Protein 9EYD (pdb70)

Radius of gyration: 28.33 Å; Cα contacts (8 Å, |Δi|>4): 830; chains: 2; bounding box: 76×60×83 Å

B-factor: mean 102.67, std 20.22, range [0.92, 180.35]

Solvent-accessible surface area: 29193 Å² total

Organism: Pseudomonas aeruginosa (strain ATCC 15692 / DSM 22644 / CIP 104116 / JCM 14847 / LMG 12228 / 1C / PRS 101 / PAO1) (NCBI:txid208964)

InterPro domains:
  IPR004840 Amino acid permease, conserved site [PS00218] (45-76)
  IPR004841 Amino acid permease/SLC12A domain [PF00324] (20-477)
  IPR050524 Amino-acid permease-like [PTHR43341] (8-483)

Sequence (595 aa):
RRVLKPRHLNMIAIGGSIGTGLFVASGATVATAGPGGALLSYALIGLMVYFLMTSLGEMAAYMPVSGSFCTYGSRFVEDGFGFALGWNYWYNWAVTIAAELVAAQLVMSFWFPEVPGIYWSAIFLGIMFGLNVISARGFGESEFWFALIKVVTVVIFIGVGLATIFGIMHGVESPGFSNFTMGDAPFVGGFQAMVGVAMIAGFSFQGTELIGIAAGESENPRKNIPIAIRQVFWRILMFYILAIFVIGMLIPYTDPNLLKNDASDISVSPFTLLFERAGFAAAAGVMNAVILSAILSAGNSGMYASTRMLYNLALEGKAPRLFSRVSRSGVPRNALYATTLVGALCFLTSAFGDSTVYTWLLNTSGMCGFIAWLGIAISHYRFRKGYLAQGGRLEDLPYRAKLFPFGPLFAFALCMVITLGQNYQALVGERIDWIGLLATYISLPLFLAIWLGYRWKKRARFVRYHEMDVSPTNTQLQESGGGLVQGGSLRLSCAASGRTFSIYGMAWVRQASGKEREFVAAMPRGGGTTNYADSVKGRFSISRDNAKNTVDLQMNSLKPEDTAVYYCVADRGFTLRLGIQHDYWGQGTQVTVSS

Secondary structure (DSSP, 8-state):
---S-HHHHHHHHHHHH--SIIIIIHHHHHHHHHHHHHHHHHHHHHHHHHHHHHHHHHHHHHS--SSHHHHHHHHHT-HHHHHHHHHHHHHHHHHHHHHHHHHHHHHTTTS-TTS-THHHHHHHHHHHHHHHHH--SSHHHHHHHHHHHHHHHHHHHHHHHHHHHH--STT-----TTSSSBSB-SS-S-HHHHHHHHHHHHHHHTT-TTHHHHHTT-S-HHHHHHHHHHHHHHHHHHHHHHHHHHHHHHS-SS-TTS--SS-SS----HHHHHHHTTT-TTSHHHHHHHHHHHHHHHHHHHHHHHHHHHHHHHHSSSS-STT--B-TT--BSHHHHHHHHHHGGGGGHHHH-SHHHHHHHHHHHHHHHHHHHHHHHHHHHHHHHHHHHHT--GGGSS---SSTTHHHHHHHHHHHHHHHTTSTHHHHSS---SHHHHHH--HHHHHHHHHHHHHHHHT--PPPTTSS--S----/-EEEE---EESSS-EEEEEEE-S---S--EEEEEEE-TT---EEEEEEESS-S--EE-GGGTTTEEEEEETTTTEEEEEE-S--GGG-EEEEEEEE-SSS---SS--SB----EEEEE--

Structure (mmCIF, N/CA/C/O backbone):
data_9EYD
#
_entry.id   9EYD
#
_cell.length_a   1.00
_cell.length_b   1.00
_cell.length_c   1.00
_cell.angle_alpha   90.00
_cell.angle_beta   90.00
_cell.angle_gamma   90.00
#
_symmetry.space_group_name_H-M   'P 1'
#
loop_
_entity.id
_entity.type
_entity.pdbx_description
1 polymer 'Lysine-specific permease'
2 polymer 'Nanobody CA5755'
3 non-polymer LYSINE
#
loop_
_atom_site.group_PDB
_atom_site.id
_atom_site.type_symbol
_atom_site.label_atom_id
_atom_site.label_alt_id
_atom_site.label_comp_id
_atom_site.label_asym_id
_atom_site.label_entity_id
_atom_site.label_seq_id
_atom_site.pdbx_PDB_ins_code
_atom_site.Cartn_x
_atom_site.Cartn_y
_atom_site.Cartn_z
_atom_site.occupancy
_atom_site.B_iso_or_equiv
_atom_site.auth_seq_id
_atom_site.auth_comp_id
_atom_site.auth_asym_id
_atom_site.auth_atom_id
_atom_site.pdbx_PDB_model_num
ATOM 1 N N . ARG A 1 1 ? 68.236 96.898 108.279 1.00 173.53 13 ARG A N 1
ATOM 2 C CA . ARG A 1 1 ? 67.575 96.884 106.979 1.00 173.53 13 ARG A CA 1
ATOM 3 C C . ARG A 1 1 ? 68.500 96.353 105.890 1.00 173.53 13 ARG A C 1
ATOM 4 O O . ARG A 1 1 ? 69.475 97.007 105.519 1.00 173.53 13 ARG A O 1
ATOM 12 N N . ARG A 1 2 ? 68.190 95.165 105.379 1.00 165.96 14 ARG A N 1
ATOM 13 C CA . ARG A 1 2 ? 68.946 94.581 104.271 1.00 165.96 14 ARG A CA 1
ATOM 14 C C . ARG A 1 2 ? 68.333 94.955 102.924 1.00 165.96 14 ARG A C 1
ATOM 15 O O . ARG A 1 2 ? 68.036 94.102 102.089 1.00 165.96 14 ARG A O 1
ATOM 23 N N . VAL A 1 3 ? 68.141 96.257 102.711 1.00 169.54 15 VAL A N 1
ATOM 24 C CA . VAL A 1 3 ? 67.578 96.727 101.451 1.00 169.54 15 VAL A CA 1
ATOM 25 C C . VAL A 1 3 ? 68.649 96.789 100.368 1.00 169.54 15 VAL A C 1
ATOM 26 O O . VAL A 1 3 ? 68.332 96.750 99.173 1.00 169.54 15 VAL A O 1
ATOM 30 N N . LEU A 1 4 ? 69.919 96.878 100.757 1.00 161.98 16 LEU A N 1
ATOM 31 C CA . LEU A 1 4 ? 70.999 96.958 99.782 1.00 161.98 16 LEU A CA 1
ATOM 32 C C . LEU A 1 4 ? 71.091 95.670 98.973 1.00 161.98 16 LEU A C 1
ATOM 33 O O . LEU A 1 4 ? 70.984 94.565 99.512 1.00 161.98 16 LEU A O 1
ATOM 38 N N . LYS A 1 5 ? 71.289 95.822 97.666 1.00 161.25 17 LYS A N 1
ATOM 39 C CA . LYS A 1 5 ? 71.413 94.680 96.781 1.00 161.25 17 LYS A CA 1
ATOM 40 C C . LYS A 1 5 ? 72.737 93.960 97.026 1.00 161.25 17 LYS A C 1
ATOM 41 O O . LYS A 1 5 ? 73.685 94.548 97.553 1.00 161.25 17 LYS A O 1
ATOM 47 N N . PRO A 1 6 ? 72.819 92.673 96.670 1.00 159.27 18 PRO A N 1
ATOM 48 C CA . PRO A 1 6 ? 74.110 91.972 96.792 1.00 159.27 18 PRO A CA 1
ATOM 49 C C . PRO A 1 6 ? 75.225 92.634 96.002 1.00 159.27 18 PRO A C 1
ATOM 50 O O . PRO A 1 6 ? 76.380 92.635 96.447 1.00 159.27 18 PRO A O 1
ATOM 54 N N . ARG A 1 7 ? 74.908 93.202 94.835 1.00 155.21 19 ARG A N 1
ATOM 55 C CA . ARG A 1 7 ? 75.909 93.947 94.080 1.00 155.21 19 ARG A CA 1
ATOM 56 C C . ARG A 1 7 ? 76.378 95.175 94.852 1.00 155.21 19 ARG A C 1
ATOM 57 O O . ARG A 1 7 ? 77.564 95.524 94.817 1.00 155.21 19 ARG A O 1
ATOM 65 N N . HIS A 1 8 ? 75.458 95.847 95.551 1.00 155.95 20 HIS A N 1
ATOM 66 C CA . HIS A 1 8 ? 75.841 96.995 96.366 1.00 155.95 20 HIS A CA 1
ATOM 67 C C . HIS A 1 8 ? 76.789 96.585 97.486 1.00 155.95 20 HIS A C 1
ATOM 68 O O . HIS A 1 8 ? 77.788 97.265 97.745 1.00 155.95 20 HIS A O 1
ATOM 75 N N . LEU A 1 9 ? 76.497 95.469 98.158 1.00 151.42 21 LEU A N 1
ATOM 76 C CA . LEU A 1 9 ? 77.396 94.982 99.200 1.00 151.42 21 LEU A CA 1
ATOM 77 C C . LEU A 1 9 ? 78.754 94.606 98.621 1.00 151.42 21 LEU A C 1
ATOM 78 O O . LEU A 1 9 ? 79.797 94.890 99.224 1.00 151.42 21 LEU A O 1
ATOM 83 N N . ASN A 1 10 ? 78.760 93.968 97.448 1.00 145.02 22 ASN A N 1
ATOM 84 C CA . ASN A 1 10 ? 80.017 93.578 96.819 1.00 145.02 22 ASN A CA 1
ATOM 85 C C . ASN A 1 10 ? 80.862 94.799 96.474 1.00 145.02 22 ASN A C 1
ATOM 86 O O . ASN A 1 10 ? 82.073 94.820 96.723 1.00 145.02 22 ASN A O 1
ATOM 91 N N . MET A 1 11 ? 80.238 95.835 95.905 1.00 141.63 23 MET A N 1
ATOM 92 C CA . MET A 1 11 ? 81.003 97.026 95.545 1.00 141.63 23 MET A CA 1
ATOM 93 C C . MET A 1 11 ? 81.446 97.803 96.779 1.00 141.63 23 MET A C 1
ATOM 94 O O . MET A 1 11 ? 82.524 98.407 96.770 1.00 141.63 23 MET A O 1
ATOM 99 N N . ILE A 1 12 ? 80.648 97.791 97.851 1.00 142.16 24 ILE A N 1
ATOM 100 C CA . ILE A 1 12 ? 81.085 98.407 99.102 1.00 142.16 24 ILE A CA 1
ATOM 101 C C . ILE A 1 12 ? 82.310 97.684 99.649 1.00 142.16 24 ILE A C 1
ATOM 102 O O . ILE A 1 12 ? 83.274 98.316 100.100 1.00 142.16 24 ILE A O 1
ATOM 107 N N . ALA A 1 13 ? 82.293 96.349 99.613 1.00 136.09 25 ALA A N 1
ATOM 108 C CA . ALA A 1 13 ? 83.449 95.581 100.066 1.00 136.09 25 ALA A CA 1
ATOM 109 C C . ALA A 1 13 ? 84.672 95.862 99.200 1.00 136.09 25 ALA A C 1
ATOM 110 O O . ALA A 1 13 ? 85.791 95.982 99.713 1.00 136.09 25 ALA A O 1
ATOM 112 N N . ILE A 1 14 ? 84.477 95.965 97.883 1.00 125.51 26 ILE A N 1
ATOM 113 C CA . ILE A 1 14 ? 85.589 96.268 96.984 1.00 125.51 26 ILE A CA 1
ATOM 114 C C . ILE A 1 14 ? 86.175 97.638 97.300 1.00 125.51 26 ILE A C 1
ATOM 115 O O . ILE A 1 14 ? 87.398 97.805 97.375 1.00 125.51 26 ILE A O 1
ATOM 120 N N . GLY A 1 15 ? 85.313 98.639 97.495 1.00 119.14 27 GLY A N 1
ATOM 121 C CA . GLY A 1 15 ? 85.799 99.968 97.826 1.00 119.14 27 GLY A CA 1
ATOM 122 C C . GLY A 1 15 ? 86.530 100.011 99.154 1.00 119.14 27 GLY A C 1
ATOM 123 O O . GLY A 1 15 ? 87.552 100.687 99.290 1.00 119.14 27 GLY A O 1
ATOM 124 N N . GLY A 1 16 ? 86.013 99.293 100.153 1.00 115.24 28 GLY A N 1
ATOM 125 C CA . GLY A 1 16 ? 86.683 99.252 101.442 1.00 115.24 28 GLY A CA 1
ATOM 126 C C . GLY A 1 16 ? 88.024 98.546 101.386 1.00 115.24 28 GLY A C 1
ATOM 127 O O . GLY A 1 16 ? 88.975 98.947 102.063 1.00 115.24 28 GLY A O 1
ATOM 128 N N . SER A 1 17 ? 88.120 97.484 100.582 1.00 111.49 29 SER A N 1
ATOM 129 C CA . SER A 1 17 ? 89.367 96.729 100.498 1.00 111.49 29 SER A CA 1
ATOM 130 C C . SER A 1 17 ? 90.463 97.514 99.789 1.00 111.49 29 SER A C 1
ATOM 131 O O . SER A 1 17 ? 91.636 97.414 100.168 1.00 111.49 29 SER A O 1
ATOM 134 N N . ILE A 1 18 ? 90.111 98.291 98.764 1.00 107.59 30 ILE A N 1
ATOM 135 C CA . ILE A 1 18 ? 91.109 99.047 98.017 1.00 107.59 30 ILE A CA 1
ATOM 136 C C . ILE A 1 18 ? 91.680 100.145 98.902 1.00 107.59 30 ILE A C 1
ATOM 137 O O . ILE A 1 18 ? 90.937 100.918 99.521 1.00 107.59 30 ILE A O 1
ATOM 142 N N . GLY A 1 19 ? 93.008 100.218 98.968 1.00 97.90 31 GLY A N 1
ATOM 143 C CA . GLY A 1 19 ? 93.703 101.183 99.788 1.00 97.90 31 GLY A CA 1
ATOM 144 C C . GLY A 1 19 ? 94.746 101.941 98.988 1.00 97.90 31 GLY A C 1
ATOM 145 O O . GLY A 1 19 ? 94.620 102.136 97.777 1.00 97.90 31 GLY A O 1
ATOM 146 N N . THR A 1 20 ? 95.792 102.372 99.695 1.00 90.22 32 THR A N 1
ATOM 147 C CA . THR A 1 20 ? 96.855 103.164 99.092 1.00 90.22 32 THR A CA 1
ATOM 148 C C . THR A 1 20 ? 97.960 102.317 98.475 1.00 90.22 32 THR A C 1
ATOM 149 O O . THR A 1 20 ? 98.850 102.874 97.824 1.00 90.22 32 THR A O 1
ATOM 153 N N . GLY A 1 21 ? 97.931 100.997 98.667 1.00 81.50 33 GLY A N 1
ATOM 154 C CA . GLY A 1 21 ? 98.986 100.159 98.120 1.00 81.50 33 GLY A CA 1
ATOM 155 C C . GLY A 1 21 ? 99.007 100.152 96.604 1.00 81.50 33 GLY A C 1
ATOM 156 O O . GLY A 1 21 ? 100.074 100.204 95.988 1.00 81.50 33 GLY A O 1
ATOM 157 N N . LEU A 1 22 ? 97.829 100.087 95.981 1.00 81.82 34 LEU A N 1
ATOM 158 C CA . LEU A 1 22 ? 97.766 100.066 94.524 1.00 81.82 34 LEU A CA 1
ATOM 159 C C . LEU A 1 22 ? 98.033 101.441 93.925 1.00 81.82 34 LEU A C 1
ATOM 160 O O . LEU A 1 22 ? 98.537 101.539 92.800 1.00 81.82 34 LEU A O 1
ATOM 165 N N . PHE A 1 23 ? 97.707 102.510 94.654 1.00 78.67 35 PHE A N 1
ATOM 166 C CA . PHE A 1 23 ? 97.844 103.855 94.105 1.00 78.67 35 PHE A CA 1
ATOM 167 C C . PHE A 1 23 ? 99.300 104.301 94.031 1.00 78.67 35 PHE A C 1
ATOM 168 O O . PHE A 1 23 ? 99.714 104.906 93.036 1.00 78.67 35 PHE A O 1
ATOM 176 N N . VAL A 1 24 ? 100.093 104.014 95.065 1.00 75.33 36 VAL A N 1
ATOM 177 C CA . VAL A 1 24 ? 101.454 104.524 95.187 1.00 75.33 36 VAL A CA 1
ATOM 178 C C . VAL A 1 24 ? 102.471 103.393 95.290 1.00 75.33 36 VAL A C 1
ATOM 179 O O . VAL A 1 24 ? 103.461 103.364 94.553 1.00 75.33 36 VAL A O 1
ATOM 183 N N . ALA A 1 25 ? 102.246 102.450 96.209 1.00 78.73 37 ALA A N 1
ATOM 184 C CA . ALA A 1 25 ? 103.236 101.415 96.485 1.00 78.73 37 ALA A CA 1
ATOM 185 C C . ALA A 1 25 ? 103.444 100.464 95.312 1.00 78.73 37 ALA A C 1
ATOM 186 O O . ALA A 1 25 ? 104.470 99.774 95.267 1.00 78.73 37 ALA A O 1
ATOM 188 N N . SER A 1 26 ? 102.499 100.406 94.370 1.00 80.43 38 SER A N 1
ATOM 189 C CA . SER A 1 26 ? 102.645 99.506 93.230 1.00 80.43 38 SER A CA 1
ATOM 190 C C . SER A 1 26 ? 103.854 99.878 92.382 1.00 80.43 38 SER A C 1
ATOM 191 O O . SER A 1 26 ? 104.598 99.000 91.929 1.00 80.43 38 SER A O 1
ATOM 194 N N . GLY A 1 27 ? 104.066 101.176 92.155 1.00 79.93 39 GLY A N 1
ATOM 195 C CA . GLY A 1 27 ? 105.223 101.602 91.384 1.00 79.93 39 GLY A CA 1
ATOM 196 C C . GLY A 1 27 ? 106.534 101.241 92.054 1.00 79.93 39 GLY A C 1
ATOM 197 O O . GLY A 1 27 ? 107.472 100.782 91.397 1.00 79.93 39 GLY A O 1
ATOM 198 N N . ALA A 1 28 ? 106.617 101.440 93.372 1.00 80.26 40 ALA A N 1
ATOM 199 C CA . ALA A 1 28 ? 107.822 101.065 94.103 1.00 80.26 40 ALA A CA 1
ATOM 200 C C . ALA A 1 28 ? 108.058 99.561 94.045 1.00 80.26 40 ALA A C 1
ATOM 201 O O . ALA A 1 28 ? 109.195 99.110 93.862 1.00 80.26 40 ALA A O 1
ATOM 203 N N . THR A 1 29 ? 106.994 98.768 94.198 1.00 77.89 41 THR A N 1
ATOM 204 C CA . THR A 1 29 ? 107.138 97.317 94.126 1.00 77.89 41 THR A CA 1
ATOM 205 C C . THR A 1 29 ? 107.619 96.878 92.748 1.00 77.89 41 THR A C 1
ATOM 206 O O . THR A 1 29 ? 108.483 95.999 92.632 1.00 77.89 41 THR A O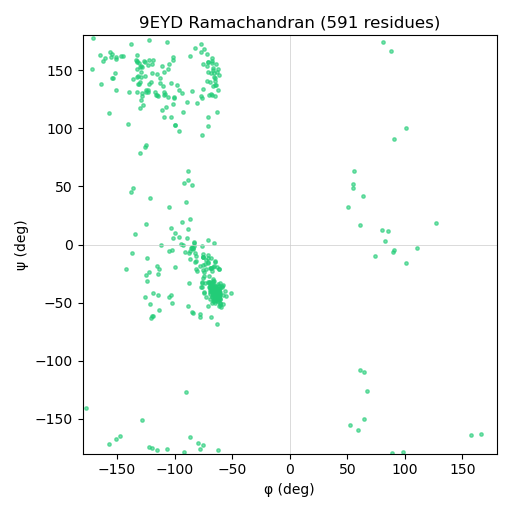 1
ATOM 210 N N . VAL A 1 30 ? 107.069 97.479 91.689 1.00 77.13 42 VAL A N 1
ATOM 211 C CA . VAL A 1 30 ? 107.502 97.148 90.334 1.00 77.13 42 VAL A CA 1
ATOM 212 C C . VAL A 1 30 ? 108.960 97.538 90.127 1.00 77.13 42 VAL A C 1
ATOM 213 O O . VAL A 1 30 ? 109.742 96.787 89.532 1.00 77.13 42 VAL A O 1
ATOM 217 N N . ALA A 1 31 ? 109.352 98.717 90.617 1.00 81.70 43 ALA A N 1
ATOM 218 C CA . ALA A 1 31 ? 110.734 99.158 90.460 1.00 81.70 43 ALA A CA 1
ATOM 219 C C . ALA A 1 31 ? 111.702 98.284 91.247 1.00 81.70 43 ALA A C 1
ATOM 220 O O . ALA A 1 31 ? 112.859 98.127 90.842 1.00 81.70 43 ALA A O 1
ATOM 222 N N . THR A 1 32 ? 111.255 97.711 92.365 1.00 83.17 44 THR A N 1
ATOM 223 C CA . THR A 1 32 ? 112.144 96.920 93.212 1.00 83.17 44 THR A CA 1
ATOM 224 C C . THR A 1 32 ? 112.253 95.470 92.741 1.00 83.17 44 THR A C 1
ATOM 225 O O . THR A 1 32 ? 113.353 94.990 92.450 1.00 83.17 44 THR A O 1
ATOM 229 N N . ALA A 1 33 ? 111.127 94.762 92.663 1.00 86.22 45 ALA A N 1
ATOM 230 C CA . ALA A 1 33 ? 111.138 93.331 92.385 1.00 86.22 45 ALA A CA 1
ATOM 231 C C . ALA A 1 33 ? 110.776 92.983 90.948 1.00 86.22 45 ALA A C 1
ATOM 232 O O . ALA A 1 33 ? 110.833 91.806 90.580 1.00 86.22 45 ALA A O 1
ATOM 234 N N . GLY A 1 34 ? 110.408 93.963 90.129 1.00 88.44 46 GLY A N 1
ATOM 235 C CA . GLY A 1 34 ? 110.021 93.697 88.765 1.00 88.44 46 GLY A CA 1
ATOM 236 C C . GLY A 1 34 ? 108.586 93.223 88.665 1.00 88.44 46 GLY A C 1
ATOM 237 O O . GLY A 1 34 ? 107.906 93.006 89.673 1.00 88.44 46 GLY A O 1
ATOM 238 N N . PRO A 1 35 ? 108.094 93.055 87.435 1.00 89.35 47 PRO A N 1
ATOM 239 C CA . PRO A 1 35 ? 106.694 92.645 87.248 1.00 89.35 47 PRO A CA 1
ATOM 240 C C . PRO A 1 35 ? 106.404 91.226 87.718 1.00 89.35 47 PRO A C 1
ATOM 241 O O . PRO A 1 35 ? 105.449 91.006 88.468 1.00 89.35 47 PRO A O 1
ATOM 245 N N . GLY A 1 36 ? 107.216 90.258 87.286 1.00 94.13 48 GLY A N 1
ATOM 246 C CA . GLY A 1 36 ? 106.937 88.868 87.616 1.00 94.13 48 GLY A CA 1
ATOM 247 C C . GLY A 1 36 ? 107.034 88.578 89.102 1.00 94.13 48 GLY A C 1
ATOM 248 O O . GLY A 1 36 ? 106.190 87.874 89.665 1.00 94.13 48 GLY A O 1
ATOM 249 N N . GLY A 1 37 ? 108.070 89.108 89.755 1.00 94.52 49 GLY A N 1
ATOM 250 C CA . GLY A 1 37 ? 108.201 88.913 91.189 1.00 94.52 49 GLY A CA 1
ATOM 251 C C . GLY A 1 37 ? 107.053 89.530 91.963 1.00 94.52 49 GLY A C 1
ATOM 252 O O . GLY A 1 37 ? 106.539 88.932 92.912 1.00 94.52 49 GLY A O 1
ATOM 253 N N . ALA A 1 38 ? 106.633 90.733 91.563 1.00 86.57 50 ALA A N 1
ATOM 254 C CA . ALA A 1 38 ? 105.488 91.368 92.206 1.00 86.57 50 ALA A CA 1
ATOM 255 C C . ALA A 1 38 ? 104.219 90.551 91.999 1.00 86.57 50 ALA A C 1
ATOM 256 O O . ALA A 1 38 ? 103.419 90.391 92.928 1.00 86.57 50 ALA A O 1
ATOM 258 N N . LEU A 1 39 ? 104.019 90.024 90.788 1.00 83.58 51 LEU A N 1
ATOM 259 C CA . LEU A 1 39 ? 102.843 89.201 90.520 1.00 83.58 51 LEU A CA 1
ATOM 260 C C . LEU A 1 39 ? 102.832 87.957 91.400 1.00 83.58 51 LEU A C 1
ATOM 261 O O . LEU A 1 39 ? 101.804 87.611 91.994 1.00 83.58 51 LEU A O 1
ATOM 266 N N . LEU A 1 40 ? 103.975 87.274 91.500 1.00 85.82 52 LEU A N 1
ATOM 267 C CA . LEU A 1 40 ? 104.044 86.064 92.316 1.00 85.82 52 LEU A CA 1
ATOM 268 C C . LEU A 1 40 ? 103.821 86.379 93.791 1.00 85.82 52 LEU A C 1
ATOM 269 O O . LEU A 1 40 ? 103.090 85.663 94.491 1.00 85.82 52 LEU A O 1
ATOM 274 N N . SER A 1 41 ? 104.443 87.455 94.283 1.00 87.21 53 SER A N 1
ATOM 275 C CA . SER A 1 41 ? 104.276 87.830 95.683 1.00 87.21 53 SER A CA 1
ATOM 276 C C . SER A 1 41 ? 102.829 88.187 95.988 1.00 87.21 53 SER A C 1
ATOM 277 O O . SER A 1 41 ? 102.288 87.784 97.024 1.00 87.21 53 SER A O 1
ATOM 280 N N . TYR A 1 42 ? 102.180 88.938 95.093 1.00 84.41 54 TYR A N 1
ATOM 281 C CA . TYR A 1 42 ? 100.784 89.296 95.309 1.00 84.41 54 TYR A CA 1
ATOM 282 C C . TYR A 1 42 ? 99.873 88.080 95.238 1.00 84.41 54 TYR A C 1
ATOM 283 O O . TYR A 1 42 ? 98.903 87.997 95.995 1.00 84.41 54 TYR A O 1
ATOM 292 N N . ALA A 1 43 ? 100.162 87.128 94.347 1.00 83.65 55 ALA A N 1
ATOM 293 C CA . ALA A 1 43 ? 99.362 85.907 94.293 1.00 83.65 55 ALA A CA 1
ATOM 294 C C . ALA A 1 43 ? 99.482 85.115 95.592 1.00 83.65 55 ALA A C 1
ATOM 295 O O . ALA A 1 43 ? 98.478 84.640 96.141 1.00 83.65 55 ALA A O 1
ATOM 297 N N . LEU A 1 44 ? 100.709 84.968 96.102 1.00 85.45 56 LEU A N 1
ATOM 298 C CA . LEU A 1 44 ? 100.897 84.260 97.366 1.00 85.45 56 LEU A CA 1
ATOM 299 C C . LEU A 1 44 ? 100.214 84.981 98.523 1.00 85.45 56 LEU A C 1
ATOM 300 O O . LEU A 1 44 ? 99.575 84.335 99.366 1.00 85.45 56 LEU A O 1
ATOM 305 N N . ILE A 1 45 ? 100.332 86.310 98.577 1.00 84.81 57 ILE A N 1
ATOM 306 C CA . ILE A 1 45 ? 99.682 87.077 99.636 1.00 84.81 57 ILE A CA 1
ATOM 307 C C . ILE A 1 45 ? 98.169 86.939 99.542 1.00 84.81 57 ILE A C 1
ATOM 308 O O . ILE A 1 45 ? 97.480 86.814 100.559 1.00 84.81 57 ILE A O 1
ATOM 313 N N . GLY A 1 46 ? 97.626 86.962 98.323 1.00 84.44 58 GLY A N 1
ATOM 314 C CA . GLY A 1 46 ? 96.194 86.786 98.156 1.00 84.44 58 GLY A CA 1
ATOM 315 C C . GLY A 1 46 ? 95.716 85.421 98.607 1.00 84.44 58 GLY A C 1
ATOM 316 O O . GLY A 1 46 ? 94.667 85.301 99.242 1.00 84.44 58 GLY A O 1
ATOM 317 N N . LEU A 1 47 ? 96.477 84.371 98.287 1.00 84.63 59 LEU A N 1
ATOM 318 C CA . LEU A 1 47 ? 96.111 83.031 98.742 1.00 84.63 59 LEU A CA 1
ATOM 319 C C . LEU A 1 47 ? 96.144 82.943 100.265 1.00 84.63 59 LEU A C 1
ATOM 320 O O . LEU A 1 47 ? 95.238 82.372 100.892 1.00 84.63 59 LEU A O 1
ATOM 325 N N . MET A 1 48 ? 97.185 83.513 100.881 1.00 90.15 60 MET A N 1
ATOM 326 C CA . MET A 1 48 ? 97.277 83.505 102.338 1.00 90.15 60 MET A CA 1
ATOM 327 C C . MET A 1 48 ? 96.125 84.277 102.972 1.00 90.15 60 MET A C 1
ATOM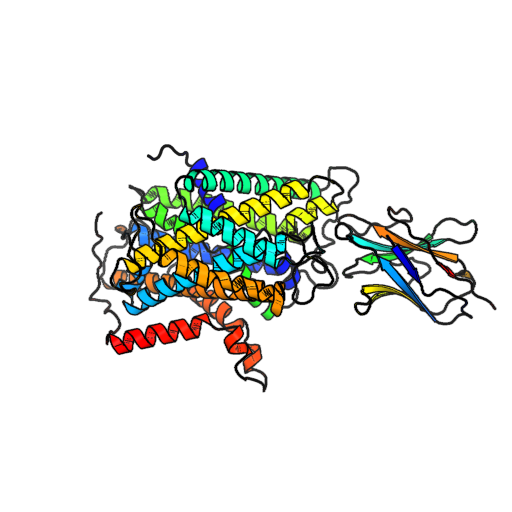 328 O O . MET A 1 48 ? 95.543 83.829 103.969 1.00 90.15 60 MET A O 1
ATOM 333 N N . VAL A 1 49 ? 95.784 85.437 102.407 1.00 87.09 61 VAL A N 1
ATOM 334 C CA . VAL A 1 49 ? 94.681 86.236 102.930 1.00 87.09 61 VAL A CA 1
ATOM 335 C C . VAL A 1 49 ? 93.364 85.490 102.770 1.00 87.09 61 VAL A C 1
ATOM 336 O O . VAL A 1 49 ? 92.500 85.537 103.651 1.00 87.09 61 VAL A O 1
ATOM 340 N N . TYR A 1 50 ? 93.189 84.790 101.647 1.00 88.31 62 TYR A N 1
ATOM 341 C CA . TYR A 1 50 ? 91.982 83.993 101.454 1.00 88.31 62 TYR A CA 1
ATOM 342 C C . TYR A 1 50 ? 91.862 82.909 102.516 1.00 88.31 62 TYR A C 1
ATOM 343 O O . TYR A 1 50 ? 90.788 82.720 103.100 1.00 88.31 62 TYR A O 1
ATOM 352 N N . PHE A 1 51 ? 92.957 82.195 102.790 1.00 89.46 63 PHE A N 1
ATOM 353 C CA . PHE A 1 51 ? 92.914 81.151 103.813 1.00 89.46 63 PHE A CA 1
ATOM 354 C C . PHE A 1 51 ? 92.612 81.736 105.191 1.00 89.46 63 PHE A C 1
ATOM 355 O O . PHE A 1 51 ? 91.773 81.209 105.936 1.00 89.46 63 PHE A O 1
ATOM 363 N N . LEU A 1 52 ? 93.285 82.836 105.543 1.00 92.20 64 LEU A N 1
ATOM 364 C CA . LEU A 1 52 ? 93.074 83.443 106.854 1.00 92.20 64 LEU A CA 1
ATOM 365 C C . LEU A 1 52 ? 91.652 83.971 107.000 1.00 92.20 64 LEU A C 1
ATOM 366 O O . LEU A 1 52 ? 91.031 83.826 108.059 1.00 92.20 64 LEU A O 1
ATOM 371 N N . MET A 1 53 ? 91.116 84.588 105.945 1.00 90.75 65 MET A N 1
ATOM 372 C CA . MET A 1 53 ? 89.760 85.114 106.003 1.00 90.75 65 MET A CA 1
ATOM 373 C C . MET A 1 53 ? 88.730 83.995 106.058 1.00 90.75 65 MET A C 1
ATOM 374 O O . MET A 1 53 ? 87.709 84.135 106.737 1.00 90.75 65 MET A O 1
ATOM 379 N N . THR A 1 54 ? 88.978 82.879 105.366 1.00 91.46 66 THR A N 1
ATOM 380 C CA . THR A 1 54 ? 88.083 81.732 105.481 1.00 91.46 66 THR A CA 1
ATOM 381 C C . THR A 1 54 ? 88.083 81.175 106.899 1.00 91.46 66 THR A C 1
ATOM 382 O O . THR A 1 54 ? 87.020 80.859 107.452 1.00 91.46 66 THR A O 1
ATOM 386 N N . SER A 1 55 ? 89.265 81.054 107.511 1.00 95.47 67 SER A N 1
ATOM 387 C CA . SER A 1 55 ? 89.325 80.559 108.884 1.00 95.47 67 SER A CA 1
ATOM 388 C C . SER A 1 55 ? 88.631 81.517 109.847 1.00 95.47 67 SER A C 1
ATOM 389 O O . SER A 1 55 ? 87.914 81.084 110.759 1.00 95.47 67 SER A O 1
ATOM 392 N N . LEU A 1 56 ? 88.822 82.826 109.656 1.00 96.20 68 LEU A N 1
ATOM 393 C CA . LEU A 1 56 ? 88.155 83.806 110.508 1.00 96.20 68 LEU A CA 1
ATOM 394 C C . LEU A 1 56 ? 86.642 83.760 110.328 1.00 96.20 68 LEU A C 1
ATOM 395 O O . LEU A 1 56 ? 85.890 83.889 111.300 1.00 96.20 68 LEU A O 1
ATOM 400 N N . GLY A 1 57 ? 86.177 83.585 109.090 1.00 101.79 69 GLY A N 1
ATOM 401 C CA . GLY A 1 57 ? 84.748 83.464 108.858 1.00 101.79 69 GLY A CA 1
ATOM 402 C C . GLY A 1 57 ? 84.160 82.227 109.507 1.00 101.79 69 GLY A C 1
ATOM 403 O O . GLY A 1 57 ? 83.063 82.271 110.067 1.00 101.79 69 GLY A O 1
ATOM 404 N N . GLU A 1 58 ? 84.883 81.106 109.441 1.00 104.42 70 GLU A N 1
ATOM 405 C CA . GLU A 1 58 ? 84.432 79.900 110.129 1.00 104.42 70 GLU A CA 1
ATOM 406 C C . GLU A 1 58 ? 84.373 80.120 111.637 1.00 104.42 70 GLU A C 1
ATOM 407 O O . GLU A 1 58 ? 83.414 79.699 112.298 1.00 104.42 70 GLU A O 1
ATOM 413 N N . MET A 1 59 ? 85.388 80.784 112.195 1.00 104.28 71 MET A N 1
ATOM 414 C CA . MET A 1 59 ? 85.396 81.075 113.626 1.00 104.28 71 MET A CA 1
ATOM 415 C C . MET A 1 59 ? 84.208 81.948 114.016 1.00 104.28 71 MET A C 1
ATOM 416 O O . MET A 1 59 ? 83.548 81.702 115.032 1.00 104.28 71 MET A O 1
ATOM 421 N N . ALA A 1 60 ? 83.926 82.979 113.217 1.00 106.60 72 ALA A N 1
ATOM 422 C CA . ALA A 1 60 ? 82.804 83.865 113.513 1.00 106.60 72 ALA A CA 1
ATOM 423 C C . ALA A 1 60 ? 81.473 83.134 113.392 1.00 106.60 72 ALA A C 1
ATOM 424 O O . ALA A 1 60 ? 80.567 83.340 114.209 1.00 106.60 72 ALA A O 1
ATOM 426 N N . ALA A 1 61 ? 81.333 82.281 112.374 1.00 111.07 73 ALA A N 1
ATOM 427 C CA . ALA A 1 61 ? 80.087 81.545 112.187 1.00 111.07 73 ALA A CA 1
ATOM 428 C C . ALA A 1 61 ? 79.846 80.562 113.325 1.00 111.07 73 ALA A C 1
ATOM 429 O O . ALA A 1 61 ? 78.708 80.404 113.783 1.00 111.07 73 ALA A O 1
ATOM 431 N N . TYR A 1 62 ? 80.899 79.885 113.790 1.00 119.34 74 TYR A N 1
ATOM 432 C CA . TYR A 1 62 ? 80.729 78.916 114.868 1.00 119.34 74 TYR A CA 1
ATOM 433 C C . TYR A 1 62 ? 80.309 79.597 116.166 1.00 119.34 74 TYR A C 1
ATOM 434 O O . TYR A 1 62 ? 79.367 79.155 116.835 1.00 119.34 74 TYR A O 1
ATOM 443 N N . MET A 1 63 ? 80.997 80.673 116.541 1.00 119.99 75 MET A N 1
ATOM 444 C CA . MET A 1 63 ? 80.712 81.363 117.792 1.00 119.99 75 MET A CA 1
ATOM 445 C C . MET A 1 63 ? 80.811 82.871 117.601 1.00 119.99 75 MET A C 1
ATOM 446 O O . MET A 1 63 ? 81.920 83.414 117.524 1.00 119.99 75 MET A O 1
ATOM 451 N N . PRO A 1 64 ? 79.685 83.581 117.518 1.00 119.29 76 PRO A N 1
ATOM 452 C CA . PRO A 1 64 ? 79.737 85.036 117.339 1.00 119.29 76 PRO A CA 1
ATOM 453 C C . PRO A 1 64 ? 79.878 85.788 118.654 1.00 119.29 76 PRO A C 1
ATOM 454 O O . PRO A 1 64 ? 79.169 85.537 119.631 1.00 119.29 76 PRO A O 1
ATOM 458 N N . VAL A 1 65 ? 80.825 86.728 118.672 1.00 122.28 77 VAL A N 1
ATOM 459 C CA . VAL A 1 65 ? 81.054 87.598 119.817 1.00 122.28 77 VAL A CA 1
ATOM 460 C C . VAL A 1 65 ? 81.164 89.033 119.319 1.00 122.28 77 VAL A C 1
ATOM 461 O O . VAL A 1 65 ? 81.367 89.292 118.131 1.00 122.28 77 VAL A O 1
ATOM 465 N N . SER A 1 66 ? 81.021 89.970 120.251 1.00 125.06 78 SER A N 1
ATOM 466 C CA . SER A 1 66 ? 81.135 91.390 119.948 1.00 125.06 78 SER A CA 1
ATOM 467 C C . SER A 1 66 ? 82.536 91.939 120.189 1.00 125.06 78 SER A C 1
ATOM 468 O O . SER A 1 66 ? 82.759 93.137 119.983 1.00 125.06 78 SER A O 1
ATOM 471 N N . GLY A 1 67 ? 83.478 91.102 120.615 1.00 121.93 79 GLY A N 1
ATOM 472 C CA . GLY A 1 67 ? 84.823 91.560 120.904 1.00 121.93 79 GLY A CA 1
ATOM 473 C C . GLY A 1 67 ? 85.840 91.221 119.833 1.00 121.93 79 GLY A C 1
ATOM 474 O O . GLY A 1 67 ? 87.048 91.311 120.074 1.00 121.93 79 GLY A O 1
ATOM 475 N N . SER A 1 68 ? 85.361 90.822 118.653 1.00 116.37 80 SER A N 1
ATOM 476 C CA . SER A 1 68 ? 86.214 90.507 117.510 1.00 116.37 80 SER A CA 1
ATOM 477 C C . SER A 1 68 ? 87.195 89.386 117.840 1.00 116.37 80 SER A C 1
ATOM 478 O O . SER A 1 68 ? 86.973 88.615 118.780 1.00 116.37 80 SER A O 1
ATOM 481 N N . PHE A 1 69 ? 88.279 89.283 117.066 1.00 114.94 81 PHE A N 1
ATOM 482 C CA . PHE A 1 69 ? 89.258 88.221 117.277 1.00 114.94 81 PHE A CA 1
ATOM 483 C C . PHE A 1 69 ? 90.078 88.422 118.545 1.00 114.94 81 PHE A C 1
ATOM 484 O O . PHE A 1 69 ? 90.743 87.480 118.992 1.00 114.94 81 PHE A O 1
ATOM 492 N N . CYS A 1 70 ? 90.054 89.623 119.129 1.00 108.30 82 CYS A N 1
ATOM 493 C CA . CYS A 1 70 ? 90.764 89.844 120.385 1.00 108.30 82 CYS A CA 1
ATOM 494 C C . CYS A 1 70 ? 90.189 88.978 121.499 1.00 108.30 82 CYS A C 1
ATOM 495 O O . CYS A 1 70 ? 90.937 88.413 122.306 1.00 108.30 82 CYS A O 1
ATOM 498 N N . THR A 1 71 ? 88.860 88.862 121.558 1.00 110.17 83 THR A N 1
ATOM 499 C CA . THR A 1 71 ? 88.233 88.002 122.557 1.00 110.17 83 THR A CA 1
ATOM 500 C C . THR A 1 71 ? 88.614 86.542 122.346 1.00 110.17 83 THR A C 1
ATOM 501 O O . THR A 1 71 ? 88.872 85.814 123.313 1.00 110.17 83 THR A O 1
ATOM 505 N N . TYR A 1 72 ? 88.648 86.092 121.088 1.00 109.52 84 TYR A N 1
ATOM 506 C CA . TYR A 1 72 ? 89.066 84.722 120.804 1.00 109.52 84 TYR A CA 1
ATOM 507 C C . TYR A 1 72 ? 90.501 84.483 121.253 1.00 109.52 84 TYR A C 1
ATOM 508 O O . TYR A 1 72 ? 90.804 83.459 121.876 1.00 109.52 84 TYR A O 1
ATOM 517 N N . GLY A 1 73 ? 91.398 85.422 120.949 1.00 108.84 85 GLY A N 1
ATOM 518 C CA . GLY A 1 73 ? 92.779 85.278 121.379 1.00 108.84 85 GLY A CA 1
ATOM 519 C C . GLY A 1 73 ? 92.922 85.270 122.888 1.00 108.84 85 GLY A C 1
ATOM 520 O O . GLY A 1 73 ? 93.740 84.531 123.442 1.00 108.84 85 GLY A O 1
ATOM 521 N N . SER A 1 74 ? 92.128 86.095 123.575 1.00 109.71 86 SER A N 1
ATOM 522 C CA . SER A 1 74 ? 92.202 86.154 125.031 1.00 109.71 86 SER A CA 1
ATOM 523 C C . SER A 1 74 ? 91.672 84.877 125.674 1.00 109.71 86 SER A C 1
ATOM 524 O O . SER A 1 74 ? 92.272 84.361 126.624 1.00 109.71 86 SER A O 1
ATOM 527 N N . ARG A 1 75 ? 90.555 84.352 125.173 1.00 115.68 87 ARG A N 1
ATOM 528 C CA . ARG A 1 75 ? 89.888 83.224 125.810 1.00 115.68 87 ARG A CA 1
ATOM 529 C C . ARG A 1 75 ? 90.342 81.866 125.289 1.00 115.68 87 ARG A C 1
ATOM 530 O O . ARG A 1 75 ? 89.933 80.843 125.848 1.00 115.68 87 ARG A O 1
ATOM 538 N N . PHE A 1 76 ? 91.171 81.821 124.244 1.00 109.72 88 PHE A N 1
ATOM 539 C CA . PHE A 1 76 ? 91.625 80.551 123.695 1.00 109.72 88 PHE A CA 1
ATOM 540 C C . PHE A 1 76 ? 93.121 80.312 123.838 1.00 109.72 88 PHE A C 1
ATOM 541 O O . PHE A 1 76 ? 93.554 79.161 123.729 1.00 109.72 88 PHE A O 1
ATOM 549 N N . VAL A 1 77 ? 93.916 81.354 124.076 1.00 110.18 89 VAL A N 1
ATOM 550 C CA . VAL A 1 77 ? 95.351 81.185 124.276 1.00 110.18 89 VAL A CA 1
ATOM 551 C C . VAL A 1 77 ? 95.731 81.718 125.651 1.00 110.18 89 VAL A C 1
ATOM 552 O O . VAL A 1 77 ? 96.180 80.961 126.519 1.00 110.18 89 VAL A O 1
ATOM 556 N N . GLU A 1 78 ? 95.538 83.019 125.859 1.00 109.56 90 GLU A N 1
ATOM 557 C CA . GLU A 1 78 ? 95.826 83.671 127.130 1.00 109.56 90 GLU A CA 1
ATOM 558 C C . GLU A 1 78 ? 95.304 85.098 127.066 1.00 109.56 90 GLU A C 1
ATOM 559 O O . GLU A 1 78 ? 95.249 85.700 125.990 1.00 109.56 90 GLU A O 1
ATOM 565 N N . ASP A 1 79 ? 94.924 85.630 128.231 1.00 110.37 91 ASP A N 1
ATOM 566 C CA . ASP A 1 79 ? 94.406 86.994 128.290 1.00 110.37 91 ASP A CA 1
ATOM 567 C C . ASP A 1 79 ? 95.459 88.005 127.855 1.00 110.37 91 ASP A C 1
ATOM 568 O O . ASP A 1 79 ? 95.150 88.971 127.146 1.00 110.37 91 ASP A O 1
ATOM 573 N N . GLY A 1 80 ? 96.710 87.801 128.275 1.00 103.95 92 GLY A N 1
ATOM 574 C CA . GLY A 1 80 ? 97.776 88.694 127.860 1.00 103.95 92 GLY A CA 1
ATOM 575 C C . GLY A 1 80 ? 98.007 88.686 126.364 1.00 103.95 92 GLY A C 1
ATOM 576 O O . GLY A 1 80 ? 98.359 89.714 125.781 1.00 103.95 92 GLY A O 1
ATOM 577 N N . PHE A 1 81 ? 97.815 87.532 125.721 1.00 101.94 93 PHE A N 1
ATOM 578 C CA . PHE A 1 81 ? 97.946 87.463 124.270 1.00 101.94 93 PHE A CA 1
ATOM 579 C C . PHE A 1 81 ? 96.921 88.363 123.589 1.00 101.94 93 PHE A C 1
ATOM 580 O O . PHE A 1 81 ? 97.255 89.116 122.667 1.00 101.94 93 PHE A O 1
ATOM 588 N N . GLY A 1 82 ? 95.669 88.315 124.048 1.00 103.85 94 GLY A N 1
ATOM 589 C CA . GLY A 1 82 ? 94.650 89.188 123.485 1.00 103.85 94 GLY A CA 1
ATOM 590 C C . GLY A 1 82 ? 94.896 90.654 123.792 1.00 103.85 94 GLY A C 1
ATOM 591 O O . GLY A 1 82 ? 94.644 91.524 122.955 1.00 103.85 94 GLY A O 1
ATOM 592 N N . PHE A 1 83 ? 95.383 90.947 125.000 1.00 99.50 95 PHE A N 1
ATOM 593 C CA . PHE A 1 83 ? 95.729 92.320 125.359 1.00 99.50 95 PHE A CA 1
ATOM 594 C C . PHE A 1 83 ? 96.807 92.870 124.430 1.00 99.50 95 PHE A C 1
ATOM 595 O O . PHE A 1 83 ? 96.692 93.989 123.905 1.00 99.50 95 PHE A O 1
ATOM 603 N N . ALA A 1 84 ? 97.859 92.081 124.204 1.00 94.39 96 ALA A N 1
ATOM 604 C CA . ALA A 1 84 ? 98.930 92.494 123.307 1.00 94.39 96 ALA A CA 1
ATOM 605 C C . ALA A 1 84 ? 98.433 92.621 121.873 1.00 94.39 96 ALA A C 1
ATOM 606 O O . ALA A 1 84 ? 98.850 93.529 121.149 1.00 94.39 96 ALA A O 1
ATOM 608 N N . LEU A 1 85 ? 97.543 91.721 121.444 1.00 92.54 97 LEU A N 1
ATOM 609 C CA . LEU A 1 85 ? 96.981 91.824 120.100 1.00 92.54 97 LEU A CA 1
ATOM 610 C C . LEU A 1 85 ? 96.181 93.108 119.932 1.00 92.54 97 LEU A C 1
ATOM 611 O O . LEU A 1 85 ? 96.282 93.779 118.899 1.00 92.54 97 LEU A O 1
ATOM 616 N N . GLY A 1 86 ? 95.378 93.467 120.935 1.00 92.16 98 GLY A N 1
ATOM 617 C CA . GLY A 1 86 ? 94.615 94.702 120.850 1.00 92.16 98 GLY A CA 1
ATOM 618 C C . GLY A 1 86 ? 95.499 95.935 120.817 1.00 92.16 98 GLY A C 1
ATOM 619 O O . GLY A 1 86 ? 95.269 96.859 120.028 1.00 92.16 98 GLY A O 1
ATOM 620 N N . TRP A 1 87 ? 96.527 95.967 121.671 1.00 90.07 99 TRP A N 1
ATOM 621 C CA . TRP A 1 87 ? 97.443 97.104 121.657 1.00 90.07 99 TRP A CA 1
ATOM 622 C C . TRP A 1 87 ? 98.208 97.184 120.340 1.00 90.07 99 TRP A C 1
ATOM 623 O O . TRP A 1 87 ? 98.432 98.278 119.807 1.00 90.07 99 TRP A O 1
ATOM 634 N N . ASN A 1 88 ? 98.609 96.033 119.794 1.00 93.39 100 ASN A N 1
ATOM 635 C CA . ASN A 1 88 ? 99.281 96.014 118.500 1.00 93.39 100 ASN A CA 1
ATOM 636 C C . ASN A 1 88 ? 98.357 96.499 117.392 1.00 93.39 100 ASN A C 1
ATOM 637 O O . ASN A 1 88 ? 98.798 97.196 116.476 1.00 93.39 100 ASN A O 1
ATOM 642 N N . TYR A 1 89 ? 97.075 96.134 117.453 1.00 93.81 101 TYR A N 1
ATOM 643 C CA . TYR A 1 89 ? 96.117 96.608 116.457 1.00 93.81 101 TYR A CA 1
ATOM 644 C C . TYR A 1 89 ? 95.942 98.120 116.538 1.00 93.81 101 TYR A C 1
ATOM 645 O O . TYR A 1 89 ? 95.885 98.806 115.508 1.00 93.81 101 TYR A O 1
ATOM 654 N N . TRP A 1 90 ? 95.856 98.660 117.757 1.00 85.78 102 TRP A N 1
ATOM 655 C CA . TRP A 1 90 ? 95.748 100.109 117.915 1.00 85.78 102 TRP A CA 1
ATOM 656 C C . TRP A 1 90 ? 96.992 100.817 117.387 1.00 85.78 102 TRP A C 1
ATOM 657 O O . TRP A 1 90 ? 96.892 101.839 116.692 1.00 85.78 102 TRP A O 1
ATOM 668 N N . TYR A 1 91 ? 98.176 100.282 117.698 1.00 90.11 103 TYR A N 1
ATOM 669 C CA . TYR A 1 91 ? 99.410 100.875 117.192 1.00 90.11 103 TYR A CA 1
ATOM 670 C C . TYR A 1 91 ? 99.484 100.770 115.674 1.00 90.11 103 TYR A C 1
ATOM 671 O O . TYR A 1 91 ? 99.991 101.677 115.004 1.00 90.11 103 TYR A O 1
ATOM 680 N N . ASN A 1 92 ? 98.985 99.666 115.114 1.00 86.01 104 ASN A N 1
ATOM 681 C CA . ASN A 1 92 ? 98.947 99.502 113.666 1.00 86.01 104 ASN A CA 1
ATOM 682 C C . ASN A 1 92 ? 98.055 100.554 113.025 1.00 86.01 104 ASN A C 1
ATOM 683 O O . ASN A 1 92 ? 98.399 101.125 111.987 1.00 86.01 104 ASN A O 1
ATOM 688 N N . TRP A 1 93 ? 96.895 100.819 113.629 1.00 86.59 105 TRP A N 1
ATOM 689 C CA . TRP A 1 93 ? 96.018 101.858 113.095 1.00 86.59 105 TRP A CA 1
ATOM 690 C C . TRP A 1 93 ? 96.668 103.235 113.192 1.00 86.59 105 TRP A C 1
ATOM 691 O O . TRP A 1 93 ? 96.533 104.057 112.277 1.00 86.59 105 TRP A O 1
ATOM 702 N N . ALA A 1 94 ? 97.376 103.505 114.291 1.00 86.96 106 ALA A N 1
ATOM 703 C CA . ALA A 1 94 ? 98.082 104.780 114.411 1.00 86.96 106 ALA A CA 1
ATOM 704 C C . ALA A 1 94 ? 99.160 104.923 113.338 1.00 86.96 106 ALA A C 1
ATOM 705 O O . ALA A 1 94 ? 99.295 105.985 112.712 1.00 86.96 106 ALA A O 1
ATOM 707 N N . VAL A 1 95 ? 99.934 103.860 113.108 1.00 83.47 107 VAL A N 1
ATOM 708 C CA . VAL A 1 95 ? 100.969 103.894 112.079 1.00 83.47 107 VAL A CA 1
ATOM 709 C C . VAL A 1 95 ? 100.341 104.035 110.697 1.00 83.47 107 VAL A C 1
ATOM 710 O O . VAL A 1 95 ? 100.891 104.705 109.817 1.00 83.47 107 VAL A O 1
ATOM 714 N N . THR A 1 96 ? 99.181 103.411 110.486 1.00 81.18 108 THR A N 1
ATOM 715 C CA . THR A 1 96 ? 98.466 103.572 109.225 1.00 81.18 108 THR A CA 1
ATOM 716 C C . THR A 1 96 ? 98.024 105.014 109.018 1.00 81.18 108 THR A C 1
ATOM 717 O O . THR A 1 96 ? 98.110 105.531 107.901 1.00 81.18 108 THR A O 1
ATOM 721 N N . ILE A 1 97 ? 97.550 105.675 110.075 1.00 84.40 109 ILE A N 1
ATOM 722 C CA . ILE A 1 97 ? 97.171 107.084 109.964 1.00 84.40 109 ILE A CA 1
ATOM 723 C C . ILE A 1 97 ? 98.387 107.936 109.618 1.00 84.40 109 ILE A C 1
ATOM 724 O O . ILE A 1 97 ? 98.322 108.836 108.767 1.00 84.40 109 ILE A O 1
ATOM 729 N N . ALA A 1 98 ? 99.517 107.665 110.276 1.00 84.00 110 ALA A N 1
ATOM 730 C CA . ALA A 1 98 ? 100.742 108.396 109.960 1.00 84.00 110 ALA A CA 1
ATOM 731 C C . ALA A 1 98 ? 101.159 108.173 108.509 1.00 84.00 110 ALA A C 1
ATOM 732 O O . ALA A 1 98 ? 101.570 109.115 107.820 1.00 84.00 110 ALA A O 1
ATOM 734 N N . ALA A 1 99 ? 101.053 106.932 108.030 1.00 83.98 111 ALA A N 1
ATOM 735 C CA . ALA A 1 99 ? 101.398 106.628 106.646 1.00 83.98 111 ALA A CA 1
ATOM 736 C C . ALA A 1 99 ? 100.449 107.318 105.675 1.00 83.98 111 ALA A C 1
ATOM 737 O O . ALA A 1 99 ? 100.865 107.759 104.601 1.00 83.98 111 ALA A O 1
ATOM 739 N N . GLU A 1 100 ? 99.164 107.404 106.028 1.00 84.79 112 GLU A N 1
ATOM 740 C CA . GLU A 1 100 ? 98.207 108.119 105.189 1.00 84.79 112 GLU A CA 1
ATOM 741 C C . GLU A 1 100 ? 98.568 109.595 105.093 1.00 84.79 112 GLU A C 1
ATOM 742 O O . GLU A 1 100 ? 98.506 110.194 104.014 1.00 84.79 112 GLU A O 1
ATOM 748 N N . LEU A 1 101 ? 98.947 110.201 106.222 1.00 84.02 113 LEU A N 1
ATOM 749 C CA . LEU A 1 101 ? 99.367 111.601 106.197 1.00 84.02 113 LEU A CA 1
ATOM 750 C C . LEU A 1 101 ? 100.617 111.788 105.344 1.00 84.02 113 LEU A C 1
ATOM 751 O O . LEU A 1 101 ? 100.708 112.739 104.555 1.00 84.02 113 LEU A O 1
ATOM 756 N N . VAL A 1 102 ? 101.589 110.882 105.482 1.00 82.38 114 VAL A N 1
ATOM 757 C CA . VAL A 1 102 ? 102.812 110.972 104.687 1.00 82.38 114 VAL A CA 1
ATOM 758 C C . VAL A 1 102 ? 102.502 110.819 103.202 1.00 82.38 114 VAL A C 1
ATOM 759 O O . VAL A 1 102 ? 103.055 111.537 102.361 1.00 82.38 114 VAL A O 1
ATOM 763 N N . ALA A 1 103 ? 101.621 109.878 102.854 1.00 84.30 115 ALA A N 1
ATOM 764 C CA . ALA A 1 103 ? 101.253 109.678 101.457 1.00 84.30 115 ALA A CA 1
ATOM 765 C C . ALA A 1 103 ? 100.521 110.891 100.898 1.00 84.30 115 ALA A C 1
ATOM 766 O O . ALA A 1 103 ? 100.730 111.270 99.741 1.00 84.30 115 ALA A O 1
ATOM 768 N N . ALA A 1 104 ? 99.644 111.503 101.698 1.00 84.50 116 ALA A N 1
ATOM 769 C CA . ALA A 1 104 ? 98.977 112.723 101.257 1.00 84.50 116 ALA A CA 1
ATOM 770 C C . ALA A 1 104 ? 99.988 113.832 101.000 1.00 84.50 116 ALA A C 1
ATOM 771 O O . ALA A 1 104 ? 99.904 114.539 99.988 1.00 84.50 116 ALA A O 1
ATOM 773 N N . GLN A 1 105 ? 100.966 113.982 101.898 1.00 86.52 117 GLN A N 1
ATOM 774 C CA . GLN A 1 105 ? 102.011 114.981 101.692 1.00 86.52 117 GLN A CA 1
ATOM 775 C C . GLN A 1 105 ? 102.809 114.694 100.425 1.00 86.52 117 GLN A C 1
ATOM 776 O O . GLN A 1 105 ? 103.144 115.616 99.671 1.00 86.52 117 GLN A O 1
ATOM 782 N N . LEU A 1 106 ? 103.122 113.422 100.175 1.00 82.75 118 LEU A N 1
ATOM 783 C CA . LEU A 1 106 ? 103.941 113.065 99.020 1.00 82.75 118 LEU A CA 1
ATOM 784 C C . LEU A 1 106 ? 103.193 113.296 97.712 1.00 82.75 118 LEU A C 1
ATOM 785 O O . LEU A 1 106 ? 103.736 113.886 96.771 1.00 82.75 118 LEU A O 1
ATOM 790 N N . VAL A 1 107 ? 101.942 112.835 97.632 1.00 86.73 119 VAL A N 1
ATOM 791 C CA . VAL A 1 107 ? 101.173 112.997 96.400 1.00 86.73 119 VAL A CA 1
ATOM 792 C C . VAL A 1 107 ? 100.736 114.448 96.226 1.00 86.73 119 VAL A C 1
ATOM 793 O O . VAL A 1 107 ? 100.372 114.867 95.120 1.00 86.73 119 VAL A O 1
ATOM 797 N N . MET A 1 108 ? 100.783 115.245 97.298 1.00 87.94 120 MET A N 1
ATOM 798 C CA . MET A 1 108 ? 100.522 116.674 97.170 1.00 87.94 120 MET A CA 1
ATOM 799 C C . MET A 1 108 ? 101.528 117.358 96.250 1.00 87.94 120 MET A C 1
ATOM 800 O O . MET A 1 108 ? 101.230 118.427 95.705 1.00 87.94 120 MET A O 1
ATOM 805 N N . SER A 1 109 ? 102.695 116.756 96.046 1.00 83.62 121 SER A N 1
ATOM 806 C CA . SER A 1 109 ? 103.722 117.328 95.186 1.00 83.62 121 SER A CA 1
ATOM 807 C C . SER A 1 109 ? 103.328 117.140 93.719 1.00 83.62 121 SER A C 1
ATOM 808 O O . SER A 1 109 ? 102.215 116.722 93.389 1.00 83.62 121 SER A O 1
ATOM 811 N N . PHE A 1 110 ? 104.256 117.475 92.821 1.00 81.51 122 PHE A N 1
ATOM 812 C CA . PHE A 1 110 ? 104.161 117.453 91.365 1.00 81.51 122 PHE A CA 1
ATOM 813 C C . PHE A 1 110 ? 103.302 118.611 90.847 1.00 81.51 122 PHE A C 1
ATOM 814 O O . PHE A 1 110 ? 103.333 118.895 89.648 1.00 81.51 122 PHE A O 1
ATOM 822 N N . TRP A 1 111 ? 102.610 119.345 91.718 1.00 81.15 123 TRP A N 1
ATOM 823 C CA . TRP A 1 111 ? 101.896 120.560 91.346 1.00 81.15 123 TRP A CA 1
ATOM 824 C C . TRP A 1 111 ? 102.641 121.816 91.781 1.00 81.15 123 TRP A C 1
ATOM 825 O O . TRP A 1 111 ? 102.737 122.779 91.015 1.00 81.15 123 TRP A O 1
ATOM 836 N N . PHE A 1 112 ? 103.173 121.821 93.002 1.00 89.12 124 PHE A N 1
ATOM 837 C CA . PHE A 1 112 ? 103.949 122.939 93.536 1.00 89.12 124 PHE A CA 1
ATOM 838 C C . PHE A 1 112 ? 105.250 122.384 94.098 1.00 89.12 124 PHE A C 1
ATOM 839 O O . PHE A 1 112 ? 105.392 122.210 95.316 1.00 89.12 124 PHE A O 1
ATOM 847 N N . PRO A 1 113 ? 106.226 122.088 93.236 1.00 88.18 125 PRO A N 1
ATOM 848 C CA . PRO A 1 113 ? 107.484 121.495 93.707 1.00 88.18 125 PRO A CA 1
ATOM 849 C C . PRO A 1 113 ? 108.433 122.478 94.374 1.00 88.18 125 PRO A C 1
ATOM 850 O O . PRO A 1 113 ? 109.506 122.060 94.825 1.00 88.18 125 PRO A O 1
ATOM 854 N N . GLU A 1 114 ? 108.081 123.762 94.453 1.00 93.61 126 GLU A N 1
ATOM 855 C CA . GLU A 1 114 ? 108.942 124.779 95.044 1.00 93.61 126 GLU A CA 1
ATOM 856 C C . GLU A 1 114 ? 108.467 125.213 96.428 1.00 93.61 126 GLU A C 1
ATOM 857 O O . GLU A 1 114 ? 108.657 126.372 96.813 1.00 93.61 126 GLU A O 1
ATOM 863 N N . VAL A 1 115 ? 107.858 124.306 97.184 1.00 89.31 127 VAL A N 1
ATOM 864 C CA . VAL A 1 115 ? 107.396 124.610 98.537 1.00 89.31 127 VAL A CA 1
ATOM 865 C C . VAL A 1 115 ? 107.436 123.334 99.371 1.00 89.31 127 VAL A C 1
ATOM 866 O O . VAL A 1 115 ? 106.993 122.274 98.905 1.00 89.31 127 VAL A O 1
ATOM 870 N N . PRO A 1 116 ? 107.981 123.379 100.587 1.00 90.99 128 PRO A N 1
ATOM 871 C CA . PRO A 1 116 ? 107.999 122.178 101.431 1.00 90.99 128 PRO A CA 1
ATOM 872 C C . PRO A 1 116 ? 106.592 121.696 101.751 1.00 90.99 128 PRO A C 1
ATOM 873 O O . PRO A 1 116 ? 105.662 122.489 101.908 1.00 90.99 128 PRO A O 1
ATOM 877 N N . GLY A 1 117 ? 106.444 120.376 101.845 1.00 90.81 129 GLY A N 1
ATOM 878 C CA . GLY A 1 117 ? 105.168 119.757 102.134 1.00 90.81 129 GLY A CA 1
ATOM 879 C C . GLY A 1 117 ? 104.787 119.687 103.593 1.00 90.81 129 GLY A C 1
ATOM 880 O O . GLY A 1 117 ? 103.723 119.152 103.918 1.00 90.81 129 GLY A O 1
ATOM 881 N N . ILE A 1 118 ? 105.629 120.210 104.488 1.00 87.68 130 ILE A N 1
ATOM 882 C CA . ILE A 1 118 ? 105.315 120.184 105.914 1.00 87.68 130 ILE A CA 1
ATOM 883 C C . ILE A 1 118 ? 104.081 121.028 106.204 1.00 87.68 130 ILE A C 1
ATOM 884 O O . ILE A 1 118 ? 103.211 120.636 106.993 1.00 87.68 130 ILE A O 1
ATOM 889 N N . TYR A 1 119 ? 103.985 122.202 105.573 1.00 89.39 131 TYR A N 1
ATOM 890 C CA . TYR A 1 119 ? 102.833 123.071 105.792 1.00 89.39 131 TYR A CA 1
ATOM 891 C C . TYR A 1 119 ? 101.542 122.407 105.329 1.00 89.39 131 TYR A C 1
ATOM 892 O O . TYR A 1 119 ? 100.510 122.502 106.004 1.00 89.39 131 TYR A O 1
ATOM 901 N N . TRP A 1 120 ? 101.579 121.734 104.176 1.00 91.02 132 TRP A N 1
ATOM 902 C CA . TRP A 1 120 ? 100.390 121.045 103.683 1.00 91.02 132 TRP A CA 1
ATOM 903 C C . TRP A 1 120 ? 99.966 119.931 104.632 1.00 91.02 132 TRP A C 1
ATOM 904 O O . TRP A 1 120 ? 98.772 119.757 104.904 1.00 91.02 132 TRP A O 1
ATOM 915 N N . SER A 1 121 ? 100.933 119.165 105.144 1.00 91.92 133 SER A N 1
ATOM 916 C CA . SER A 1 121 ? 100.613 118.106 106.096 1.00 91.92 133 SER A CA 1
ATOM 917 C C . SER A 1 121 ? 100.014 118.676 107.375 1.00 91.92 133 SER A C 1
ATOM 918 O O . SER A 1 121 ? 99.052 118.121 107.919 1.00 91.92 133 SER A O 1
ATOM 921 N N . ALA A 1 122 ? 100.572 119.783 107.872 1.00 89.75 134 ALA A N 1
ATOM 922 C CA . ALA A 1 122 ? 100.029 120.409 109.074 1.00 89.75 134 ALA A CA 1
ATOM 923 C C . ALA A 1 122 ? 98.607 120.908 108.845 1.00 89.75 134 ALA A C 1
ATOM 924 O O . ALA A 1 122 ? 97.736 120.741 109.708 1.00 89.75 134 ALA A O 1
ATOM 926 N N . ILE A 1 123 ? 98.354 121.524 107.688 1.00 87.74 135 ILE A N 1
ATOM 927 C CA . ILE A 1 123 ? 97.011 122.010 107.379 1.00 87.74 135 ILE A CA 1
ATOM 928 C C . ILE A 1 123 ? 96.029 120.849 107.288 1.00 87.74 135 ILE A C 1
ATOM 929 O O . ILE A 1 123 ? 94.906 120.924 107.803 1.00 87.74 135 ILE A O 1
ATOM 934 N N . PHE A 1 124 ? 96.433 119.759 106.631 1.00 92.17 136 PHE A N 1
ATOM 935 C CA . PHE A 1 124 ? 95.559 118.594 106.525 1.00 92.17 136 PHE A CA 1
ATOM 936 C C . PHE A 1 124 ? 95.270 117.994 107.895 1.00 92.17 136 PHE A C 1
ATOM 937 O O . PHE A 1 124 ? 94.131 117.609 108.184 1.00 92.17 136 PHE A O 1
ATOM 945 N N . LEU A 1 125 ? 96.290 117.907 108.753 1.00 87.85 137 LEU A N 1
ATOM 946 C CA . LEU A 1 125 ? 96.083 117.383 110.099 1.00 87.85 137 LEU A CA 1
ATOM 947 C C . LEU A 1 125 ? 95.134 118.269 110.895 1.00 87.85 137 LEU A C 1
ATOM 948 O O . LEU A 1 125 ? 94.260 117.768 111.612 1.00 87.85 137 LEU A O 1
ATOM 953 N N . GLY A 1 126 ? 95.291 119.590 110.782 1.00 88.37 138 GLY A N 1
ATOM 954 C CA . GLY A 1 126 ? 94.383 120.493 111.471 1.00 88.37 138 GLY A CA 1
ATOM 955 C C . GLY A 1 126 ? 92.952 120.371 110.981 1.00 88.37 138 GLY A C 1
ATOM 956 O O . GLY A 1 126 ? 92.010 120.381 111.778 1.00 88.37 138 GLY A O 1
ATOM 957 N N . ILE A 1 127 ? 92.770 120.255 109.664 1.00 93.16 139 ILE A N 1
ATOM 958 C CA . ILE A 1 127 ? 91.429 120.098 109.106 1.00 93.16 139 ILE A CA 1
ATOM 959 C C . ILE A 1 127 ? 90.804 118.790 109.579 1.00 93.16 139 ILE A C 1
ATOM 960 O O . ILE A 1 127 ? 89.619 118.743 109.935 1.00 93.16 139 ILE A O 1
ATOM 965 N N . MET A 1 128 ? 91.587 117.707 109.583 1.00 97.23 140 MET A N 1
ATOM 966 C CA . MET A 1 128 ? 91.076 116.426 110.061 1.00 97.23 140 MET A CA 1
ATOM 967 C C . MET A 1 128 ? 90.699 116.496 111.535 1.00 97.23 140 MET A C 1
ATOM 968 O O . MET A 1 128 ? 89.659 115.964 111.943 1.00 97.23 140 MET A O 1
ATOM 973 N N . PHE A 1 129 ? 91.532 117.147 112.351 1.00 92.51 141 PHE A N 1
ATOM 974 C CA . PHE A 1 129 ? 91.220 117.296 113.769 1.00 92.51 141 PHE A CA 1
ATOM 975 C C . PHE A 1 129 ? 89.944 118.102 113.970 1.00 92.51 141 PHE A C 1
ATOM 976 O O . PHE A 1 129 ? 89.100 117.747 114.802 1.00 92.51 141 PHE A O 1
ATOM 984 N N . GLY A 1 130 ? 89.783 119.190 113.213 1.00 94.35 142 GLY A N 1
ATOM 985 C CA . GLY A 1 130 ? 88.568 119.980 113.324 1.00 94.35 142 GLY A CA 1
ATOM 986 C C . GLY A 1 130 ? 87.329 119.206 112.917 1.00 94.35 142 GLY A C 1
ATOM 987 O O . GLY A 1 130 ? 86.298 119.267 113.591 1.00 94.35 142 GLY A O 1
ATOM 988 N N . LEU A 1 131 ? 87.415 118.460 111.813 1.00 100.20 143 LEU A N 1
ATOM 989 C CA . LEU A 1 131 ? 86.278 117.655 111.378 1.00 100.20 143 LEU A CA 1
ATOM 990 C C . LEU A 1 131 ? 85.940 116.580 112.403 1.00 100.20 143 LEU A C 1
ATOM 991 O O . LEU A 1 131 ? 84.762 116.309 112.663 1.00 100.20 143 LEU A O 1
ATOM 996 N N . ASN A 1 132 ? 86.960 115.955 112.996 1.00 99.86 144 ASN A N 1
ATOM 997 C CA . ASN A 1 132 ? 86.713 114.925 113.998 1.00 99.86 144 ASN A CA 1
ATOM 998 C C . ASN A 1 132 ? 86.088 115.515 115.258 1.00 99.86 144 ASN A C 1
ATOM 999 O O . ASN A 1 132 ? 85.216 114.892 115.874 1.00 99.86 144 ASN A O 1
ATOM 1004 N N . VAL A 1 133 ? 86.520 116.714 115.657 1.00 100.10 145 VAL A N 1
ATOM 1005 C CA . VAL A 1 133 ? 86.016 117.304 116.893 1.00 100.10 145 VAL A CA 1
ATOM 1006 C C . VAL A 1 133 ? 84.657 117.975 116.710 1.00 100.10 145 VAL A C 1
ATOM 1007 O O . VAL A 1 133 ? 83.930 118.153 117.696 1.00 100.10 145 VAL A O 1
ATOM 1011 N N . ILE A 1 134 ? 84.282 118.344 115.485 1.00 112.06 146 ILE A N 1
ATOM 1012 C CA . ILE A 1 134 ? 82.988 118.991 115.274 1.00 112.06 146 ILE A CA 1
ATOM 1013 C C . ILE A 1 134 ? 81.860 117.965 115.297 1.00 112.06 146 ILE A C 1
ATOM 1014 O O . ILE A 1 134 ? 80.971 118.016 116.156 1.00 112.06 146 ILE A O 1
ATOM 1019 N N . SER A 1 135 ? 81.882 117.016 114.364 1.00 124.71 147 SER A N 1
ATOM 1020 C CA . SER A 1 135 ? 80.836 116.003 114.272 1.00 124.71 147 SER A CA 1
ATOM 1021 C C . SER A 1 135 ? 81.333 114.878 113.375 1.00 124.71 147 SER A C 1
ATOM 1022 O O . SER A 1 135 ? 82.300 115.035 112.626 1.00 124.71 147 SER A O 1
ATOM 1025 N N . ALA A 1 136 ? 80.654 113.737 113.462 1.00 137.01 148 ALA A N 1
ATOM 1026 C CA . ALA A 1 136 ? 80.969 112.567 112.647 1.00 137.01 148 ALA A CA 1
ATOM 1027 C C . ALA A 1 136 ? 79.679 111.927 112.140 1.00 137.01 148 ALA A C 1
ATOM 1028 O O . ALA A 1 136 ? 79.502 110.709 112.176 1.00 137.01 148 ALA A O 1
ATOM 1030 N N . ARG A 1 137 ? 78.757 112.760 111.659 1.00 144.82 149 ARG A N 1
ATOM 1031 C CA . ARG A 1 137 ? 77.451 112.287 111.215 1.00 144.82 149 ARG A CA 1
ATOM 1032 C C . ARG A 1 137 ? 77.452 111.849 109.754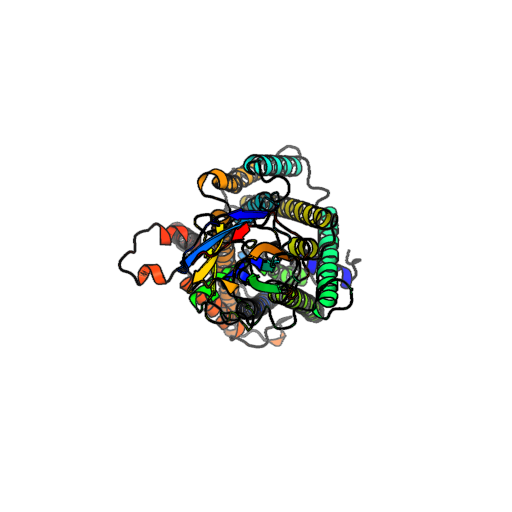 1.00 144.82 149 ARG A C 1
ATOM 1033 O O . ARG A 1 137 ? 76.726 110.919 109.387 1.00 144.82 149 ARG A O 1
ATOM 1041 N N . GLY A 1 138 ? 78.257 112.496 108.915 1.00 134.54 150 GLY A N 1
ATOM 1042 C CA . GLY A 1 138 ? 78.275 112.198 107.496 1.00 134.54 150 GLY A CA 1
ATOM 1043 C C . GLY A 1 138 ? 79.323 111.181 107.093 1.00 134.54 150 GLY A C 1
ATOM 1044 O O . GLY A 1 138 ? 79.703 111.106 105.921 1.00 134.54 150 GLY A O 1
ATOM 1045 N N . PHE A 1 139 ? 79.804 110.398 108.061 1.00 125.74 151 PHE A N 1
ATOM 1046 C CA . PHE A 1 139 ? 80.865 109.434 107.784 1.00 125.74 151 PHE A CA 1
ATOM 1047 C C . PHE A 1 139 ? 80.406 108.360 106.803 1.00 125.74 151 PHE A C 1
ATOM 1048 O O . PHE A 1 139 ? 81.106 108.056 105.830 1.00 125.74 151 PHE A O 1
ATOM 1056 N N . GLY A 1 140 ? 79.234 107.768 107.046 1.00 121.70 152 GLY A N 1
ATOM 1057 C CA . GLY A 1 140 ? 78.802 106.643 106.229 1.00 121.70 152 GLY A CA 1
ATOM 1058 C C . GLY A 1 140 ? 78.552 107.017 104.780 1.00 121.70 152 GLY A C 1
ATOM 1059 O O . GLY A 1 140 ? 79.004 106.327 103.860 1.00 121.70 152 GLY A O 1
ATOM 1060 N N . GLU A 1 141 ? 77.827 108.116 104.555 1.00 119.34 153 GLU A N 1
ATOM 1061 C CA . GLU A 1 141 ? 77.519 108.531 103.189 1.00 119.34 153 GLU A CA 1
ATOM 1062 C C . GLU A 1 141 ? 78.782 108.924 102.434 1.00 119.34 153 GLU A C 1
ATOM 1063 O O . GLU A 1 141 ? 78.955 108.555 101.265 1.00 119.34 153 GLU A O 1
ATOM 1069 N N . SER A 1 142 ? 79.674 109.673 103.086 1.00 116.13 154 SER A N 1
ATOM 1070 C CA . SER A 1 142 ? 80.925 110.059 102.443 1.00 116.13 154 SER A CA 1
ATOM 1071 C C . SER A 1 142 ? 81.768 108.837 102.110 1.00 116.13 154 SER A C 1
ATOM 1072 O O . SER A 1 142 ? 82.352 108.756 101.024 1.00 116.13 154 SER A O 1
ATOM 1075 N N . GLU A 1 143 ? 81.839 107.872 103.031 1.00 115.18 155 GLU A N 1
ATOM 1076 C CA . GLU A 1 143 ? 82.602 106.657 102.771 1.00 115.18 155 GLU A CA 1
ATOM 1077 C C . GLU A 1 143 ? 82.017 105.876 101.601 1.00 115.18 155 GLU A C 1
ATOM 1078 O O . GLU A 1 143 ? 82.758 105.382 100.743 1.00 115.18 155 GLU A O 1
ATOM 1084 N N . PHE A 1 144 ? 80.687 105.759 101.545 1.00 114.40 156 PHE A N 1
ATOM 1085 C CA . PHE A 1 144 ? 80.052 105.033 100.448 1.00 114.40 156 PHE A CA 1
ATOM 1086 C C . PHE A 1 144 ? 80.314 105.715 99.110 1.00 114.40 156 PHE A C 1
ATOM 1087 O O . PHE A 1 144 ? 80.655 105.056 98.118 1.00 114.40 156 PHE A O 1
ATOM 1095 N N . TRP A 1 145 ? 80.163 107.042 99.063 1.00 106.60 157 TRP A N 1
ATOM 1096 C CA . TRP A 1 145 ? 80.404 107.761 97.816 1.00 106.60 157 TRP A CA 1
ATOM 1097 C C . TRP A 1 145 ? 81.865 107.679 97.391 1.00 106.60 157 TRP A C 1
ATOM 1098 O O . TRP A 1 145 ? 82.154 107.519 96.199 1.00 106.60 157 TRP A O 1
ATOM 1109 N N . PHE A 1 146 ? 82.797 107.777 98.342 1.00 104.82 158 PHE A N 1
ATOM 1110 C CA . PHE A 1 146 ? 84.210 107.659 98.000 1.00 104.82 158 PHE A CA 1
ATOM 1111 C C . PHE A 1 146 ? 84.547 106.257 97.510 1.00 104.82 158 PHE A C 1
ATOM 1112 O O . PHE A 1 146 ? 85.353 106.098 96.588 1.00 104.82 158 PHE A O 1
ATOM 1120 N N . ALA A 1 147 ? 83.945 105.228 98.111 1.00 108.04 159 ALA A N 1
ATOM 1121 C CA . ALA A 1 147 ? 84.156 103.868 97.626 1.00 108.04 159 ALA A CA 1
ATOM 1122 C C . ALA A 1 147 ? 83.624 103.702 96.208 1.00 108.04 159 ALA A C 1
ATOM 1123 O O . ALA A 1 147 ? 84.268 103.064 95.365 1.00 108.04 159 ALA A O 1
ATOM 1125 N N . LEU A 1 148 ? 82.448 104.270 95.927 1.00 108.15 160 LEU A N 1
ATOM 1126 C CA . LEU A 1 148 ? 81.908 104.212 94.571 1.00 108.15 160 LEU A CA 1
ATOM 1127 C C . LEU A 1 148 ? 82.829 104.915 93.580 1.00 108.15 160 LEU A C 1
ATOM 1128 O O . LEU A 1 148 ? 83.086 104.400 92.484 1.00 108.15 160 LEU A O 1
ATOM 1133 N N . ILE A 1 149 ? 83.343 106.090 93.952 1.00 102.47 161 ILE A N 1
ATOM 1134 C CA . ILE A 1 149 ? 84.243 106.827 93.068 1.00 102.47 161 ILE A CA 1
ATOM 1135 C C . ILE A 1 149 ? 85.528 106.041 92.837 1.00 102.47 161 ILE A C 1
ATOM 1136 O O . ILE A 1 149 ? 86.059 106.004 91.720 1.00 102.47 161 ILE A O 1
ATOM 1141 N N . LYS A 1 150 ? 86.054 105.409 93.890 1.00 98.18 162 LYS A N 1
ATOM 1142 C CA . LYS A 1 150 ? 87.263 104.605 93.748 1.00 98.18 162 LYS A CA 1
ATOM 1143 C C . LYS A 1 150 ? 87.034 103.418 92.821 1.00 98.18 162 LYS A C 1
ATOM 1144 O O . LYS A 1 150 ? 87.883 103.111 91.976 1.00 98.18 162 LYS A O 1
ATOM 1150 N N . VAL A 1 151 ? 85.891 102.743 92.954 1.00 100.65 163 VAL A N 1
ATOM 1151 C CA . VAL A 1 151 ? 85.586 101.629 92.058 1.00 100.65 163 VAL A CA 1
ATOM 1152 C C . VAL A 1 151 ? 85.475 102.120 90.619 1.00 100.65 163 VAL A C 1
ATOM 1153 O O . VAL A 1 151 ? 85.989 101.485 89.686 1.00 100.65 163 VAL A O 1
ATOM 1157 N N . VAL A 1 152 ? 84.811 103.262 90.417 1.00 94.87 164 VAL A N 1
ATOM 1158 C CA . VAL A 1 152 ? 84.637 103.797 89.068 1.00 94.87 164 VAL A CA 1
ATOM 1159 C C . VAL A 1 152 ? 85.987 104.139 88.449 1.00 94.87 164 VAL A C 1
ATOM 1160 O O . VAL A 1 152 ? 86.261 103.802 87.291 1.00 94.87 164 VAL A O 1
ATOM 1164 N N . THR A 1 153 ? 86.859 104.804 89.210 1.00 91.87 165 THR A N 1
ATOM 1165 C CA . THR A 1 153 ? 88.149 105.186 88.644 1.00 91.87 165 THR A CA 1
ATOM 1166 C C . THR A 1 153 ? 89.049 103.973 88.428 1.00 91.87 165 THR A C 1
ATOM 1167 O O . THR A 1 153 ? 89.821 103.947 87.464 1.00 91.87 165 THR A O 1
ATOM 1171 N N . VAL A 1 154 ? 88.945 102.949 89.281 1.00 88.08 166 VAL A N 1
ATOM 1172 C CA . VAL A 1 154 ? 89.722 101.733 89.067 1.00 88.08 166 VAL A CA 1
ATOM 1173 C C . VAL A 1 154 ? 89.279 101.028 87.790 1.00 88.08 166 VAL A C 1
ATOM 1174 O O . VAL A 1 154 ? 90.113 100.595 86.984 1.00 88.08 166 VAL A O 1
ATOM 1178 N N . VAL A 1 155 ? 87.965 100.904 87.578 1.00 90.06 167 VAL A N 1
ATOM 1179 C CA . VAL A 1 155 ? 87.505 100.230 86.366 1.00 90.06 167 VAL A CA 1
ATOM 1180 C C . VAL A 1 155 ? 87.819 101.068 85.129 1.00 90.06 167 VAL A C 1
ATOM 1181 O O . VAL A 1 155 ? 88.119 100.518 84.062 1.00 90.06 167 VAL A O 1
ATOM 1185 N N . ILE A 1 156 ? 87.786 102.399 85.247 1.00 85.75 168 ILE A N 1
ATOM 1186 C CA . ILE A 1 156 ? 88.175 103.252 84.126 1.00 85.75 168 ILE A CA 1
ATOM 1187 C C . ILE A 1 156 ? 89.651 103.063 83.795 1.00 85.75 168 ILE A C 1
ATOM 1188 O O . ILE A 1 156 ? 90.032 102.985 82.620 1.00 85.75 168 ILE A O 1
ATOM 1193 N N . PHE A 1 157 ? 90.505 102.996 84.821 1.00 83.94 169 PHE A N 1
ATOM 1194 C CA . PHE A 1 157 ? 91.924 102.747 84.590 1.00 83.94 169 PHE A CA 1
ATOM 1195 C C . PHE A 1 157 ? 92.144 101.394 83.927 1.00 83.94 169 PHE A C 1
ATOM 1196 O O . PHE A 1 157 ? 92.954 101.272 83.001 1.00 83.94 169 PHE A O 1
ATOM 1204 N N . ILE A 1 158 ? 91.431 100.364 84.389 1.00 88.45 170 ILE A N 1
ATOM 1205 C CA . ILE A 1 158 ? 91.566 99.040 83.785 1.00 88.45 170 ILE A CA 1
ATOM 1206 C C . ILE A 1 158 ? 91.153 99.079 82.319 1.00 88.45 170 ILE A C 1
ATOM 1207 O O . ILE A 1 158 ? 91.842 98.530 81.448 1.00 88.45 170 ILE A O 1
ATOM 1212 N N . GLY A 1 159 ? 90.031 99.738 82.021 1.00 92.03 171 GLY A N 1
ATOM 1213 C CA . GLY A 1 159 ? 89.570 99.810 80.644 1.00 92.03 171 GLY A CA 1
ATOM 1214 C C . GLY A 1 159 ? 90.525 100.564 79.739 1.00 92.03 171 GLY A C 1
ATOM 1215 O O . GLY A 1 159 ? 90.810 100.126 78.620 1.00 92.03 171 GLY A O 1
ATOM 1216 N N . VAL A 1 160 ? 91.040 101.704 80.207 1.00 90.56 172 VAL A N 1
ATOM 1217 C CA . VAL A 1 160 ? 91.950 102.484 79.373 1.00 90.56 172 VAL A CA 1
ATOM 1218 C C . VAL A 1 160 ? 93.271 101.745 79.186 1.00 90.56 172 VAL A C 1
ATOM 1219 O O . VAL A 1 160 ? 93.871 101.791 78.107 1.00 90.56 172 VAL A O 1
ATOM 1223 N N . GLY A 1 161 ? 93.734 101.030 80.216 1.00 92.52 173 GLY A N 1
ATOM 1224 C CA . GLY A 1 161 ? 94.938 100.232 80.059 1.00 92.52 173 GLY A CA 1
ATOM 1225 C C . GLY A 1 161 ? 94.758 99.097 79.069 1.00 92.52 173 GLY A C 1
ATOM 1226 O O . GLY A 1 161 ? 95.648 98.823 78.258 1.00 92.52 173 GLY A O 1
ATOM 1227 N N . LEU A 1 162 ? 93.606 98.422 79.121 1.00 98.95 174 LEU A N 1
ATOM 1228 C CA . LEU A 1 162 ? 93.333 97.357 78.161 1.00 98.95 174 LEU A CA 1
ATOM 1229 C C . LEU A 1 162 ? 93.190 97.901 76.746 1.00 98.95 174 LEU A C 1
ATOM 1230 O O . LEU A 1 162 ? 93.567 97.224 75.783 1.00 98.95 174 LEU A O 1
ATOM 1235 N N . ALA A 1 163 ? 92.641 99.108 76.597 1.00 98.87 175 ALA A N 1
ATOM 1236 C CA . ALA A 1 163 ? 92.565 99.719 75.274 1.00 98.87 175 ALA A CA 1
ATOM 1237 C C . ALA A 1 163 ? 93.947 100.109 74.763 1.00 98.87 175 ALA A C 1
ATOM 1238 O O . ALA A 1 163 ? 94.230 99.989 73.566 1.00 98.87 175 ALA A O 1
ATOM 1240 N N . THR A 1 164 ? 94.821 100.580 75.657 1.00 96.52 176 THR A N 1
ATOM 1241 C CA . THR A 1 164 ? 96.134 101.056 75.235 1.00 96.52 176 THR A CA 1
ATOM 1242 C C . THR A 1 164 ? 97.091 99.910 74.923 1.00 96.52 176 THR A C 1
ATOM 1243 O O . THR A 1 164 ? 97.891 100.018 73.986 1.00 96.52 176 THR A O 1
ATOM 1247 N N . ILE A 1 165 ? 97.027 98.811 75.681 1.00 93.69 177 ILE A N 1
ATOM 1248 C CA . ILE A 1 165 ? 98.029 97.755 75.537 1.00 93.69 177 ILE A CA 1
ATOM 1249 C C . ILE A 1 165 ? 97.974 97.142 74.140 1.00 93.69 177 ILE A C 1
ATOM 1250 O O . ILE A 1 165 ? 99.010 96.924 73.500 1.00 93.69 177 ILE A O 1
ATOM 1255 N N . PHE A 1 166 ? 96.768 96.858 73.643 1.00 92.84 178 PHE A N 1
ATOM 1256 C CA . PHE A 1 166 ? 96.643 96.297 72.302 1.00 92.84 178 PHE A CA 1
ATOM 1257 C C . PHE A 1 166 ? 96.929 97.350 71.237 1.00 92.84 178 PHE A C 1
ATOM 1258 O O . PHE A 1 166 ? 97.660 97.093 70.274 1.00 92.84 178 PHE A O 1
ATOM 1266 N N . GLY A 1 167 ? 96.360 98.542 71.395 1.00 100.20 179 GLY A N 1
ATOM 1267 C CA . GLY A 1 167 ? 96.594 99.625 70.461 1.00 100.20 179 GLY A CA 1
ATOM 1268 C C . GLY A 1 167 ? 95.462 99.820 69.474 1.00 100.20 179 GLY A C 1
ATOM 1269 O O . GLY A 1 167 ? 95.355 99.086 68.488 1.00 100.20 179 GLY A O 1
ATOM 1270 N N . ILE A 1 168 ? 94.607 100.811 69.731 1.00 106.76 180 ILE A N 1
ATOM 1271 C CA . ILE A 1 168 ? 93.504 101.162 68.843 1.00 106.76 180 ILE A CA 1
ATOM 1272 C C . ILE A 1 168 ? 93.546 102.638 68.460 1.00 106.76 180 ILE A C 1
ATOM 1273 O O . ILE A 1 168 ? 93.375 102.991 67.289 1.00 106.76 180 ILE A O 1
ATOM 1278 N N . MET A 1 169 ? 93.771 103.513 69.436 1.00 112.98 181 MET A N 1
ATOM 1279 C CA . MET A 1 169 ? 93.819 104.943 69.168 1.00 112.98 181 MET A CA 1
ATOM 1280 C C . MET A 1 169 ? 95.092 105.307 68.410 1.00 112.98 181 MET A C 1
ATOM 1281 O O . MET A 1 169 ? 96.114 104.620 68.494 1.00 112.98 181 MET A O 1
ATOM 1286 N N . HIS A 1 170 ? 95.018 106.402 67.660 1.00 115.28 182 HIS A N 1
ATOM 1287 C CA . HIS A 1 170 ? 96.134 106.841 66.840 1.00 115.28 182 HIS A CA 1
ATOM 1288 C C . HIS A 1 170 ? 97.091 107.711 67.654 1.00 115.28 182 HIS A C 1
ATOM 1289 O O . HIS A 1 170 ? 96.751 108.240 68.716 1.00 115.28 182 HIS A O 1
ATOM 1296 N N . GLY A 1 171 ? 98.311 107.854 67.137 1.00 111.29 183 GLY A N 1
ATOM 1297 C CA . GLY A 1 171 ? 99.310 108.709 67.740 1.00 111.29 183 GLY A CA 1
ATOM 1298 C C . GLY A 1 171 ? 100.204 108.047 68.766 1.00 111.29 183 GLY A C 1
ATOM 1299 O O . GLY A 1 171 ? 101.159 108.684 69.229 1.00 111.29 183 GLY A O 1
ATOM 1300 N N . VAL A 1 172 ? 99.934 106.799 69.138 1.00 104.43 184 VAL A N 1
ATOM 1301 C CA . VAL A 1 172 ? 100.735 106.086 70.126 1.00 104.43 184 VAL A CA 1
ATOM 1302 C C . VAL A 1 172 ? 101.073 104.704 69.582 1.00 104.43 184 VAL A C 1
ATOM 1303 O O . VAL A 1 172 ? 100.230 104.040 68.970 1.00 104.43 184 VAL A O 1
ATOM 1307 N N . GLU A 1 173 ? 102.315 104.280 69.797 1.00 99.15 185 GLU A N 1
ATOM 1308 C CA . GLU A 1 173 ? 102.763 102.969 69.360 1.00 99.15 185 GLU A CA 1
ATOM 1309 C C . GLU A 1 173 ? 102.342 101.898 70.366 1.00 99.15 185 GLU A C 1
ATOM 1310 O O . GLU A 1 173 ? 101.884 102.188 71.474 1.00 99.15 185 GLU A O 1
ATOM 1316 N N . SER A 1 174 ? 102.505 100.638 69.963 1.00 92.79 186 SER A N 1
ATOM 1317 C CA . SER A 1 174 ? 102.184 99.515 70.830 1.00 92.79 186 SER A CA 1
ATOM 1318 C C . SER A 1 174 ? 103.472 98.941 71.396 1.00 92.79 186 SER A C 1
ATOM 1319 O O . SER A 1 174 ? 104.255 98.344 70.641 1.00 92.79 186 SER A O 1
ATOM 1322 N N . PRO A 1 175 ? 103.745 99.099 72.695 1.00 84.62 187 PRO A N 1
ATOM 1323 C CA . PRO A 1 175 ? 105.005 98.568 73.243 1.00 84.62 187 PRO A CA 1
ATOM 1324 C C . PRO A 1 175 ? 105.138 97.060 73.118 1.00 84.62 187 PRO A C 1
ATOM 1325 O O . PRO A 1 175 ? 106.245 96.560 72.884 1.00 84.62 187 PRO A O 1
ATOM 1329 N N . GLY A 1 176 ? 104.041 96.320 73.254 1.00 84.48 188 GLY A N 1
ATOM 1330 C CA . GLY A 1 176 ? 104.110 94.873 73.211 1.00 84.48 188 GLY A CA 1
ATOM 1331 C C . GLY A 1 176 ? 104.906 94.304 74.367 1.00 84.48 188 GLY A C 1
ATOM 1332 O O . GLY A 1 176 ? 104.944 94.894 75.451 1.00 84.48 188 GLY A O 1
ATOM 1333 N N . PHE A 1 177 ? 105.547 93.156 74.150 1.00 86.53 189 PHE A N 1
ATOM 1334 C CA . PHE A 1 177 ? 106.391 92.555 75.174 1.00 86.53 189 PHE A CA 1
ATOM 1335 C C . PHE A 1 177 ? 107.820 93.075 75.076 1.00 86.53 189 PHE A C 1
ATOM 1336 O O . PHE A 1 177 ? 108.765 92.289 74.956 1.00 86.53 189 PHE A O 1
ATOM 1344 N N . SER A 1 178 ? 107.988 94.396 75.123 1.00 83.45 190 SER A N 1
ATOM 1345 C CA . SER A 1 178 ? 109.306 95.018 75.092 1.00 83.45 190 SER A CA 1
ATOM 1346 C C . SER A 1 178 ? 109.745 95.542 76.452 1.00 83.45 190 SER A C 1
ATOM 1347 O O . SER A 1 178 ? 110.894 95.329 76.850 1.00 83.45 190 SER A O 1
ATOM 1350 N N . ASN A 1 179 ? 108.855 96.228 77.174 1.00 80.01 191 ASN A N 1
ATOM 1351 C CA . ASN A 1 179 ? 109.193 96.709 78.508 1.00 80.01 191 ASN A CA 1
ATOM 1352 C C . ASN A 1 179 ? 109.358 95.569 79.503 1.00 80.01 191 ASN A C 1
ATOM 1353 O O . ASN A 1 179 ? 109.996 95.757 80.545 1.00 80.01 191 ASN A O 1
ATOM 1358 N N . PHE A 1 180 ? 108.799 94.395 79.207 1.00 86.12 192 PHE A N 1
ATOM 1359 C CA . PHE A 1 180 ? 108.948 93.246 80.093 1.00 86.12 192 PHE A CA 1
ATOM 1360 C C . PHE A 1 180 ? 110.372 92.700 80.052 1.00 86.12 192 PHE A C 1
ATOM 1361 O O . PHE A 1 180 ? 111.019 92.540 81.092 1.00 86.12 192 PHE A O 1
ATOM 1369 N N . THR A 1 181 ? 110.873 92.407 78.854 1.00 85.25 193 THR A N 1
ATOM 1370 C CA . THR A 1 181 ? 112.236 91.917 78.671 1.00 85.25 193 THR A CA 1
ATOM 1371 C C . THR A 1 181 ? 113.126 93.079 78.241 1.00 85.25 193 THR A C 1
ATOM 1372 O O . THR A 1 181 ? 113.101 93.493 77.077 1.00 85.25 193 THR A O 1
ATOM 1376 N N . MET A 1 182 ? 113.911 93.605 79.181 1.00 90.85 194 MET A N 1
ATOM 1377 C CA . MET A 1 182 ? 114.824 94.708 78.898 1.00 90.85 194 MET A CA 1
ATOM 1378 C C . MET A 1 182 ? 115.955 94.724 79.918 1.00 90.85 194 MET A C 1
ATOM 1379 O O . MET A 1 182 ? 115.723 94.978 81.105 1.00 90.85 194 MET A O 1
ATOM 1384 N N . GLY A 1 183 ? 117.180 94.457 79.468 1.00 93.85 195 GLY A N 1
ATOM 1385 C CA . GLY A 1 183 ? 118.299 94.306 80.375 1.00 93.85 195 GLY A CA 1
ATOM 1386 C C . GLY A 1 183 ? 118.126 93.111 81.289 1.00 93.85 195 GLY A C 1
ATOM 1387 O O . GLY A 1 183 ? 118.207 91.959 80.849 1.00 93.85 195 GLY A O 1
ATOM 1388 N N . ASP A 1 184 ? 117.891 93.386 82.569 1.00 95.19 196 ASP A N 1
ATOM 1389 C CA . ASP A 1 184 ? 117.579 92.354 83.549 1.00 95.19 196 ASP A CA 1
ATOM 1390 C C . ASP A 1 184 ? 116.267 91.657 83.214 1.00 95.19 196 ASP A C 1
ATOM 1391 O O . ASP A 1 184 ? 115.404 92.221 82.534 1.00 95.19 196 ASP A O 1
ATOM 1396 N N . ALA A 1 185 ? 116.128 90.419 83.686 1.00 94.56 197 ALA A N 1
ATOM 1397 C CA . ALA A 1 185 ? 114.915 89.632 83.502 1.00 94.56 197 ALA A CA 1
ATOM 1398 C C . ALA A 1 185 ? 113.761 90.254 84.283 1.00 94.56 197 ALA A C 1
ATOM 1399 O O . ALA A 1 185 ? 113.999 91.016 85.229 1.00 94.56 197 ALA A O 1
ATOM 1401 N N . PRO A 1 186 ? 112.498 89.969 83.909 1.00 91.65 198 PRO A N 1
ATOM 1402 C CA . PRO A 1 186 ? 111.357 90.440 84.712 1.00 91.65 198 PRO A CA 1
ATOM 1403 C C . PRO A 1 186 ? 111.490 90.100 86.190 1.00 91.65 198 PRO A C 1
ATOM 1404 O O . PRO A 1 186 ? 111.166 90.922 87.053 1.00 91.65 198 PRO A O 1
ATOM 1408 N N . PHE A 1 187 ? 111.953 88.888 86.487 1.00 94.70 199 PHE A N 1
ATOM 1409 C CA . PHE A 1 187 ? 112.361 88.502 87.834 1.00 94.70 199 PHE A CA 1
ATOM 1410 C C . PHE A 1 187 ? 113.721 89.135 88.105 1.00 94.70 199 PHE A C 1
ATOM 1411 O O . PHE A 1 187 ? 114.759 88.574 87.740 1.00 94.70 199 PHE A O 1
ATOM 1419 N N . VAL A 1 188 ? 113.712 90.310 88.732 1.00 90.19 200 VAL A N 1
ATOM 1420 C CA . VAL A 1 188 ? 114.943 91.032 89.030 1.00 90.19 200 VAL A CA 1
ATOM 1421 C C . VAL A 1 188 ? 115.292 90.825 90.500 1.00 90.19 200 VAL A C 1
ATOM 1422 O O . VAL A 1 188 ? 114.434 90.446 91.306 1.00 90.19 200 VAL A O 1
ATOM 1426 N N . GLY A 1 189 ? 116.550 91.075 90.859 1.00 90.46 201 GLY A N 1
ATOM 1427 C CA . GLY A 1 189 ? 117.007 90.851 92.217 1.00 90.46 201 GLY A CA 1
ATOM 1428 C C . GLY A 1 189 ? 117.018 89.386 92.600 1.00 90.46 201 GLY A C 1
ATOM 1429 O O . GLY A 1 189 ? 117.622 88.563 91.908 1.00 90.46 201 GLY A O 1
ATOM 1430 N N . GLY A 1 190 ? 116.366 89.050 93.702 1.00 99.29 202 GLY A N 1
ATOM 1431 C CA . GLY A 1 190 ? 116.319 87.670 94.129 1.00 99.29 202 GLY A CA 1
ATOM 1432 C C . GLY A 1 190 ? 115.464 87.485 95.360 1.00 99.29 202 GLY A C 1
ATOM 1433 O O . GLY A 1 190 ? 114.411 88.105 95.506 1.00 99.29 202 GLY A O 1
ATOM 1434 N N . PHE A 1 191 ? 115.945 86.615 96.248 1.00 105.30 203 PHE A N 1
ATOM 1435 C CA . PHE A 1 191 ? 115.262 86.287 97.494 1.00 105.30 203 PHE A CA 1
ATOM 1436 C C . PHE A 1 191 ? 115.082 87.518 98.376 1.00 105.30 203 PHE A C 1
ATOM 1437 O O . PHE A 1 191 ? 114.014 87.715 98.967 1.00 105.30 203 PHE A O 1
ATOM 1445 N N . GLN A 1 192 ? 116.123 88.347 98.473 1.00 104.08 204 GLN A N 1
ATOM 1446 C CA . GLN A 1 192 ? 116.078 89.540 99.310 1.00 104.08 204 GLN A CA 1
ATOM 1447 C C . GLN A 1 192 ? 115.026 90.521 98.807 1.00 104.08 204 GLN A C 1
ATOM 1448 O O . GLN A 1 192 ? 114.217 91.026 99.591 1.00 104.08 204 GLN A O 1
ATOM 1454 N N . ALA A 1 193 ? 115.022 90.791 97.500 1.00 101.39 205 ALA A N 1
ATOM 1455 C CA . ALA A 1 193 ? 114.021 91.690 96.935 1.00 101.39 205 ALA A CA 1
ATOM 1456 C C . ALA A 1 193 ? 112.621 91.105 97.072 1.00 101.39 205 ALA A C 1
ATOM 1457 O O . ALA A 1 193 ? 111.655 91.829 97.348 1.00 101.39 205 ALA A O 1
ATOM 1459 N N . MET A 1 194 ? 112.493 89.789 96.880 1.00 103.89 206 MET A N 1
ATOM 1460 C CA . MET A 1 194 ? 111.192 89.140 97.000 1.00 103.89 206 MET A CA 1
ATOM 1461 C C . MET A 1 194 ? 110.623 89.309 98.403 1.00 103.89 206 MET A C 1
ATOM 1462 O O . MET A 1 194 ? 109.475 89.733 98.573 1.00 103.89 206 MET A O 1
ATOM 1467 N N . VAL A 1 195 ? 111.423 89.005 99.428 1.00 97.59 207 VAL A N 1
ATOM 1468 C CA . VAL A 1 195 ? 110.952 89.156 100.798 1.00 97.59 207 VAL A CA 1
ATOM 1469 C C . VAL A 1 195 ? 110.787 90.615 101.198 1.00 97.59 207 VAL A C 1
ATOM 1470 O O . VAL A 1 195 ? 109.968 90.919 102.071 1.00 97.59 207 VAL A O 1
ATOM 1474 N N . GLY A 1 196 ? 111.542 91.527 100.588 1.00 94.37 208 GLY A N 1
ATOM 1475 C CA . GLY A 1 196 ? 111.357 92.942 100.839 1.00 94.37 208 GLY A CA 1
ATOM 1476 C C . GLY A 1 196 ? 110.031 93.464 100.328 1.00 94.37 208 GLY A C 1
ATOM 1477 O O . GLY A 1 196 ? 109.350 94.229 101.018 1.00 94.37 208 GLY A O 1
ATOM 1478 N N . VAL A 1 197 ? 109.651 93.057 99.117 1.00 86.32 209 VAL A N 1
ATOM 1479 C CA . VAL A 1 197 ? 108.399 93.515 98.524 1.00 86.32 209 VAL A CA 1
ATOM 1480 C C . VAL A 1 197 ? 107.237 92.694 99.067 1.00 86.32 209 VAL A C 1
ATOM 1481 O O . VAL A 1 197 ? 106.069 93.060 98.889 1.00 86.32 209 VAL A O 1
ATOM 1485 N N . ALA A 1 198 ? 107.546 91.569 99.719 1.00 88.53 210 ALA A N 1
ATOM 1486 C CA . ALA A 1 198 ? 106.497 90.795 100.373 1.00 88.53 210 ALA A CA 1
ATOM 1487 C C . ALA A 1 198 ? 105.815 91.596 101.472 1.00 88.53 210 ALA A C 1
ATOM 1488 O O . ALA A 1 198 ? 104.605 91.456 101.681 1.00 88.53 210 ALA A O 1
ATOM 1490 N N . MET A 1 199 ? 106.570 92.438 102.181 1.00 87.52 211 MET A N 1
ATOM 1491 C CA . MET A 1 199 ? 105.975 93.294 103.203 1.00 87.52 211 MET A CA 1
ATOM 1492 C C . MET A 1 199 ? 104.954 94.246 102.590 1.00 87.52 211 MET A C 1
ATOM 1493 O O . MET A 1 199 ? 103.848 94.415 103.117 1.00 87.52 211 MET A O 1
ATOM 1498 N N . ILE A 1 200 ? 105.307 94.870 101.464 1.00 79.80 212 ILE A N 1
ATOM 1499 C CA . ILE A 1 200 ? 104.386 95.781 100.792 1.00 79.80 212 ILE A CA 1
ATOM 1500 C C . ILE A 1 200 ? 103.168 95.027 100.270 1.00 79.80 212 ILE A C 1
ATOM 1501 O O . ILE A 1 200 ? 102.032 95.506 100.374 1.00 79.80 212 ILE A O 1
ATOM 1506 N N . ALA A 1 201 ? 103.385 93.839 99.699 1.00 80.06 213 ALA A N 1
ATOM 1507 C CA . ALA A 1 201 ? 102.271 93.046 99.189 1.00 80.06 213 ALA A CA 1
ATOM 1508 C C . ALA A 1 201 ? 101.310 92.661 100.307 1.00 80.06 213 ALA A C 1
ATOM 1509 O O . ALA A 1 201 ? 100.087 92.698 100.127 1.00 80.06 213 ALA A O 1
ATOM 1511 N N . GLY A 1 202 ? 101.845 92.282 101.469 1.00 83.48 214 GLY A N 1
ATOM 1512 C CA . GLY A 1 202 ? 100.989 91.993 102.607 1.00 83.48 214 GLY A CA 1
ATOM 1513 C C . GLY A 1 202 ? 100.264 93.223 103.116 1.00 83.48 214 GLY A C 1
ATOM 1514 O O . GLY A 1 202 ? 99.093 93.150 103.500 1.00 83.48 214 GLY A O 1
ATOM 1515 N N . PHE A 1 203 ? 100.947 94.372 103.124 1.00 80.40 215 PHE A N 1
ATOM 1516 C CA . PHE A 1 203 ? 100.315 95.613 103.560 1.00 80.40 215 PHE A CA 1
ATOM 1517 C C . PHE A 1 203 ? 99.150 95.989 102.653 1.00 80.40 215 PHE A C 1
ATOM 1518 O O . PHE A 1 203 ? 98.126 96.497 103.124 1.00 80.40 215 PHE A O 1
ATOM 1526 N N . SER A 1 204 ? 99.295 95.759 101.346 1.00 80.28 216 SER A N 1
ATOM 1527 C CA . SER A 1 204 ? 98.238 96.124 100.407 1.00 80.28 216 SER A CA 1
ATOM 1528 C C . SER A 1 204 ? 96.957 95.342 100.673 1.00 80.28 216 SER A C 1
ATOM 1529 O O . SER A 1 204 ? 95.856 95.897 100.585 1.00 80.28 216 SER A O 1
ATOM 1532 N N . PHE A 1 205 ? 97.077 94.056 101.000 1.00 78.14 217 PHE A N 1
ATOM 1533 C CA . PHE A 1 205 ? 95.911 93.205 101.208 1.00 78.14 217 PHE A CA 1
ATOM 1534 C C . PHE A 1 205 ? 95.352 93.273 102.624 1.00 78.14 217 PHE A C 1
ATOM 1535 O O . PHE A 1 205 ? 94.333 92.630 102.896 1.00 78.14 217 PHE A O 1
ATOM 1543 N N . GLN A 1 206 ? 95.980 94.019 103.529 1.00 86.61 218 GLN A N 1
ATOM 1544 C CA . GLN A 1 206 ? 95.460 94.131 104.884 1.00 86.61 218 GLN A CA 1
ATOM 1545 C C . GLN A 1 206 ? 94.175 94.953 104.905 1.00 86.61 218 GLN A C 1
ATOM 1546 O O . GLN A 1 206 ? 93.984 95.873 104.106 1.00 86.61 218 GLN A O 1
ATOM 1552 N N . GLY A 1 207 ? 93.288 94.607 105.838 1.00 92.26 219 GLY A N 1
ATOM 1553 C CA . GLY A 1 207 ? 92.035 95.301 106.024 1.00 92.26 219 GLY A CA 1
ATOM 1554 C C . GLY A 1 207 ? 90.825 94.604 105.436 1.00 92.26 219 GLY A C 1
ATOM 1555 O O . GLY A 1 207 ? 89.694 94.954 105.792 1.00 92.26 219 GLY A O 1
ATOM 1556 N N . THR A 1 208 ? 91.028 93.632 104.550 1.00 92.42 220 THR A N 1
ATOM 1557 C CA . THR A 1 208 ? 89.927 92.916 103.920 1.00 92.42 220 THR A CA 1
ATOM 1558 C C . THR A 1 208 ? 89.543 91.641 104.661 1.00 92.42 220 THR A C 1
ATOM 1559 O O . THR A 1 208 ? 88.619 90.945 104.229 1.00 92.42 220 THR A O 1
ATOM 1563 N N . GLU A 1 209 ? 90.224 91.318 105.763 1.00 98.51 221 GLU A N 1
ATOM 1564 C CA . GLU A 1 209 ? 89.911 90.098 106.498 1.00 98.51 221 GLU A CA 1
ATOM 1565 C C . GLU A 1 209 ? 88.663 90.238 107.361 1.00 98.51 221 GLU A C 1
ATOM 1566 O O . GLU A 1 209 ? 88.087 89.221 107.763 1.00 98.51 221 GLU A O 1
ATOM 1572 N N . LEU A 1 210 ? 88.231 91.466 107.651 1.00 102.55 222 LEU A N 1
ATOM 1573 C CA . LEU A 1 210 ? 87.097 91.689 108.539 1.00 102.55 222 LEU A CA 1
ATOM 1574 C C . LEU A 1 210 ? 85.753 91.385 107.891 1.00 102.55 222 LEU A C 1
ATOM 1575 O O . LEU A 1 210 ? 84.745 91.325 108.604 1.00 102.55 222 LEU A O 1
ATOM 1580 N N . ILE A 1 211 ? 85.715 91.181 106.571 1.00 100.97 223 ILE A N 1
ATOM 1581 C CA . ILE A 1 211 ? 84.443 90.954 105.888 1.00 100.97 223 ILE A CA 1
ATOM 1582 C C . ILE A 1 211 ? 83.760 89.705 106.430 1.00 100.97 223 ILE A C 1
ATOM 1583 O O . ILE A 1 211 ? 82.532 89.667 106.582 1.00 100.97 223 ILE A O 1
ATOM 1588 N N . GLY A 1 212 ? 84.544 88.671 106.749 1.00 102.04 224 GLY A N 1
ATOM 1589 C CA . GLY A 1 212 ? 83.968 87.474 107.338 1.00 102.04 224 GLY A CA 1
ATOM 1590 C C . GLY A 1 212 ? 83.242 87.764 108.636 1.00 102.04 224 GLY A C 1
ATOM 1591 O O . GLY A 1 212 ? 82.203 87.164 108.924 1.00 102.04 224 GLY A O 1
ATOM 1592 N N . ILE A 1 213 ? 83.773 88.698 109.431 1.00 105.76 225 ILE A N 1
ATOM 1593 C CA . ILE A 1 213 ? 83.083 89.121 110.645 1.00 105.76 225 ILE A CA 1
ATOM 1594 C C . ILE A 1 213 ? 81.693 89.641 110.305 1.00 105.76 225 ILE A C 1
ATOM 1595 O O . ILE A 1 213 ? 80.707 89.310 110.977 1.00 105.76 225 ILE A O 1
ATOM 1600 N N . ALA A 1 214 ? 81.587 90.443 109.242 1.00 106.47 226 ALA A N 1
ATOM 1601 C CA . ALA A 1 214 ? 80.275 90.879 108.780 1.00 106.47 226 ALA A CA 1
ATOM 1602 C C . ALA A 1 214 ? 79.420 89.686 108.379 1.00 106.47 226 ALA A C 1
ATOM 1603 O O . ALA A 1 214 ? 78.223 89.634 108.689 1.00 106.47 226 ALA A O 1
ATOM 1605 N N . ALA A 1 215 ? 80.026 88.700 107.715 1.00 108.59 227 ALA A N 1
ATOM 1606 C CA . ALA A 1 215 ? 79.312 87.484 107.355 1.00 108.59 227 ALA A CA 1
ATOM 1607 C C . ALA A 1 215 ? 78.884 86.680 108.574 1.00 108.59 227 ALA A C 1
ATOM 1608 O O . ALA A 1 215 ? 78.051 85.778 108.438 1.00 108.59 227 ALA A O 1
ATOM 1610 N N . GLY A 1 216 ? 79.428 86.984 109.753 1.00 113.29 228 GLY A N 1
ATOM 1611 C CA . GLY A 1 216 ? 78.946 86.371 110.974 1.00 113.29 228 GLY A CA 1
ATOM 1612 C C . GLY A 1 216 ? 77.623 86.918 111.462 1.00 113.29 228 GLY A C 1
ATOM 1613 O O . GLY A 1 216 ? 77.029 86.331 112.373 1.00 113.29 228 GLY A O 1
ATOM 1614 N N . GLU A 1 217 ? 77.150 88.019 110.882 1.00 124.03 229 GLU A N 1
ATOM 1615 C CA . GLU A 1 217 ? 75.862 88.596 111.241 1.00 124.03 229 GLU A CA 1
ATOM 1616 C C . GLU A 1 217 ? 74.702 87.982 110.468 1.00 124.03 229 GLU A C 1
ATOM 1617 O O . GLU A 1 217 ? 73.546 88.312 110.749 1.00 124.03 229 GLU A O 1
ATOM 1623 N N . SER A 1 218 ? 74.981 87.104 109.508 1.00 128.60 230 SER A N 1
ATOM 1624 C CA . SER A 1 218 ? 73.919 86.484 108.727 1.00 128.60 230 SER A CA 1
ATOM 1625 C C . SER A 1 218 ? 73.143 85.481 109.571 1.00 128.60 230 SER A C 1
ATOM 1626 O O . SER A 1 218 ? 73.717 84.752 110.385 1.00 128.60 230 SER A O 1
ATOM 1629 N N . GLU A 1 219 ? 71.823 85.453 109.375 1.00 137.48 231 GLU A N 1
ATOM 1630 C CA . GLU A 1 219 ? 70.986 84.500 110.097 1.00 137.48 231 GLU A CA 1
ATOM 1631 C C . GLU A 1 219 ? 71.303 83.066 109.692 1.00 137.48 231 GLU A C 1
ATOM 1632 O O . GLU A 1 219 ? 71.331 82.166 110.540 1.00 137.48 231 GLU A O 1
ATOM 1638 N N . ASN A 1 220 ? 71.544 82.833 108.402 1.00 125.10 232 ASN A N 1
ATOM 1639 C CA . ASN A 1 220 ? 71.864 81.508 107.873 1.00 125.10 232 ASN A CA 1
ATOM 1640 C C . ASN A 1 220 ? 73.168 81.611 107.094 1.00 125.10 232 ASN A C 1
ATOM 1641 O O . ASN A 1 220 ? 73.163 81.774 105.866 1.00 125.10 232 ASN A O 1
ATOM 1646 N N . PRO A 1 221 ? 74.310 81.524 107.780 1.00 119.96 233 PRO A N 1
ATOM 1647 C CA . PRO A 1 221 ? 75.600 81.642 107.080 1.00 119.96 233 PRO A CA 1
ATOM 1648 C C . PRO A 1 221 ? 75.869 80.519 106.094 1.00 119.96 233 PRO A C 1
ATOM 1649 O O . PRO A 1 221 ? 76.762 80.667 105.251 1.00 119.96 233 PRO A O 1
ATOM 1653 N N . ARG A 1 222 ? 75.117 79.415 106.166 1.00 120.67 234 ARG A N 1
ATOM 1654 C CA . ARG A 1 222 ? 75.415 78.236 105.356 1.00 120.67 234 ARG A CA 1
ATOM 1655 C C . ARG A 1 222 ? 75.484 78.578 103.871 1.00 120.67 234 ARG A C 1
ATOM 1656 O O . ARG A 1 222 ? 76.395 78.136 103.162 1.00 120.67 234 ARG A O 1
ATOM 1664 N N . LYS A 1 223 ? 74.527 79.367 103.382 1.00 120.42 235 LYS A N 1
ATOM 1665 C CA . LYS A 1 223 ? 74.519 79.776 101.984 1.00 120.42 235 LYS A CA 1
ATOM 1666 C C . LYS A 1 223 ? 75.077 81.175 101.762 1.00 120.42 235 LYS A C 1
ATOM 1667 O O . LYS A 1 223 ? 75.459 81.498 100.631 1.00 120.42 235 LYS A O 1
ATOM 1673 N N . ASN A 1 224 ? 75.134 82.009 102.802 1.00 119.35 236 ASN A N 1
ATOM 1674 C CA . ASN A 1 224 ? 75.659 83.360 102.645 1.00 119.35 236 ASN A CA 1
ATOM 1675 C C . ASN A 1 224 ? 77.179 83.386 102.558 1.00 119.35 236 ASN A C 1
ATOM 1676 O O . ASN A 1 224 ? 77.737 84.242 101.862 1.00 119.35 236 ASN A O 1
ATOM 1681 N N . ILE A 1 225 ? 77.864 82.476 103.257 1.00 111.32 237 ILE A N 1
ATOM 1682 C CA . ILE A 1 225 ? 79.328 82.458 103.214 1.00 111.32 237 ILE A CA 1
ATOM 1683 C C . ILE A 1 225 ? 79.864 82.204 101.809 1.00 111.32 237 ILE A C 1
ATOM 1684 O O . ILE A 1 225 ? 80.694 82.995 101.336 1.00 111.32 237 ILE A O 1
ATOM 1689 N N . PRO A 1 226 ? 79.452 81.142 101.093 1.00 116.68 238 PRO A N 1
ATOM 1690 C CA . PRO A 1 226 ? 80.077 80.883 99.782 1.00 116.68 238 PRO A CA 1
ATOM 1691 C C . PRO A 1 226 ? 79.886 82.002 98.774 1.00 116.68 238 PRO A C 1
ATOM 1692 O O . PRO A 1 226 ? 80.819 82.315 98.027 1.00 116.68 238 PRO A O 1
ATOM 1696 N N . ILE A 1 227 ? 78.707 82.628 98.744 1.00 115.27 239 ILE A N 1
ATOM 1697 C CA . ILE A 1 227 ? 78.440 83.664 97.748 1.00 115.27 239 ILE A CA 1
ATOM 1698 C C . ILE A 1 227 ? 79.348 84.867 97.975 1.00 115.27 239 ILE A C 1
ATOM 1699 O O . ILE A 1 227 ? 80.002 85.361 97.047 1.00 115.27 239 ILE A O 1
ATOM 1704 N N . ALA A 1 228 ? 79.397 85.355 99.217 1.00 107.29 240 ALA A N 1
ATOM 1705 C CA . ALA A 1 228 ? 80.250 86.496 99.531 1.00 107.29 240 ALA A CA 1
ATOM 1706 C C . ALA A 1 228 ? 81.717 86.159 99.312 1.00 107.29 240 ALA A C 1
ATOM 1707 O O . ALA A 1 228 ? 82.472 86.969 98.758 1.00 107.29 240 ALA A O 1
ATOM 1709 N N . ILE A 1 229 ? 82.139 84.962 99.734 1.00 107.53 241 ILE A N 1
ATOM 1710 C CA . ILE A 1 229 ? 83.529 84.549 99.550 1.00 107.53 241 ILE A CA 1
ATOM 1711 C C . ILE A 1 229 ? 83.893 84.588 98.073 1.00 107.53 241 ILE A C 1
ATOM 1712 O O . ILE A 1 229 ? 84.883 85.211 97.672 1.00 107.53 241 ILE A O 1
ATOM 1717 N N . ARG A 1 230 ? 83.068 83.952 97.238 1.00 109.66 242 ARG A N 1
ATOM 1718 C CA . ARG A 1 230 ? 83.342 83.894 95.808 1.00 109.66 242 ARG A CA 1
ATOM 1719 C C . ARG A 1 230 ? 83.394 85.290 95.204 1.00 109.66 242 ARG A C 1
ATOM 1720 O O . ARG A 1 230 ? 84.370 85.657 94.540 1.00 109.66 242 ARG A O 1
ATOM 1728 N N . GLN A 1 231 ? 82.357 86.095 95.449 1.00 112.95 243 GLN A N 1
ATOM 1729 C CA . GLN A 1 231 ? 82.289 87.417 94.836 1.00 112.95 243 GLN A CA 1
ATOM 1730 C C . GLN A 1 231 ? 83.491 88.269 95.229 1.00 112.95 243 GLN A C 1
ATOM 1731 O O . GLN A 1 231 ? 84.217 88.779 94.366 1.00 112.95 243 GLN A O 1
ATOM 1737 N N . VAL A 1 232 ? 83.737 88.405 96.536 1.00 104.28 244 VAL A N 1
ATOM 1738 C CA . VAL A 1 232 ? 84.794 89.299 97.000 1.00 104.28 244 VAL A CA 1
ATOM 1739 C C . VAL A 1 232 ? 86.159 88.794 96.549 1.00 104.28 244 VAL A C 1
ATOM 1740 O O . VAL A 1 232 ? 86.978 89.559 96.025 1.00 104.28 244 VAL A O 1
ATOM 1744 N N . PHE A 1 233 ? 86.424 87.497 96.739 1.00 102.02 245 PHE A N 1
ATOM 1745 C CA . PHE A 1 233 ? 87.722 86.939 96.382 1.00 102.02 245 PHE A CA 1
ATOM 1746 C C . PHE A 1 233 ? 88.002 87.100 94.894 1.00 102.02 245 PHE A C 1
ATOM 1747 O O . PHE A 1 233 ? 89.064 87.604 94.504 1.00 102.02 245 PHE A O 1
ATOM 1755 N N . TRP A 1 234 ? 87.052 86.694 94.045 1.00 105.45 246 TRP A N 1
ATOM 1756 C CA . TRP A 1 234 ? 87.264 86.777 92.605 1.00 105.45 246 TRP A CA 1
ATOM 1757 C C . TRP A 1 234 ? 87.440 88.221 92.155 1.00 105.45 246 TRP A C 1
ATOM 1758 O O . TRP A 1 234 ? 88.357 88.531 91.386 1.00 105.45 246 TRP A O 1
ATOM 1769 N N . ARG A 1 235 ? 86.577 89.126 92.630 1.00 101.84 247 ARG A N 1
ATOM 1770 C CA . ARG A 1 235 ? 86.669 90.516 92.193 1.00 101.84 247 ARG A CA 1
ATOM 1771 C C . ARG A 1 235 ? 87.988 91.147 92.621 1.00 101.84 247 ARG A C 1
ATOM 1772 O O . ARG A 1 235 ? 88.665 91.796 91.811 1.00 101.84 247 ARG A O 1
ATOM 1780 N N . ILE A 1 236 ? 88.379 90.959 93.885 1.00 91.45 248 ILE A N 1
ATOM 1781 C CA . ILE A 1 236 ? 89.613 91.561 94.379 1.00 91.45 248 ILE A CA 1
ATOM 1782 C C . ILE A 1 236 ? 90.815 91.006 93.627 1.00 91.45 248 ILE A C 1
ATOM 1783 O O . ILE A 1 236 ? 91.694 91.758 93.189 1.00 91.45 248 ILE A O 1
ATOM 1788 N N . LEU A 1 237 ? 90.871 89.679 93.460 1.00 89.35 249 LEU A N 1
ATOM 1789 C CA . LEU A 1 237 ? 92.012 89.087 92.772 1.00 89.35 249 LEU A CA 1
ATOM 1790 C C . LEU A 1 237 ? 92.092 89.554 91.326 1.00 89.35 249 LEU A C 1
ATOM 1791 O O . LEU A 1 237 ? 93.173 89.917 90.849 1.00 89.35 249 LEU A O 1
ATOM 1796 N N . MET A 1 238 ? 90.963 89.566 90.613 1.00 91.31 250 MET A N 1
ATOM 1797 C CA . MET A 1 238 ? 90.983 89.991 89.217 1.00 91.31 250 MET A CA 1
ATOM 1798 C C . MET A 1 238 ? 91.424 91.443 89.094 1.00 91.31 250 MET A C 1
ATOM 1799 O O . MET A 1 238 ? 92.287 91.772 88.269 1.00 91.31 250 MET A O 1
ATOM 1804 N N . PHE A 1 239 ? 90.859 92.327 89.922 1.00 90.97 251 PHE A N 1
ATOM 1805 C CA . PHE A 1 239 ? 91.214 93.740 89.840 1.00 90.97 251 PHE A CA 1
ATOM 1806 C C . PHE A 1 239 ? 92.690 93.956 90.150 1.00 90.97 251 PHE A C 1
ATOM 1807 O O . PHE A 1 239 ? 93.392 94.663 89.416 1.00 90.97 251 PHE A O 1
ATOM 1815 N N . TYR A 1 240 ? 93.185 93.343 91.231 1.00 83.06 252 TYR A N 1
ATOM 1816 C CA . TYR A 1 240 ? 94.583 93.528 91.603 1.00 83.06 252 TYR A CA 1
ATOM 1817 C C . TYR A 1 240 ? 95.523 92.976 90.538 1.00 83.06 252 TYR A C 1
ATOM 1818 O O . TYR A 1 240 ? 96.499 93.638 90.162 1.00 83.06 252 TYR A O 1
ATOM 1827 N N . ILE A 1 241 ? 95.245 91.771 90.034 1.00 81.90 253 ILE A N 1
ATOM 1828 C CA . ILE A 1 241 ? 96.123 91.163 89.039 1.00 81.90 253 ILE A CA 1
ATOM 1829 C C . ILE A 1 241 ? 96.150 92.006 87.771 1.00 81.90 253 ILE A C 1
ATOM 1830 O O . ILE A 1 241 ? 97.220 92.289 87.219 1.00 81.90 253 ILE A O 1
ATOM 1835 N N . LEU A 1 242 ? 94.975 92.432 87.296 1.00 79.66 254 LEU A N 1
ATOM 1836 C CA . LEU A 1 242 ? 94.927 93.237 86.080 1.00 79.66 254 LEU A CA 1
ATOM 1837 C C . LEU A 1 242 ? 95.654 94.563 86.262 1.00 79.66 254 LEU A C 1
ATOM 1838 O O . LEU A 1 242 ? 96.436 94.972 85.394 1.00 79.66 254 LEU A O 1
ATOM 1843 N N . ALA A 1 243 ? 95.422 95.246 87.388 1.00 78.81 255 ALA A N 1
ATOM 1844 C CA . ALA A 1 243 ? 96.064 96.537 87.609 1.00 78.81 255 ALA A CA 1
ATOM 1845 C C . ALA A 1 243 ? 97.579 96.398 87.688 1.00 78.81 255 ALA A C 1
ATOM 1846 O O . ALA A 1 243 ? 98.314 97.179 87.070 1.00 78.81 255 ALA A O 1
ATOM 1848 N N . ILE A 1 244 ? 98.067 95.402 88.432 1.00 78.02 256 ILE A N 1
ATOM 1849 C CA . ILE A 1 244 ? 99.508 95.236 88.582 1.00 78.02 256 ILE A CA 1
ATOM 1850 C C . ILE A 1 244 ? 100.144 94.830 87.259 1.00 78.02 256 ILE A C 1
ATOM 1851 O O . ILE A 1 244 ? 101.234 95.300 86.912 1.00 78.02 256 ILE A O 1
ATOM 1856 N N . PHE A 1 245 ? 99.476 93.962 86.493 1.00 74.29 257 PHE A N 1
ATOM 1857 C CA . PHE A 1 245 ? 100.005 93.562 85.193 1.00 74.29 257 PHE A CA 1
ATOM 1858 C C . PHE A 1 245 ? 100.088 94.753 84.246 1.00 74.29 257 PHE A C 1
ATOM 1859 O O . PHE A 1 245 ? 101.087 94.930 83.536 1.00 74.29 257 PHE A O 1
ATOM 1867 N N . VAL A 1 246 ? 99.045 95.589 84.226 1.00 71.55 258 VAL A N 1
ATOM 1868 C CA . VAL A 1 246 ? 99.052 96.767 83.363 1.00 71.55 258 VAL A CA 1
ATOM 1869 C C . VAL A 1 246 ? 100.166 97.723 83.772 1.00 71.55 258 VAL A C 1
ATOM 1870 O O . VAL A 1 246 ? 100.904 98.239 82.922 1.00 71.55 258 VAL A O 1
ATOM 1874 N N . ILE A 1 247 ? 100.314 97.964 85.078 1.00 73.40 259 ILE A N 1
ATOM 1875 C CA . ILE A 1 247 ? 101.355 98.875 85.552 1.00 73.40 259 ILE A CA 1
ATOM 1876 C C . ILE A 1 247 ? 102.737 98.342 85.195 1.00 73.40 259 ILE A C 1
ATOM 1877 O O . ILE A 1 247 ? 103.610 99.093 84.742 1.00 73.40 259 ILE A O 1
ATOM 1882 N N . GLY A 1 248 ? 102.957 97.040 85.386 1.00 73.25 260 GLY A N 1
ATOM 1883 C CA . GLY A 1 248 ? 104.258 96.468 85.082 1.00 73.25 260 GLY A CA 1
ATOM 1884 C C . GLY A 1 248 ? 104.589 96.493 83.602 1.00 73.25 260 GLY A C 1
ATOM 1885 O O . GLY A 1 248 ? 105.719 96.805 83.217 1.00 73.25 260 GLY A O 1
ATOM 1886 N N . MET A 1 249 ? 103.615 96.162 82.750 1.00 75.33 261 MET A N 1
ATOM 1887 C CA . MET A 1 249 ? 103.892 96.093 81.319 1.00 75.33 261 MET A CA 1
ATOM 1888 C C . MET A 1 249 ? 104.019 97.478 80.693 1.00 75.33 261 MET A C 1
ATOM 1889 O O . MET A 1 249 ? 104.902 97.701 79.857 1.00 75.33 261 MET A O 1
ATOM 1894 N N . LEU A 1 250 ? 103.159 98.421 81.080 1.00 71.89 262 LEU A N 1
ATOM 1895 C CA . LEU A 1 250 ? 103.168 99.735 80.450 1.00 71.89 262 LEU A CA 1
ATOM 1896 C C . LEU A 1 250 ? 104.244 100.663 81.000 1.00 71.89 262 LEU A C 1
ATOM 1897 O O . LEU A 1 250 ? 104.467 101.731 80.420 1.00 71.89 262 LEU A O 1
ATOM 1902 N N . ILE A 1 251 ? 104.913 100.293 82.088 1.00 74.15 263 ILE A N 1
ATOM 1903 C CA . ILE A 1 251 ? 105.944 101.143 82.679 1.00 74.15 263 ILE A CA 1
ATOM 1904 C C . ILE A 1 251 ? 107.219 100.333 82.884 1.00 74.15 263 ILE A C 1
ATOM 1905 O O . ILE A 1 251 ? 107.187 99.285 83.545 1.00 74.15 263 ILE A O 1
ATOM 1910 N N . PRO A 1 252 ? 108.352 100.769 82.338 1.00 69.46 264 PRO A N 1
ATOM 1911 C CA . PRO A 1 252 ? 109.610 100.057 82.587 1.00 69.46 264 PRO A CA 1
ATOM 1912 C C . PRO A 1 252 ? 110.036 100.170 84.042 1.00 69.46 264 PRO A C 1
ATOM 1913 O O . PRO A 1 252 ? 109.722 101.142 84.734 1.00 69.46 264 PRO A O 1
ATOM 1917 N N . TYR A 1 253 ? 110.762 99.149 84.505 1.00 75.65 265 TYR A N 1
ATOM 1918 C CA . TYR A 1 253 ? 111.191 99.124 85.899 1.00 75.65 265 TYR A CA 1
ATOM 1919 C C . TYR A 1 253 ? 112.219 100.209 86.195 1.00 75.65 265 TYR A C 1
ATOM 1920 O O . TYR A 1 253 ? 112.239 100.754 87.304 1.00 75.65 265 TYR A O 1
ATOM 1929 N N . THR A 1 254 ? 113.075 100.535 85.228 1.00 75.01 266 THR A N 1
ATOM 1930 C CA . THR A 1 254 ? 114.105 101.557 85.415 1.00 75.01 266 THR A CA 1
ATOM 1931 C C . THR A 1 254 ? 113.556 102.940 85.048 1.00 75.01 266 THR A C 1
ATOM 1932 O O . THR A 1 254 ? 114.008 103.616 84.124 1.00 75.01 266 THR A O 1
ATOM 1936 N N . ASP A 1 255 ? 112.545 103.353 85.810 1.00 82.63 267 ASP A N 1
ATOM 1937 C CA . ASP A 1 255 ? 111.905 104.647 85.622 1.00 82.63 267 ASP A CA 1
ATOM 1938 C C . ASP A 1 255 ? 112.311 105.577 86.755 1.00 82.63 267 ASP A C 1
ATOM 1939 O O . ASP A 1 255 ? 112.022 105.278 87.923 1.00 82.63 267 ASP A O 1
ATOM 1944 N N . PRO A 1 256 ? 112.984 106.694 86.468 1.00 75.49 268 PRO A N 1
ATOM 1945 C CA . PRO A 1 256 ? 113.391 107.606 87.551 1.00 75.49 268 PRO A CA 1
ATOM 1946 C C . PRO A 1 256 ? 112.226 108.215 88.314 1.00 75.49 268 PRO A C 1
ATOM 1947 O O . PRO A 1 256 ? 112.427 108.693 89.438 1.00 75.49 268 PRO A O 1
ATOM 1951 N N . ASN A 1 257 ? 111.017 108.215 87.748 1.00 73.76 269 ASN A N 1
ATOM 1952 C CA . ASN A 1 257 ? 109.848 108.801 88.394 1.00 73.76 269 ASN A CA 1
ATOM 1953 C C . ASN A 1 257 ? 109.134 107.823 89.321 1.00 73.76 269 ASN A C 1
ATOM 1954 O O . ASN A 1 257 ? 107.943 108.007 89.611 1.00 73.76 269 ASN A O 1
ATOM 1959 N N . LEU A 1 258 ? 109.825 106.792 89.795 1.00 76.89 270 LEU A N 1
ATOM 1960 C CA . LEU A 1 258 ? 109.259 105.816 90.713 1.00 76.89 270 LEU A CA 1
ATOM 1961 C C . LEU A 1 258 ? 109.897 105.965 92.088 1.00 76.89 270 LEU A C 1
ATOM 1962 O O . LEU A 1 258 ? 111.032 106.433 92.217 1.00 76.89 270 LEU A O 1
ATOM 1967 N N . LEU A 1 259 ? 109.152 105.565 93.116 1.00 82.11 271 LEU A N 1
ATOM 1968 C CA . LEU A 1 259 ? 109.613 105.742 94.487 1.00 82.11 271 LEU A CA 1
ATOM 1969 C C . LEU A 1 259 ? 110.818 104.854 94.773 1.00 82.11 271 LEU A C 1
ATOM 1970 O O . LEU A 1 259 ? 110.784 103.643 94.540 1.00 82.11 271 LEU A O 1
ATOM 1975 N N . LYS A 1 260 ? 111.878 105.468 95.295 1.00 91.14 272 LYS A N 1
ATOM 1976 C CA . LYS A 1 260 ? 113.104 104.769 95.653 1.00 91.14 272 LYS A CA 1
ATOM 1977 C C . LYS A 1 260 ? 113.824 105.582 96.717 1.00 91.14 272 LYS A C 1
ATOM 1978 O O . LYS A 1 260 ? 113.502 106.749 96.955 1.00 91.14 272 LYS A O 1
ATOM 1984 N N . ASN A 1 261 ? 114.803 104.942 97.363 1.00 105.33 273 ASN A N 1
ATOM 1985 C CA . ASN A 1 261 ? 115.588 105.635 98.381 1.00 105.33 273 ASN A CA 1
ATOM 1986 C C . ASN A 1 261 ? 116.356 106.806 97.781 1.00 105.33 273 ASN A C 1
ATOM 1987 O O . ASN A 1 261 ? 116.413 107.890 98.373 1.00 105.33 273 ASN A O 1
ATOM 1992 N N . ASP A 1 262 ? 116.951 106.609 96.608 1.00 106.85 274 ASP A N 1
ATOM 1993 C CA . ASP A 1 262 ? 117.658 107.661 95.884 1.00 106.85 274 ASP A CA 1
ATOM 1994 C C . ASP A 1 262 ? 116.833 108.023 94.656 1.00 106.85 274 ASP A C 1
ATOM 1995 O O . ASP A 1 262 ? 116.737 107.232 93.711 1.00 106.85 274 ASP A O 1
ATOM 2000 N N . ALA A 1 263 ? 116.241 109.213 94.670 1.00 103.95 275 ALA A N 1
ATOM 2001 C CA . ALA A 1 263 ? 115.386 109.683 93.589 1.00 103.95 275 ALA A CA 1
ATOM 2002 C C . ALA A 1 263 ? 116.035 110.878 92.906 1.00 103.95 275 ALA A C 1
ATOM 2003 O O . ALA A 1 263 ? 116.426 111.843 93.571 1.00 103.95 275 ALA A O 1
ATOM 2005 N N . SER A 1 264 ? 116.149 110.807 91.578 1.00 94.96 276 SER A N 1
ATOM 2006 C CA . SER A 1 264 ? 116.717 111.918 90.822 1.00 94.96 276 SER A CA 1
ATOM 2007 C C . SER A 1 264 ? 115.814 113.145 90.879 1.00 94.96 276 SER A C 1
ATOM 2008 O O . SER A 1 264 ? 116.301 114.278 90.963 1.00 94.96 276 SER A O 1
ATOM 2011 N N . ASP A 1 265 ? 1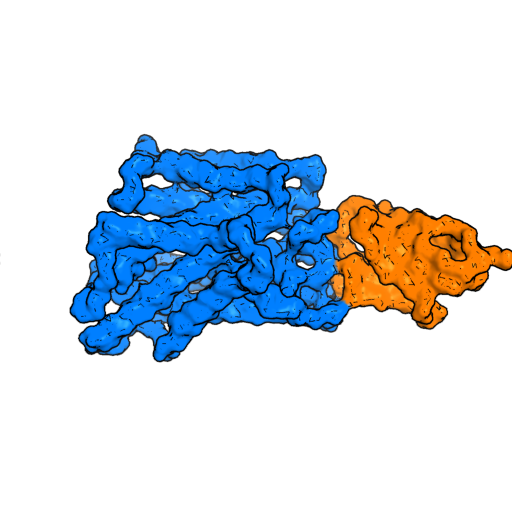14.501 112.940 90.833 1.00 91.39 277 ASP A N 1
ATOM 2012 C CA . ASP A 1 265 ? 113.541 114.036 90.834 1.00 91.39 277 ASP A CA 1
ATOM 2013 C C . ASP A 1 265 ? 112.284 113.578 91.566 1.00 91.39 277 ASP A C 1
ATOM 2014 O O . ASP A 1 265 ? 112.292 112.570 92.280 1.00 91.39 277 ASP A O 1
ATOM 2019 N N . ILE A 1 266 ? 111.195 114.330 91.389 1.00 82.70 278 ILE A N 1
ATOM 2020 C CA . ILE A 1 266 ? 109.949 114.000 92.069 1.00 82.70 278 ILE A CA 1
ATOM 2021 C C . ILE A 1 266 ? 109.380 112.689 91.526 1.00 82.70 278 ILE A C 1
ATOM 2022 O O . ILE A 1 266 ? 109.726 112.226 90.432 1.00 82.70 278 ILE A O 1
ATOM 2027 N N . SER A 1 267 ? 108.491 112.088 92.312 1.00 73.02 279 SER A N 1
ATOM 2028 C CA . SER A 1 267 ? 107.849 110.828 91.968 1.00 73.02 279 SER A CA 1
ATOM 2029 C C . SER A 1 267 ? 106.340 111.018 91.923 1.00 73.02 279 SER A C 1
ATOM 2030 O O . SER A 1 267 ? 105.769 111.724 92.760 1.00 73.02 279 SER A O 1
ATOM 2033 N N . VAL A 1 268 ? 105.698 110.384 90.942 1.00 71.34 280 VAL A N 1
ATOM 2034 C CA . VAL A 1 268 ? 104.260 110.492 90.745 1.00 71.34 280 VAL A CA 1
ATOM 2035 C C . VAL A 1 268 ? 103.659 109.094 90.702 1.00 71.34 280 VAL A C 1
ATOM 2036 O O . VAL A 1 268 ? 104.341 108.104 90.427 1.00 71.34 280 VAL A O 1
ATOM 2040 N N . SER A 1 269 ? 102.361 109.027 90.988 1.00 78.12 281 SER A N 1
ATOM 2041 C CA . SER A 1 269 ? 101.660 107.755 90.978 1.00 78.12 281 SER A CA 1
ATOM 2042 C C . SER A 1 269 ? 101.551 107.217 89.551 1.00 78.12 281 SER A C 1
ATOM 2043 O O . SER A 1 269 ? 101.456 107.990 88.593 1.00 78.12 281 SER A O 1
ATOM 2046 N N . PRO A 1 270 ? 101.576 105.892 89.383 1.00 70.02 282 PRO A N 1
ATOM 2047 C CA . PRO A 1 270 ? 101.448 105.324 88.030 1.00 70.02 282 PRO A CA 1
ATOM 2048 C C . PRO A 1 270 ? 100.146 105.689 87.338 1.00 70.02 282 PRO A C 1
ATOM 2049 O O . PRO A 1 270 ? 100.132 105.837 86.109 1.00 70.02 282 PRO A O 1
ATOM 2053 N N . PHE A 1 271 ? 99.051 105.833 88.088 1.00 72.63 283 PHE A N 1
ATOM 2054 C CA . PHE A 1 271 ? 97.773 106.187 87.476 1.00 72.63 283 PHE A CA 1
ATOM 2055 C C . PHE A 1 271 ? 97.848 107.557 86.812 1.00 72.63 283 PHE A C 1
ATOM 2056 O O . PHE A 1 271 ? 97.377 107.742 85.683 1.00 72.63 283 PHE A O 1
ATOM 2064 N N . THR A 1 272 ? 98.438 108.533 87.504 1.00 74.75 284 THR A N 1
ATOM 2065 C CA . THR A 1 272 ? 98.633 109.852 86.912 1.00 74.75 284 THR A CA 1
ATOM 2066 C C . THR A 1 272 ? 99.640 109.798 85.769 1.00 74.75 284 THR A C 1
ATOM 2067 O O . THR A 1 272 ? 99.467 110.474 84.748 1.00 74.75 284 THR A O 1
ATOM 2071 N N . LEU A 1 273 ? 100.694 108.993 85.926 1.00 75.66 285 LEU A N 1
ATOM 2072 C CA . LEU A 1 273 ? 101.750 108.931 84.920 1.00 75.66 285 LEU A CA 1
ATOM 2073 C C . LEU A 1 273 ? 101.234 108.366 83.602 1.00 75.66 285 LEU A C 1
ATOM 2074 O O . LEU A 1 273 ? 101.674 108.786 82.525 1.00 75.66 285 LEU A O 1
ATOM 2079 N N . LEU A 1 274 ? 100.306 107.407 83.665 1.00 77.50 286 LEU A N 1
ATOM 2080 C CA . LEU A 1 274 ? 99.771 106.815 82.442 1.00 77.50 286 LEU A CA 1
ATOM 2081 C C . LEU A 1 274 ? 99.076 107.864 81.583 1.00 77.50 286 LEU A C 1
ATOM 2082 O O . LEU A 1 274 ? 99.265 107.910 80.362 1.00 77.50 286 LEU A O 1
ATOM 2087 N N . PHE A 1 275 ? 98.263 108.720 82.206 1.00 83.46 287 PHE A N 1
ATOM 2088 C CA . PHE A 1 275 ? 97.604 109.784 81.457 1.00 83.46 287 PHE A CA 1
ATOM 2089 C C . PHE A 1 275 ? 98.574 110.895 81.079 1.00 83.46 287 PHE A C 1
ATOM 2090 O O . PHE A 1 275 ? 98.421 111.514 80.020 1.00 83.46 287 PHE A O 1
ATOM 2098 N N . GLU A 1 276 ? 99.571 111.165 81.925 1.00 85.53 288 GLU A N 1
ATOM 2099 C CA . GLU A 1 276 ? 100.510 112.246 81.642 1.00 85.53 288 GLU A CA 1
ATOM 2100 C C . GLU A 1 276 ? 101.384 111.919 80.436 1.00 85.53 288 GLU A C 1
ATOM 2101 O O . GLU A 1 276 ? 101.665 112.791 79.606 1.00 85.53 288 GLU A O 1
ATOM 2107 N N . ARG A 1 277 ? 101.827 110.666 80.324 1.00 80.05 289 ARG A N 1
ATOM 2108 C CA . ARG A 1 277 ? 102.669 110.256 79.207 1.00 80.0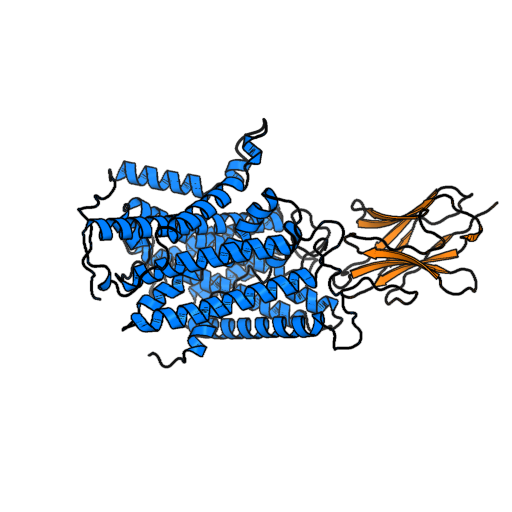5 289 ARG A CA 1
ATOM 2109 C C . ARG A 1 277 ? 101.875 109.880 77.963 1.00 80.05 289 ARG A C 1
ATOM 2110 O O . ARG A 1 277 ? 102.483 109.592 76.926 1.00 80.05 289 ARG A O 1
ATOM 2118 N N . ALA A 1 278 ? 100.545 109.874 78.034 1.00 83.22 290 ALA A N 1
ATOM 2119 C CA . ALA A 1 278 ? 99.719 109.534 76.882 1.00 83.22 290 ALA A CA 1
ATOM 2120 C C . ALA A 1 278 ? 99.450 110.723 75.970 1.00 83.22 290 ALA A C 1
ATOM 2121 O O . ALA A 1 278 ? 98.793 110.552 74.937 1.00 83.22 290 ALA A O 1
ATOM 2123 N N . GLY A 1 279 ? 99.935 111.913 76.318 1.00 86.54 291 GLY A N 1
ATOM 2124 C CA . GLY A 1 279 ? 99.723 113.094 75.511 1.00 86.54 291 GLY A CA 1
ATOM 2125 C C . GLY A 1 279 ? 98.400 113.795 75.724 1.00 86.54 291 GLY A C 1
ATOM 2126 O O . GLY A 1 279 ? 98.124 114.781 75.027 1.00 86.54 291 GLY A O 1
ATOM 2127 N N . PHE A 1 280 ? 97.576 113.328 76.658 1.00 86.72 292 PHE A N 1
ATOM 2128 C CA . PHE A 1 280 ? 96.272 113.930 76.937 1.00 86.72 292 PHE A CA 1
ATOM 2129 C C . PHE A 1 280 ? 96.440 114.883 78.116 1.00 86.72 292 PHE A C 1
ATOM 2130 O O . PHE A 1 280 ? 96.438 114.474 79.278 1.00 86.72 292 PHE A O 1
ATOM 2138 N N . ALA A 1 281 ? 96.588 116.168 77.807 1.00 94.59 293 ALA A N 1
ATOM 2139 C CA . ALA A 1 281 ? 96.762 117.183 78.831 1.00 94.59 293 ALA A CA 1
ATOM 2140 C C . ALA A 1 281 ? 95.425 117.514 79.493 1.00 94.59 293 ALA A C 1
ATOM 2141 O O . ALA A 1 281 ? 94.350 117.150 79.009 1.00 94.59 293 ALA A O 1
ATOM 2143 N N . ALA A 1 282 ? 95.510 118.208 80.628 1.00 93.26 294 ALA A N 1
ATOM 2144 C CA . ALA A 1 282 ? 94.368 118.656 81.421 1.00 93.26 294 ALA A CA 1
ATOM 2145 C C . ALA A 1 282 ? 93.509 117.505 81.931 1.00 93.26 294 ALA A C 1
ATOM 2146 O O . ALA A 1 282 ? 92.363 117.729 82.341 1.00 93.26 294 ALA A O 1
ATOM 2148 N N . ALA A 1 283 ? 94.029 116.276 81.915 1.00 92.92 295 ALA A N 1
ATOM 2149 C CA . ALA A 1 283 ? 93.305 115.121 82.424 1.00 92.92 295 ALA A CA 1
ATOM 2150 C C . ALA A 1 283 ? 93.943 114.492 83.652 1.00 92.92 295 ALA A C 1
ATOM 2151 O O . ALA A 1 283 ? 93.233 113.857 84.437 1.00 92.92 295 ALA A O 1
ATOM 2153 N N . ALA A 1 284 ? 95.256 114.648 83.836 1.00 87.13 296 ALA A N 1
ATOM 2154 C CA . ALA A 1 284 ? 95.913 114.070 85.003 1.00 87.13 296 ALA A CA 1
ATOM 2155 C C . ALA A 1 284 ? 95.596 114.847 86.273 1.00 87.13 296 ALA A C 1
ATOM 2156 O O . ALA A 1 284 ? 95.631 114.278 87.370 1.00 87.13 296 ALA A O 1
ATOM 2158 N N . GLY A 1 285 ? 95.291 116.141 86.148 1.00 86.75 297 GLY A N 1
ATOM 2159 C CA . GLY A 1 285 ? 94.992 116.938 87.327 1.00 86.75 297 GLY A CA 1
ATOM 2160 C C . GLY A 1 285 ? 93.734 116.484 88.042 1.00 86.75 297 GLY A C 1
ATOM 2161 O O . GLY A 1 285 ? 93.689 116.445 89.274 1.00 86.75 297 GLY A O 1
ATOM 2162 N N . VAL A 1 286 ? 92.694 116.137 87.280 1.00 90.62 298 VAL A N 1
ATOM 2163 C CA . VAL A 1 286 ? 91.453 115.661 87.885 1.00 90.62 298 VAL A CA 1
ATOM 2164 C C . VAL A 1 286 ? 91.692 114.359 88.638 1.00 90.62 298 VAL A C 1
ATOM 2165 O O . VAL A 1 286 ? 91.208 114.175 89.762 1.00 90.62 298 VAL A O 1
ATOM 2169 N N . MET A 1 287 ? 92.441 113.435 88.032 1.00 87.01 299 MET A N 1
ATOM 2170 C CA . MET A 1 287 ? 92.730 112.167 88.695 1.00 87.01 299 MET A CA 1
ATOM 2171 C C . MET A 1 287 ? 93.579 112.379 89.942 1.00 87.01 299 MET A C 1
ATOM 2172 O O . MET A 1 287 ? 93.369 111.716 90.965 1.00 87.01 299 MET A O 1
ATOM 2177 N N . ASN A 1 288 ? 94.543 113.302 89.880 1.00 84.01 300 ASN A N 1
ATOM 2178 C CA . ASN A 1 288 ? 95.357 113.600 91.054 1.00 84.01 300 ASN A CA 1
ATOM 2179 C C . ASN A 1 288 ? 94.512 114.194 92.175 1.00 84.01 300 ASN A C 1
ATOM 2180 O O . ASN A 1 288 ? 94.700 113.858 93.351 1.00 84.01 300 ASN A O 1
ATOM 2185 N N . ALA A 1 289 ? 93.574 115.081 91.831 1.00 85.52 301 ALA A N 1
ATOM 2186 C CA . ALA A 1 289 ? 92.680 115.642 92.840 1.00 85.52 301 ALA A CA 1
ATOM 2187 C C . ALA A 1 289 ? 91.789 114.566 93.448 1.00 85.52 301 ALA A C 1
ATOM 2188 O O . ALA A 1 289 ? 91.528 114.575 94.658 1.00 85.52 301 ALA A O 1
ATOM 2190 N N . VAL A 1 290 ? 91.306 113.635 92.622 1.00 86.86 302 VAL A N 1
ATOM 2191 C CA . VAL A 1 290 ? 90.504 112.527 93.135 1.00 86.86 302 VAL A CA 1
ATOM 2192 C C . VAL A 1 290 ? 91.328 111.672 94.090 1.00 86.86 302 VAL A C 1
ATOM 2193 O O . VAL A 1 290 ? 90.840 111.244 95.144 1.00 86.86 302 VAL A O 1
ATOM 2197 N N . ILE A 1 291 ? 92.589 111.413 93.739 1.00 88.89 303 ILE A N 1
ATOM 2198 C CA . ILE A 1 291 ? 93.465 110.644 94.620 1.00 88.89 303 ILE A CA 1
ATOM 2199 C C . ILE A 1 291 ? 93.670 111.375 95.941 1.00 88.89 303 ILE A C 1
ATOM 2200 O O . ILE A 1 291 ? 93.626 110.766 97.017 1.00 88.89 303 ILE A O 1
ATOM 2205 N N . LEU A 1 292 ? 93.896 112.690 95.882 1.00 90.15 304 LEU A N 1
ATOM 2206 C CA . LEU A 1 292 ? 94.089 113.470 97.103 1.00 90.15 304 LEU A CA 1
ATOM 2207 C C . LEU A 1 292 ? 92.852 113.420 97.992 1.00 90.15 304 LEU A C 1
ATOM 2208 O O . LEU A 1 292 ? 92.954 113.236 99.212 1.00 90.15 304 LEU A O 1
ATOM 2213 N N . SER A 1 293 ? 91.669 113.585 97.394 1.00 93.26 305 SER A N 1
ATOM 2214 C CA . SER A 1 293 ? 90.437 113.544 98.176 1.00 93.26 305 SER A CA 1
ATOM 2215 C C . SER A 1 293 ? 90.215 112.163 98.781 1.00 93.26 305 SER A C 1
ATOM 2216 O O . SER A 1 293 ? 89.776 112.045 99.932 1.00 93.26 305 SER A O 1
ATOM 2219 N N . ALA A 1 294 ? 90.514 111.106 98.021 1.00 94.70 306 ALA A N 1
ATOM 2220 C CA . ALA A 1 294 ? 90.380 109.753 98.550 1.00 94.70 306 ALA A CA 1
ATOM 2221 C C . ALA A 1 294 ? 91.328 109.521 99.719 1.00 94.70 306 ALA A C 1
ATOM 2222 O O . ALA A 1 294 ? 90.946 108.910 100.724 1.00 94.70 306 ALA A O 1
ATOM 2224 N N . ILE A 1 295 ? 92.569 110.000 99.606 1.00 92.83 307 ILE A N 1
ATOM 2225 C CA . ILE A 1 295 ? 93.528 109.847 100.698 1.00 92.83 307 ILE A CA 1
ATOM 2226 C C . ILE A 1 295 ? 93.053 110.600 101.934 1.00 92.83 307 ILE A C 1
ATOM 2227 O O . ILE A 1 295 ? 93.141 110.094 103.060 1.00 92.83 307 ILE A O 1
ATOM 2232 N N . LEU A 1 296 ? 92.545 111.821 101.746 1.00 95.04 308 LEU A N 1
ATOM 2233 C CA . LEU A 1 296 ? 92.057 112.602 102.880 1.00 95.04 308 LEU A CA 1
ATOM 2234 C C . LEU A 1 296 ? 90.879 111.909 103.558 1.00 95.04 308 LEU A C 1
ATOM 2235 O O . LEU A 1 296 ? 90.809 111.837 104.792 1.00 95.04 308 LEU A O 1
ATOM 2240 N N . SER A 1 297 ? 89.941 111.389 102.761 1.00 95.12 309 SER A N 1
ATOM 2241 C CA . SER A 1 297 ? 88.789 110.694 103.327 1.00 95.12 309 SER A CA 1
ATOM 2242 C C . SER A 1 297 ? 89.213 109.431 104.066 1.00 95.12 309 SER A C 1
ATOM 2243 O O . SER A 1 297 ? 88.694 109.136 105.150 1.00 95.12 309 SER A O 1
ATOM 2246 N N . ALA A 1 298 ? 90.153 108.672 103.495 1.00 92.29 310 ALA A N 1
ATOM 2247 C CA . ALA A 1 298 ? 90.640 107.470 104.162 1.00 92.29 310 ALA A CA 1
ATOM 2248 C C . ALA A 1 298 ? 91.330 107.811 105.475 1.00 92.29 310 ALA A C 1
ATOM 2249 O O . ALA A 1 298 ? 91.144 107.116 106.480 1.00 92.29 310 ALA A O 1
ATOM 2251 N N . GLY A 1 299 ? 92.129 108.880 105.487 1.00 90.62 311 GLY A N 1
ATOM 2252 C CA . GLY A 1 299 ? 92.774 109.293 106.722 1.00 90.62 311 GLY A CA 1
ATOM 2253 C C . GLY A 1 299 ? 91.782 109.715 107.788 1.00 90.62 311 GLY A C 1
ATOM 2254 O O . GLY A 1 299 ? 91.926 109.358 108.960 1.00 90.62 311 GLY A O 1
ATOM 2255 N N . ASN A 1 300 ? 90.759 110.482 107.396 1.00 95.20 312 ASN A N 1
ATOM 2256 C CA . ASN A 1 300 ? 89.740 110.894 108.358 1.00 95.20 312 ASN A CA 1
ATOM 2257 C C . ASN A 1 300 ? 88.981 109.691 108.909 1.00 95.20 312 ASN A C 1
ATOM 2258 O O . ASN A 1 300 ? 88.727 109.605 110.118 1.00 95.20 312 ASN A O 1
ATOM 2263 N N . SER A 1 301 ? 88.614 108.749 108.034 1.00 99.59 313 SER A N 1
ATOM 2264 C CA . SER A 1 301 ? 87.909 107.553 108.484 1.00 99.59 313 SER A CA 1
ATOM 2265 C C . SER A 1 301 ? 88.776 106.724 109.423 1.00 99.59 313 SER A C 1
ATOM 2266 O O . SER A 1 301 ? 88.289 106.209 110.437 1.00 99.59 313 SER A O 1
ATOM 2269 N N . GLY A 1 302 ? 90.063 106.585 109.102 1.00 97.65 314 GLY A N 1
ATOM 2270 C CA . GLY A 1 302 ? 90.957 105.847 109.976 1.00 97.65 314 GLY A CA 1
ATOM 2271 C C . GLY A 1 302 ? 91.134 106.512 111.326 1.00 97.65 314 GLY A C 1
ATOM 2272 O O . GLY A 1 302 ? 91.188 105.838 112.355 1.00 97.65 314 GLY A O 1
ATOM 2273 N N . MET A 1 303 ? 91.234 107.844 111.340 1.00 94.31 315 MET A N 1
ATOM 2274 C CA . MET A 1 303 ? 91.341 108.560 112.608 1.00 94.31 315 MET A CA 1
ATOM 2275 C C . MET A 1 303 ? 90.087 108.373 113.452 1.00 94.31 315 MET A C 1
ATOM 2276 O O . MET A 1 303 ? 90.173 108.141 114.665 1.00 94.31 315 MET A O 1
ATOM 2281 N N . TYR A 1 304 ? 88.910 108.459 112.825 1.00 91.83 316 TYR A N 1
ATOM 2282 C CA . TYR A 1 304 ? 87.669 108.239 113.562 1.00 91.83 316 TYR A CA 1
ATOM 2283 C C . TYR A 1 304 ? 87.600 106.820 114.114 1.00 91.83 316 TYR A C 1
ATOM 2284 O O . TYR A 1 304 ? 87.219 106.614 115.274 1.00 91.83 316 TYR A O 1
ATOM 2293 N N . ALA A 1 305 ? 87.975 105.829 113.300 1.00 93.16 317 ALA A N 1
ATOM 2294 C CA . ALA A 1 305 ? 87.938 104.442 113.753 1.00 93.16 317 ALA A CA 1
ATOM 2295 C C . ALA A 1 305 ? 88.920 104.204 114.892 1.00 93.16 317 ALA A C 1
ATOM 2296 O O . ALA A 1 305 ? 88.600 103.501 115.858 1.00 93.16 317 ALA A O 1
ATOM 2298 N N . SER A 1 306 ? 90.124 104.775 114.796 1.00 95.32 318 SER A N 1
ATOM 2299 C CA . SER A 1 306 ? 91.110 104.607 115.857 1.00 95.32 318 SER A CA 1
ATOM 2300 C C . SER A 1 306 ? 90.644 105.262 117.150 1.00 95.32 318 SER A C 1
ATOM 2301 O O . SER A 1 306 ? 90.808 104.690 118.233 1.00 95.32 318 SER A O 1
ATOM 2304 N N . THR A 1 307 ? 90.052 106.457 117.061 1.00 95.00 319 THR A N 1
ATOM 2305 C CA . THR A 1 307 ? 89.530 107.103 118.261 1.00 95.00 319 THR A CA 1
ATOM 2306 C C . THR A 1 307 ? 88.412 106.277 118.889 1.00 95.00 319 THR A C 1
ATOM 2307 O O . THR A 1 307 ? 88.376 106.092 120.113 1.00 95.00 319 THR A O 1
ATOM 2311 N N . ARG A 1 308 ? 87.499 105.756 118.063 1.00 93.37 320 ARG A N 1
ATOM 2312 C CA . ARG A 1 308 ? 86.395 104.961 118.593 1.00 93.37 320 ARG A CA 1
ATOM 2313 C C . ARG A 1 308 ? 86.892 103.673 119.241 1.00 93.37 320 ARG A C 1
ATOM 2314 O O . ARG A 1 308 ? 86.418 103.292 120.318 1.00 93.37 320 ARG A O 1
ATOM 2322 N N . MET A 1 309 ? 87.851 102.990 118.609 1.00 94.67 321 MET A N 1
ATOM 2323 C CA . MET A 1 309 ? 88.356 101.751 119.191 1.00 94.67 321 MET A CA 1
ATOM 2324 C C . MET A 1 309 ? 89.180 102.016 120.445 1.00 94.67 321 MET A C 1
ATOM 2325 O O . MET A 1 309 ? 89.154 101.209 121.380 1.00 94.67 321 MET A O 1
ATOM 2330 N N . LEU A 1 310 ? 89.899 103.142 120.499 1.00 91.72 322 LEU A N 1
ATOM 2331 C CA . LEU A 1 310 ? 9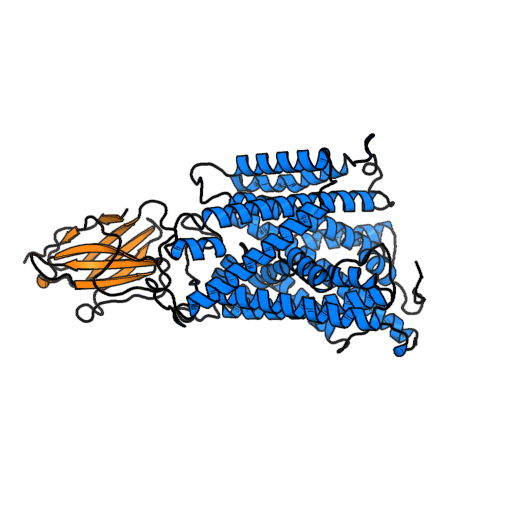0.605 103.503 121.723 1.00 91.72 322 LEU A CA 1
ATOM 2332 C C . LEU A 1 310 ? 89.626 103.782 122.855 1.00 91.72 322 LEU A C 1
ATOM 2333 O O . LEU A 1 310 ? 89.855 103.371 123.998 1.00 91.72 322 LEU A O 1
ATOM 2338 N N . TYR A 1 311 ? 88.523 104.475 122.555 1.00 93.03 323 TYR A N 1
ATOM 2339 C CA . TYR A 1 311 ? 87.503 104.707 123.574 1.00 93.03 323 TYR A CA 1
ATOM 2340 C C . TYR A 1 311 ? 86.881 103.396 124.043 1.00 93.03 323 TYR A C 1
ATOM 2341 O O . TYR A 1 311 ? 86.650 103.203 125.243 1.00 93.03 323 TYR A O 1
ATOM 2350 N N . ASN A 1 312 ? 86.603 102.483 123.109 1.00 95.88 324 ASN A N 1
ATOM 2351 C CA . ASN A 1 312 ? 86.042 101.188 123.485 1.00 95.88 324 ASN A CA 1
ATOM 2352 C C . ASN A 1 312 ? 87.008 100.398 124.360 1.00 95.88 324 ASN A C 1
ATOM 2353 O O . ASN A 1 312 ? 86.593 99.765 125.338 1.00 95.88 324 ASN A O 1
ATOM 2358 N N . LEU A 1 313 ? 88.299 100.418 124.022 1.00 93.50 325 LEU A N 1
ATOM 2359 C CA . LEU A 1 313 ? 89.291 99.737 124.848 1.00 93.50 325 LEU A CA 1
ATOM 2360 C C . LEU A 1 313 ? 89.383 100.373 126.230 1.00 93.50 325 LEU A C 1
ATOM 2361 O O . LEU A 1 313 ? 89.514 99.667 127.238 1.00 93.50 325 LEU A O 1
ATOM 2366 N N . ALA A 1 314 ? 89.316 101.704 126.298 1.00 95.85 326 ALA A N 1
ATOM 2367 C CA . ALA A 1 314 ? 89.343 102.394 127.582 1.00 95.85 326 ALA A CA 1
ATOM 2368 C C . ALA A 1 314 ? 88.078 102.157 128.395 1.00 95.85 326 ALA A C 1
ATOM 2369 O O . ALA A 1 314 ? 88.095 102.358 129.614 1.00 95.85 326 ALA A O 1
ATOM 2371 N N . LEU A 1 315 ? 86.983 101.746 127.749 1.00 96.65 327 LEU A N 1
ATOM 2372 C CA . LEU A 1 315 ? 85.758 101.454 128.487 1.00 96.65 327 LEU A CA 1
ATOM 2373 C C . LEU A 1 315 ? 85.968 100.303 129.465 1.00 96.65 327 LEU A C 1
ATOM 2374 O O . LEU A 1 315 ? 85.477 100.345 130.599 1.00 96.65 327 LEU A O 1
ATOM 2379 N N . GLU A 1 316 ? 86.691 99.267 129.045 1.00 100.39 328 GLU A N 1
ATOM 2380 C CA . GLU A 1 316 ? 87.016 98.159 129.929 1.00 100.39 328 GLU A CA 1
ATOM 2381 C C . GLU A 1 316 ? 88.154 98.550 130.871 1.00 100.39 328 GLU A C 1
ATOM 2382 O O . GLU A 1 316 ? 88.634 99.687 130.878 1.00 100.39 328 GLU A O 1
ATOM 2388 N N . GLY A 1 317 ? 88.594 97.589 131.679 1.00 98.05 329 GLY A N 1
ATOM 2389 C CA . GLY A 1 317 ? 89.649 97.813 132.644 1.00 98.05 329 GLY A CA 1
ATOM 2390 C C . GLY A 1 317 ? 91.060 97.706 132.116 1.00 98.05 329 GLY A C 1
ATOM 2391 O O . GLY A 1 317 ? 92.010 97.839 132.893 1.00 98.05 329 GLY A O 1
ATOM 2392 N N . LYS A 1 318 ? 91.231 97.462 130.816 1.00 101.58 330 LYS A N 1
ATOM 2393 C CA . LYS A 1 318 ? 92.571 97.326 130.252 1.00 101.58 330 LYS A CA 1
ATOM 2394 C C . LYS A 1 318 ? 93.316 98.655 130.281 1.00 101.58 330 LYS A C 1
ATOM 2395 O O . LYS A 1 318 ? 94.358 98.787 130.935 1.00 101.58 330 LYS A O 1
ATOM 2401 N N . ALA A 1 319 ? 92.793 99.650 129.578 1.00 104.80 331 ALA A N 1
ATOM 2402 C CA . ALA A 1 319 ? 93.415 100.961 129.531 1.00 104.80 331 ALA A CA 1
ATOM 2403 C C . ALA A 1 319 ? 93.174 101.716 130.835 1.00 104.80 331 ALA A C 1
ATOM 2404 O O . ALA A 1 319 ? 92.213 101.439 131.557 1.00 104.80 331 ALA A O 1
ATOM 2406 N N . PRO A 1 320 ? 94.042 102.673 131.168 1.00 101.14 332 PRO A N 1
ATOM 2407 C CA . PRO A 1 320 ? 93.812 103.484 132.369 1.00 101.14 332 PRO A CA 1
ATOM 2408 C C . PRO A 1 320 ? 92.520 104.280 132.258 1.00 101.14 332 PRO A C 1
ATOM 2409 O O . PRO A 1 320 ? 92.077 104.639 131.167 1.00 101.14 332 PRO A O 1
ATOM 2413 N N . ARG A 1 321 ? 91.909 104.547 133.415 1.00 109.30 333 ARG A N 1
ATOM 2414 C CA . ARG A 1 321 ? 90.589 105.168 133.454 1.00 109.30 333 ARG A CA 1
ATOM 2415 C C . ARG A 1 321 ? 90.591 106.617 132.982 1.00 109.30 333 ARG A C 1
ATOM 2416 O O . ARG A 1 321 ? 89.512 107.173 132.757 1.00 109.30 333 ARG A O 1
ATOM 2424 N N . LEU A 1 322 ? 91.756 107.236 132.817 1.00 108.37 334 LEU A N 1
ATOM 2425 C CA . LEU A 1 322 ? 91.818 108.617 132.339 1.00 108.37 334 LEU A CA 1
ATOM 2426 C C . LEU A 1 322 ? 91.769 108.682 130.814 1.00 108.37 334 LEU A C 1
ATOM 2427 O O . LEU A 1 322 ? 92.595 109.321 130.164 1.00 108.37 334 LEU A O 1
ATOM 2432 N N . PHE A 1 323 ? 90.781 108.009 130.225 1.00 103.20 335 PHE A N 1
ATOM 2433 C CA . PHE A 1 323 ? 90.500 108.157 128.798 1.00 103.20 335 PHE A CA 1
ATOM 2434 C C . PHE A 1 323 ? 89.019 108.141 128.448 1.00 103.20 335 PHE A C 1
ATOM 2435 O O . PHE A 1 323 ? 88.660 108.645 127.378 1.00 103.20 335 PHE A O 1
ATOM 2443 N N . SER A 1 324 ? 88.144 107.589 129.292 1.00 101.33 336 SER A N 1
ATOM 2444 C CA . SER A 1 324 ? 86.730 107.442 128.961 1.00 101.33 336 SER A CA 1
ATOM 2445 C C . SER A 1 324 ? 85.908 108.688 129.263 1.00 101.33 336 SER A C 1
ATOM 2446 O O . SER A 1 324 ? 84.703 108.694 128.983 1.00 101.33 336 SER A O 1
ATOM 2449 N N . ARG A 1 325 ? 86.517 109.722 129.838 1.00 105.15 337 ARG A N 1
ATOM 2450 C CA . ARG A 1 325 ? 85.810 110.969 130.087 1.00 105.15 337 ARG A CA 1
ATOM 2451 C C . ARG A 1 325 ? 85.356 111.591 128.772 1.00 105.15 337 ARG A C 1
ATOM 2452 O O . ARG A 1 325 ? 86.132 111.695 127.817 1.00 105.15 337 ARG A O 1
ATOM 2460 N N . VAL A 1 326 ? 84.094 112.012 128.729 1.00 99.47 338 VAL A N 1
ATOM 2461 C CA . VAL A 1 326 ? 83.503 112.575 127.525 1.00 99.47 338 VAL A CA 1
ATOM 2462 C C . VAL A 1 326 ? 83.000 113.980 127.829 1.00 99.47 338 VAL A C 1
ATOM 2463 O O . VAL A 1 326 ? 82.761 114.350 128.981 1.00 99.47 338 VAL A O 1
ATOM 2467 N N . SER A 1 327 ? 82.843 114.766 126.768 1.00 97.35 339 SER A N 1
ATOM 2468 C CA . SER A 1 327 ? 82.349 116.130 126.885 1.00 97.35 339 SER A CA 1
ATOM 2469 C C . SER A 1 327 ? 80.827 116.108 127.022 1.00 97.35 339 SER A C 1
ATOM 2470 O O . SER A 1 327 ? 80.209 115.055 127.200 1.00 97.35 339 SER A O 1
ATOM 2473 N N . ARG A 1 328 ? 80.203 117.285 126.941 1.00 99.94 340 ARG A N 1
ATOM 2474 C CA . ARG A 1 328 ? 78.749 117.358 127.047 1.00 99.94 340 ARG A CA 1
ATOM 2475 C C . ARG A 1 328 ? 78.065 116.684 125.864 1.00 99.94 340 ARG A C 1
ATOM 2476 O O . ARG A 1 328 ? 76.979 116.114 126.019 1.00 99.94 340 ARG A O 1
ATOM 2484 N N . SER A 1 329 ? 78.681 116.731 124.682 1.00 98.57 341 SER A N 1
ATOM 2485 C CA . SER A 1 329 ? 78.129 116.075 123.504 1.00 98.57 341 SER A CA 1
ATOM 2486 C C . SER A 1 329 ? 78.450 114.587 123.446 1.00 98.57 341 SER A C 1
ATOM 2487 O O . SER A 1 329 ? 77.927 113.893 122.568 1.00 98.57 341 SER A O 1
ATOM 2490 N N . GLY A 1 330 ? 79.289 114.084 124.352 1.00 97.67 342 GLY A N 1
ATOM 2491 C CA . GLY A 1 330 ? 79.642 112.682 124.383 1.00 97.67 342 GLY A CA 1
ATOM 2492 C C . GLY A 1 330 ? 80.856 112.301 123.564 1.00 97.67 342 GLY A C 1
ATOM 2493 O O . GLY A 1 330 ? 81.276 111.138 123.615 1.00 97.67 342 GLY A O 1
ATOM 2494 N N . VAL A 1 331 ? 81.431 113.232 122.815 1.00 91.03 343 VAL A N 1
ATOM 2495 C CA . VAL A 1 331 ? 82.608 112.930 121.998 1.00 91.03 343 VAL A CA 1
ATOM 2496 C C . VAL 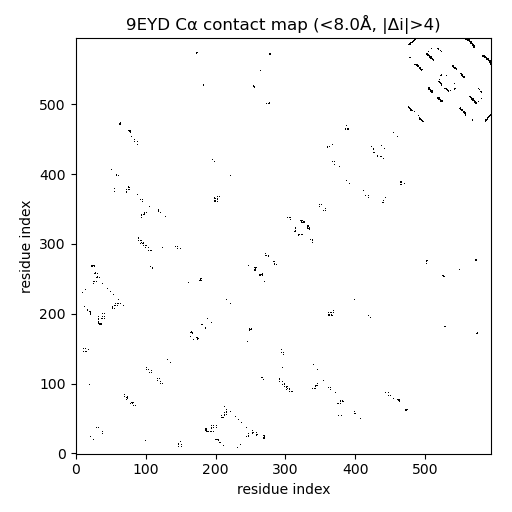A 1 331 ? 83.833 112.859 122.907 1.00 91.03 343 VAL A C 1
ATOM 2497 O O . VAL A 1 331 ? 84.084 113.807 123.667 1.00 91.03 343 VAL A O 1
ATOM 2501 N N . PRO A 1 332 ? 84.600 111.769 122.869 1.00 90.59 344 PRO A N 1
ATOM 2502 C CA . PRO A 1 332 ? 85.809 111.691 123.697 1.00 90.59 344 PRO A CA 1
ATOM 2503 C C . PRO A 1 332 ? 86.824 112.754 123.302 1.00 90.59 344 PRO A C 1
ATOM 2504 O O . PRO A 1 332 ? 86.922 113.151 122.139 1.00 90.59 344 PRO A O 1
ATOM 2508 N N . ARG A 1 333 ? 87.586 113.214 124.293 1.00 100.55 345 ARG A N 1
ATOM 2509 C CA . ARG A 1 333 ? 88.587 114.254 124.096 1.00 100.55 345 ARG A CA 1
ATOM 2510 C C . ARG A 1 333 ? 90.009 113.763 124.324 1.00 100.55 345 ARG A C 1
ATOM 2511 O O . ARG A 1 333 ? 90.907 114.093 123.544 1.00 100.55 345 ARG A O 1
ATOM 2519 N N . ASN A 1 334 ? 90.241 112.981 125.382 1.00 103.42 346 ASN A N 1
ATOM 2520 C CA . ASN A 1 334 ? 91.583 112.472 125.646 1.00 103.42 346 ASN A CA 1
ATOM 2521 C C . ASN A 1 334 ? 92.047 111.514 124.556 1.00 103.42 346 ASN A C 1
ATOM 2522 O O . ASN A 1 334 ? 93.218 111.547 124.157 1.00 103.42 346 ASN A O 1
ATOM 2527 N N . ALA A 1 335 ? 91.149 110.654 124.069 1.00 97.78 347 ALA A N 1
ATOM 2528 C CA . ALA A 1 335 ? 91.515 109.726 123.004 1.00 97.78 347 ALA A CA 1
ATOM 2529 C C . ALA A 1 335 ? 91.898 110.470 121.732 1.00 97.78 347 ALA A C 1
ATOM 2530 O O . ALA A 1 335 ? 92.865 110.101 121.055 1.00 97.78 347 ALA A O 1
ATOM 2532 N N . LEU A 1 336 ? 91.151 111.522 121.391 1.00 94.60 348 LEU A N 1
ATOM 2533 C CA . LEU A 1 336 ? 91.483 112.315 120.211 1.00 94.60 348 LEU A CA 1
ATOM 2534 C C . LEU A 1 336 ? 92.830 113.009 120.374 1.00 94.60 348 LEU A C 1
ATOM 2535 O O . LEU A 1 336 ? 93.622 113.076 119.426 1.00 94.60 348 LEU A O 1
ATOM 2540 N N . TYR A 1 337 ? 93.107 113.535 121.570 1.00 94.68 349 TYR A N 1
ATOM 2541 C CA . TYR A 1 337 ? 94.397 114.169 121.824 1.00 94.68 349 TYR A CA 1
ATOM 2542 C C . TYR A 1 337 ? 95.536 113.168 121.674 1.00 94.68 349 TYR A C 1
ATOM 2543 O O . TYR A 1 337 ? 96.570 113.472 121.067 1.00 94.68 349 TYR A O 1
ATOM 2552 N N . ALA A 1 338 ? 95.363 111.964 122.226 1.00 92.21 350 ALA A N 1
ATOM 2553 C CA . ALA A 1 338 ? 96.394 110.939 122.100 1.00 92.21 350 ALA A CA 1
ATOM 2554 C C . ALA A 1 338 ? 96.595 110.533 120.646 1.00 92.21 350 ALA A C 1
ATOM 2555 O O . ALA A 1 338 ? 97.733 110.347 120.195 1.00 92.21 350 ALA A O 1
ATOM 2557 N N . THR A 1 339 ? 95.499 110.388 119.895 1.00 89.97 351 THR A N 1
ATOM 2558 C CA . THR A 1 339 ? 95.609 110.030 118.485 1.00 89.97 351 THR A CA 1
ATOM 2559 C C . THR A 1 339 ? 96.348 111.106 117.701 1.00 89.97 351 THR A C 1
ATOM 2560 O O . THR A 1 339 ? 97.205 110.796 116.865 1.00 89.97 351 THR A O 1
ATOM 2564 N N . THR A 1 340 ? 96.036 112.378 117.962 1.00 91.42 352 THR A N 1
ATOM 2565 C CA . THR A 1 340 ? 96.739 113.467 117.288 1.00 91.42 352 THR A CA 1
ATOM 2566 C C . THR A 1 340 ? 98.219 113.479 117.654 1.00 91.42 352 THR A C 1
ATOM 2567 O O . THR A 1 340 ? 99.080 113.678 116.788 1.00 91.42 352 THR A O 1
ATOM 2571 N N . LEU A 1 341 ? 98.533 113.263 118.934 1.00 91.44 353 LEU A N 1
ATOM 2572 C CA . LEU A 1 341 ? 99.929 113.255 119.361 1.00 91.44 353 LEU A CA 1
ATOM 2573 C C . LEU A 1 341 ? 100.705 112.127 118.692 1.00 91.44 353 LEU A C 1
ATOM 2574 O O . LEU A 1 341 ? 101.854 112.317 118.276 1.00 91.44 353 LEU A O 1
ATOM 2579 N N . VAL A 1 342 ? 100.096 110.944 118.582 1.00 91.53 354 VAL A N 1
ATOM 2580 C CA . VAL A 1 342 ? 100.777 109.827 117.934 1.00 91.53 354 VAL A CA 1
ATOM 2581 C C . VAL A 1 342 ? 100.918 110.076 116.436 1.00 91.53 354 VAL A C 1
ATOM 2582 O O . VAL A 1 342 ? 101.966 109.790 115.843 1.00 91.53 354 VAL A O 1
ATOM 2586 N N . GLY A 1 343 ? 99.878 110.619 115.801 1.00 91.95 355 GLY A N 1
ATOM 2587 C CA . GLY A 1 343 ? 99.931 110.891 114.375 1.00 91.95 355 GLY A CA 1
ATOM 2588 C C . GLY A 1 343 ? 100.808 112.063 113.991 1.00 91.95 355 GLY A C 1
ATOM 2589 O O . GLY A 1 343 ? 101.115 112.219 112.804 1.00 91.95 355 GLY A O 1
ATOM 2590 N N . ALA A 1 344 ? 101.213 112.885 114.960 1.00 93.78 356 ALA A N 1
ATOM 2591 C CA . ALA A 1 344 ? 102.173 113.953 114.699 1.00 93.78 356 ALA A CA 1
ATOM 2592 C C . ALA A 1 344 ? 103.558 113.436 114.321 1.00 93.78 356 ALA A C 1
ATOM 2593 O O . ALA A 1 344 ? 104.465 114.249 114.119 1.00 93.78 356 ALA A O 1
ATOM 2595 N N . LEU A 1 345 ? 103.746 112.116 114.232 1.00 90.91 357 LEU A N 1
ATOM 2596 C CA . LEU A 1 345 ? 105.033 111.557 113.836 1.00 90.91 357 LEU A CA 1
ATOM 2597 C C . LEU A 1 345 ? 105.396 111.903 112.396 1.00 90.91 357 LEU A C 1
ATOM 2598 O O . LEU A 1 345 ? 106.572 111.816 112.027 1.00 90.91 357 LEU A O 1
ATOM 2603 N N . CYS A 1 346 ? 104.420 112.308 111.581 1.00 91.52 358 CYS A N 1
ATOM 2604 C CA . CYS A 1 346 ? 104.650 112.587 110.167 1.00 91.52 358 CYS A CA 1
ATOM 2605 C C . CYS A 1 346 ? 105.455 113.859 109.922 1.00 91.52 358 CYS A C 1
ATOM 2606 O O . CYS A 1 346 ? 105.642 114.227 108.757 1.00 91.52 358 CYS A O 1
ATOM 2609 N N . PHE A 1 347 ? 105.932 114.535 110.964 1.00 92.27 359 PHE A N 1
ATOM 2610 C CA . PHE A 1 347 ? 106.721 115.749 110.806 1.00 92.27 359 PHE A CA 1
ATOM 2611 C C . PHE A 1 347 ? 108.215 115.479 110.689 1.00 92.27 359 PHE A C 1
ATOM 2612 O O . PHE A 1 347 ? 109.000 116.432 110.648 1.00 92.27 359 PHE A O 1
ATOM 2620 N N . LEU A 1 348 ? 108.628 114.212 110.633 1.00 90.56 360 LEU A N 1
ATOM 2621 C CA . LEU A 1 348 ? 110.039 113.874 110.499 1.00 90.56 360 LEU A CA 1
ATOM 2622 C C . LEU A 1 348 ? 110.528 113.917 109.058 1.00 90.56 360 LEU A C 1
ATOM 2623 O O . LEU A 1 348 ? 111.711 113.651 108.815 1.00 90.56 360 LEU A O 1
ATOM 2628 N N . THR A 1 349 ? 109.649 114.227 108.101 1.00 89.26 361 THR A N 1
ATOM 2629 C CA . THR A 1 349 ? 110.071 114.325 106.708 1.00 89.26 361 THR A CA 1
ATOM 2630 C C . THR A 1 349 ? 111.040 115.480 106.493 1.00 89.26 361 THR A C 1
ATOM 2631 O O . THR A 1 349 ? 111.915 115.399 105.623 1.00 89.26 361 THR A O 1
ATOM 2635 N N . SER A 1 350 ? 110.903 116.557 107.269 1.00 92.04 362 SER A N 1
ATOM 2636 C CA . SER A 1 350 ? 111.793 117.704 107.139 1.00 92.04 362 SER A CA 1
ATOM 2637 C C . SER A 1 350 ? 113.202 117.422 107.645 1.00 92.04 362 SER A C 1
ATOM 2638 O O . SER A 1 350 ? 114.101 118.233 107.399 1.00 92.04 362 SER A O 1
ATOM 2641 N N . ALA A 1 351 ? 113.417 116.304 108.339 1.00 92.96 363 ALA A N 1
ATOM 2642 C CA . ALA A 1 351 ? 114.728 115.974 108.876 1.00 92.96 363 ALA A CA 1
ATOM 2643 C C . ALA A 1 351 ? 115.263 114.620 108.432 1.00 92.96 363 ALA A C 1
ATOM 2644 O O . ALA A 1 351 ? 116.448 114.350 108.656 1.00 92.96 363 ALA A O 1
ATOM 2646 N N . PHE A 1 352 ? 114.442 113.764 107.816 1.00 98.65 364 PHE A N 1
ATOM 2647 C CA . PHE A 1 352 ? 114.921 112.458 107.381 1.00 98.65 364 PHE A CA 1
ATOM 2648 C C . PHE A 1 352 ? 114.484 112.097 105.966 1.00 98.65 364 PHE A C 1
ATOM 2649 O O . PHE A 1 352 ? 114.692 110.951 105.547 1.00 98.65 364 PHE A O 1
ATOM 2657 N N . GLY A 1 353 ? 113.898 113.025 105.215 1.00 99.85 365 GLY A N 1
ATOM 2658 C CA . GLY A 1 353 ? 113.457 112.734 103.866 1.00 99.85 365 GLY A CA 1
ATOM 2659 C C . GLY A 1 353 ? 112.040 112.201 103.814 1.00 99.85 365 GLY A C 1
ATOM 2660 O O . GLY A 1 353 ? 111.350 112.039 104.824 1.00 99.85 365 GLY A O 1
ATOM 2661 N N . ASP A 1 354 ? 111.600 111.912 102.590 1.00 90.70 366 ASP A N 1
ATOM 2662 C CA . ASP A 1 354 ? 110.231 111.480 102.332 1.00 90.70 366 ASP A CA 1
ATOM 2663 C C . ASP A 1 354 ? 110.115 109.977 102.111 1.00 90.70 366 ASP A C 1
ATOM 2664 O O . ASP A 1 354 ? 109.267 109.325 102.728 1.00 90.70 366 ASP A O 1
ATOM 2669 N N . SER A 1 355 ? 110.948 109.413 101.233 1.00 93.42 367 SER A N 1
ATOM 2670 C CA . SER A 1 355 ? 110.825 107.999 100.892 1.00 93.42 367 SER A CA 1
ATOM 2671 C C . SER A 1 355 ? 111.141 107.100 102.083 1.00 93.42 367 SER A C 1
ATOM 2672 O O . SER A 1 355 ? 110.454 106.096 102.305 1.00 93.42 367 SER A O 1
ATOM 2675 N N . THR A 1 356 ? 112.178 107.438 102.853 1.00 90.73 368 THR A N 1
ATOM 2676 C CA . THR A 1 356 ? 112.593 106.575 103.955 1.00 90.73 368 THR A CA 1
ATOM 2677 C C . THR A 1 356 ? 111.522 106.491 105.036 1.00 90.73 368 THR A C 1
ATOM 2678 O O . THR A 1 356 ? 111.242 105.406 105.559 1.00 90.73 368 THR A O 1
ATOM 2682 N N . VAL A 1 357 ? 110.912 107.626 105.386 1.00 85.15 369 VAL A N 1
ATOM 2683 C CA . VAL A 1 357 ? 109.879 107.629 106.420 1.00 85.15 369 VAL A CA 1
ATOM 2684 C C . VAL A 1 357 ? 108.668 106.823 105.967 1.00 85.15 369 VAL A C 1
ATOM 2685 O O . VAL A 1 357 ? 108.095 106.045 106.741 1.00 85.15 369 VAL A O 1
ATOM 2689 N N . TYR A 1 358 ? 108.257 107.001 104.710 1.00 81.58 370 TYR A N 1
ATOM 2690 C CA . TYR A 1 358 ? 107.122 106.250 104.185 1.00 81.58 370 TYR A CA 1
ATOM 2691 C C . TYR A 1 358 ? 107.413 104.754 104.170 1.00 81.58 370 TYR A C 1
ATOM 2692 O O . TYR A 1 358 ? 106.555 103.943 104.540 1.00 81.58 370 TYR A O 1
ATOM 2701 N N . THR A 1 359 ? 108.623 104.371 103.755 1.00 83.57 371 THR A N 1
ATOM 2702 C CA . THR A 1 359 ? 108.995 102.959 103.749 1.00 83.57 371 THR A CA 1
ATOM 2703 C C . THR A 1 359 ? 109.002 102.384 105.160 1.00 83.57 371 THR A C 1
ATOM 2704 O O . THR A 1 359 ? 108.534 101.261 105.383 1.00 83.57 371 THR A O 1
ATOM 2708 N N . TRP A 1 360 ? 109.530 103.139 106.128 1.00 82.43 372 TRP A N 1
ATOM 2709 C CA . TRP A 1 360 ? 109.558 102.664 107.508 1.00 82.43 372 TRP A CA 1
ATOM 2710 C C . TRP A 1 360 ? 108.149 102.501 108.066 1.00 82.43 372 TRP A C 1
ATOM 2711 O O . TRP A 1 360 ? 107.859 101.521 108.765 1.00 82.43 372 TRP A O 1
ATOM 2722 N N . LEU A 1 361 ? 107.258 103.450 107.769 1.00 77.76 373 LEU A N 1
ATOM 2723 C CA . LEU A 1 361 ? 105.876 103.331 108.226 1.00 77.76 373 LEU A CA 1
ATOM 2724 C C . LEU A 1 361 ? 105.186 102.130 107.590 1.00 77.76 373 LEU A C 1
ATOM 2725 O O . LEU A 1 361 ? 104.443 101.403 108.263 1.00 77.76 373 LEU A O 1
ATOM 2730 N N . LEU A 1 362 ? 105.420 101.905 106.293 1.00 76.75 374 LEU A N 1
ATOM 2731 C CA . LEU A 1 362 ? 104.850 100.733 105.636 1.00 76.75 374 LEU A CA 1
ATOM 2732 C C . LEU A 1 362 ? 105.366 99.446 106.265 1.00 76.75 374 LEU A C 1
ATOM 2733 O O . LEU A 1 362 ? 104.598 98.503 106.484 1.00 76.75 374 LEU A O 1
ATOM 2738 N N . ASN A 1 363 ? 106.667 99.390 106.559 1.00 78.80 375 ASN A N 1
ATOM 2739 C CA . ASN A 1 363 ? 107.239 98.198 107.178 1.00 78.80 375 ASN A CA 1
ATOM 2740 C C . ASN A 1 363 ? 106.641 97.955 108.558 1.00 78.80 375 ASN A C 1
ATOM 2741 O O . ASN A 1 363 ? 106.319 96.817 108.914 1.00 78.80 375 ASN A O 1
ATOM 2746 N N . THR A 1 364 ? 106.485 99.018 109.352 1.00 76.50 376 THR A N 1
ATOM 2747 C CA . THR A 1 364 ? 105.901 98.866 110.682 1.00 76.50 376 THR A CA 1
ATOM 2748 C C . THR A 1 364 ? 104.457 98.382 110.601 1.00 76.50 376 THR A C 1
ATOM 2749 O O . THR A 1 364 ? 104.054 97.475 111.343 1.00 76.50 376 THR A O 1
ATOM 2753 N N . SER A 1 365 ? 103.665 98.973 109.702 1.00 77.91 377 SER A N 1
ATOM 2754 C CA . SER A 1 365 ? 102.276 98.550 109.552 1.00 77.91 377 SER A CA 1
ATOM 2755 C C . SER A 1 365 ? 102.189 97.102 109.087 1.00 77.91 377 SER A C 1
ATOM 2756 O O . SER A 1 365 ? 101.357 96.330 109.582 1.00 77.91 377 SER A O 1
ATOM 2759 N N . GLY A 1 366 ? 103.042 96.714 108.137 1.00 79.91 378 GLY A N 1
ATOM 2760 C CA . GLY A 1 366 ? 103.041 95.338 107.673 1.00 79.91 378 GLY A CA 1
ATOM 2761 C C . GLY A 1 366 ? 103.451 94.356 108.752 1.00 79.91 378 GLY A C 1
ATOM 2762 O O . GLY A 1 366 ? 102.885 93.268 108.858 1.00 79.91 378 GLY A O 1
ATOM 2763 N N . MET A 1 367 ? 104.441 94.725 109.569 1.00 83.06 379 MET A N 1
ATOM 2764 C CA . MET A 1 367 ? 104.852 93.858 110.668 1.00 83.06 379 MET A CA 1
ATOM 2765 C C . MET A 1 367 ? 103.737 93.699 111.693 1.00 83.06 379 MET A C 1
ATOM 2766 O O . MET A 1 367 ? 103.502 92.596 112.199 1.00 83.06 379 MET A O 1
ATOM 2771 N N . CYS A 1 368 ? 103.037 94.790 112.015 1.00 82.11 380 CYS A N 1
ATOM 2772 C CA . CYS A 1 368 ? 101.921 94.690 112.952 1.00 82.11 380 CYS A CA 1
ATOM 2773 C C . CYS A 1 368 ? 100.801 93.822 112.387 1.00 82.11 380 CYS A C 1
ATOM 2774 O O . CYS A 1 368 ? 100.224 92.990 113.103 1.00 82.11 380 CYS A O 1
ATOM 2777 N N . GLY A 1 369 ? 100.481 93.997 111.103 1.00 81.07 381 GLY A N 1
ATOM 2778 C CA . GLY A 1 369 ? 99.472 93.153 110.482 1.00 81.07 381 GLY A CA 1
ATOM 2779 C C . GLY A 1 369 ? 99.875 91.692 110.452 1.00 81.07 381 GLY A C 1
ATOM 2780 O O . GLY A 1 369 ? 99.044 90.803 110.654 1.00 81.07 381 GLY A O 1
ATOM 2781 N N . PHE A 1 370 ? 101.158 91.423 110.200 1.00 82.86 382 PHE A N 1
ATOM 2782 C CA . PHE A 1 370 ? 101.659 90.054 110.226 1.00 82.86 382 PHE A CA 1
ATOM 2783 C C . PHE A 1 370 ? 101.577 89.451 111.622 1.00 82.86 382 PHE A C 1
ATOM 2784 O O . PHE A 1 370 ? 101.247 88.269 111.765 1.00 82.86 382 PHE A O 1
ATOM 2792 N N . ILE A 1 371 ? 101.876 90.239 112.657 1.00 85.92 383 ILE A N 1
ATOM 2793 C CA . ILE A 1 371 ? 101.735 89.754 114.028 1.00 85.92 383 ILE A CA 1
ATOM 2794 C C . ILE A 1 371 ? 100.279 89.415 114.323 1.00 85.92 383 ILE A C 1
ATOM 2795 O O . ILE A 1 371 ? 99.975 88.379 114.928 1.00 85.92 383 ILE A O 1
ATOM 2800 N N . ALA A 1 372 ? 99.357 90.283 113.896 1.00 82.26 384 ALA A N 1
ATOM 2801 C CA . ALA A 1 372 ? 97.937 90.009 114.101 1.00 82.26 384 ALA A CA 1
ATOM 2802 C C . ALA A 1 372 ? 97.504 88.746 113.364 1.00 82.26 384 ALA A C 1
ATOM 2803 O O . ALA A 1 372 ? 96.726 87.942 113.893 1.00 82.26 384 ALA A O 1
ATOM 2805 N N . TRP A 1 373 ? 97.993 88.560 112.134 1.00 82.51 385 TRP A N 1
ATOM 2806 C CA . TRP A 1 373 ? 97.660 87.361 111.371 1.00 82.51 385 TRP A CA 1
ATOM 2807 C C . TRP A 1 373 ? 98.203 86.106 112.042 1.00 82.51 385 TRP A C 1
ATOM 2808 O O . TRP A 1 373 ? 97.513 85.081 112.103 1.00 82.51 385 TRP A O 1
ATOM 2819 N N . LEU A 1 374 ? 99.435 86.163 112.551 1.00 86.59 386 LEU A N 1
ATOM 2820 C CA . LEU A 1 374 ? 99.989 85.024 113.275 1.00 86.59 386 LEU A CA 1
ATOM 2821 C C . LEU A 1 374 ? 99.152 84.707 114.507 1.00 86.59 386 LEU A C 1
ATOM 2822 O O . LEU A 1 374 ? 98.856 83.540 114.791 1.00 86.59 386 LEU A O 1
ATOM 2827 N N . GLY A 1 375 ? 98.750 85.744 115.246 1.00 91.79 387 GLY A N 1
ATOM 2828 C CA . GLY A 1 375 ? 97.945 85.521 116.435 1.00 91.79 387 GLY A CA 1
ATOM 2829 C C . GLY A 1 375 ? 96.604 84.886 116.122 1.00 91.79 387 GLY A C 1
ATOM 2830 O O . GLY A 1 375 ? 96.182 83.935 116.785 1.00 91.79 387 GLY A O 1
ATOM 2831 N N . ILE A 1 376 ? 95.919 85.397 115.095 1.00 91.17 388 ILE A N 1
ATOM 2832 C CA . ILE A 1 376 ? 94.603 84.859 114.760 1.00 91.17 388 ILE A CA 1
ATOM 2833 C C . ILE A 1 376 ? 94.726 83.441 114.210 1.00 91.17 388 ILE A C 1
ATOM 2834 O O . ILE A 1 376 ? 93.880 82.582 114.487 1.00 91.17 388 ILE A O 1
ATOM 2839 N N . ALA A 1 377 ? 95.783 83.162 113.438 1.00 89.57 389 ALA A N 1
ATOM 2840 C CA . ALA A 1 377 ? 95.990 81.807 112.938 1.00 89.57 389 ALA A CA 1
ATOM 2841 C C . ALA A 1 377 ? 96.256 80.830 114.077 1.00 89.57 389 ALA A C 1
ATOM 2842 O O . ALA A 1 377 ? 95.714 79.718 114.087 1.00 89.57 389 ALA A O 1
ATOM 2844 N N . ILE A 1 378 ? 97.086 81.228 115.046 1.00 94.16 390 ILE A N 1
ATOM 2845 C CA . ILE A 1 378 ? 97.353 80.367 116.194 1.00 94.16 390 ILE A CA 1
ATOM 2846 C C . ILE A 1 378 ? 96.078 80.135 116.994 1.00 94.16 390 ILE A C 1
ATOM 2847 O O . ILE A 1 378 ? 95.801 79.014 117.439 1.00 94.16 390 ILE A O 1
ATOM 2852 N N . SER A 1 379 ? 95.281 81.190 117.189 1.00 99.40 391 SER A N 1
ATOM 2853 C CA . SER A 1 379 ? 94.027 81.043 117.921 1.00 99.40 391 SER A CA 1
ATOM 2854 C C . SER A 1 379 ? 93.080 80.084 117.210 1.00 99.40 391 SER A C 1
ATOM 2855 O O . SER A 1 379 ? 92.465 79.222 117.849 1.00 99.40 391 SER A O 1
ATOM 2858 N N . HIS A 1 380 ? 92.952 80.215 115.887 1.00 97.51 392 HIS A N 1
ATOM 2859 C CA . HIS A 1 380 ? 92.079 79.319 115.133 1.00 97.51 392 HIS A CA 1
ATOM 2860 C C . HIS A 1 380 ? 92.567 77.877 115.204 1.00 97.51 392 HIS A C 1
ATOM 2861 O O . HIS A 1 380 ? 91.765 76.949 115.379 1.00 97.51 392 HIS A O 1
ATOM 2868 N N . TYR A 1 381 ? 93.879 77.667 115.066 1.00 97.96 393 TYR A N 1
ATOM 2869 C CA . TYR A 1 381 ? 94.422 76.314 115.131 1.00 97.96 393 TYR A CA 1
ATOM 2870 C C . TYR A 1 381 ? 94.183 75.690 116.500 1.00 97.96 393 TYR A C 1
ATOM 2871 O O . TYR A 1 381 ? 93.776 74.525 116.598 1.00 97.96 393 TYR A O 1
ATOM 2880 N N . ARG A 1 382 ? 94.420 76.455 117.570 1.00 103.80 394 ARG A N 1
ATOM 2881 C CA . ARG A 1 382 ? 94.191 75.933 118.914 1.00 103.80 394 ARG A CA 1
ATOM 2882 C C . ARG A 1 382 ? 92.714 75.647 119.152 1.00 103.80 394 ARG A C 1
ATOM 2883 O O . ARG A 1 382 ? 92.366 74.641 119.778 1.00 103.80 394 ARG A O 1
ATOM 2891 N N . PHE A 1 383 ? 91.830 76.518 118.658 1.00 104.44 395 PHE A N 1
ATOM 2892 C CA . PHE A 1 383 ? 90.398 76.288 118.812 1.00 104.44 395 PHE A CA 1
ATOM 2893 C C . PHE A 1 383 ? 89.969 75.008 118.108 1.00 104.44 395 PHE A C 1
ATOM 2894 O O . PHE A 1 383 ? 89.215 74.201 118.666 1.00 104.44 395 PHE A O 1
ATOM 2902 N N . ARG A 1 384 ? 90.441 74.804 116.876 1.00 104.54 396 ARG A N 1
ATOM 2903 C CA . ARG A 1 384 ? 90.059 73.601 116.143 1.00 104.54 396 ARG A CA 1
ATOM 2904 C C . ARG A 1 384 ? 90.623 72.349 116.802 1.00 104.54 396 ARG A C 1
ATOM 2905 O O . ARG A 1 384 ? 89.932 71.326 116.894 1.00 104.54 396 ARG A O 1
ATOM 2913 N N . LYS A 1 385 ? 91.872 72.407 117.275 1.00 111.49 397 LYS A N 1
ATOM 2914 C CA . LYS A 1 385 ? 92.449 71.256 117.962 1.00 111.49 397 LYS A CA 1
ATOM 2915 C C . LYS A 1 385 ? 91.685 70.937 119.242 1.00 111.49 397 LYS A C 1
ATOM 2916 O O . LYS A 1 385 ? 91.428 69.766 119.545 1.00 111.49 397 LYS A O 1
ATOM 2922 N N . GLY A 1 386 ? 91.308 71.967 120.003 1.00 111.49 398 GLY A N 1
ATOM 2923 C CA . GLY A 1 386 ? 90.538 71.736 121.213 1.00 111.49 398 GLY A CA 1
ATOM 2924 C C . GLY A 1 386 ? 89.166 71.158 120.932 1.00 111.49 398 GLY A C 1
ATOM 2925 O O . GLY A 1 386 ? 88.695 70.275 121.653 1.00 111.49 398 GLY A O 1
ATOM 2926 N N . TYR A 1 387 ? 88.502 71.650 119.882 1.00 115.44 399 TYR A N 1
ATOM 2927 C CA . TYR A 1 387 ? 87.201 71.098 119.519 1.00 115.44 399 TYR A CA 1
ATOM 2928 C C . TYR A 1 387 ? 87.322 69.644 119.080 1.00 115.44 399 TYR A C 1
ATOM 2929 O O . TYR A 1 387 ? 86.474 68.814 119.427 1.00 115.44 399 TYR A O 1
ATOM 2938 N N . LEU A 1 388 ? 88.363 69.319 118.309 1.00 121.15 400 LEU A N 1
ATOM 2939 C CA . LEU A 1 388 ? 88.577 67.932 117.907 1.00 121.15 400 LEU A CA 1
ATOM 2940 C C . LEU A 1 388 ? 88.851 67.043 119.113 1.00 121.15 400 LEU A C 1
ATOM 2941 O O . LEU A 1 388 ? 88.353 65.913 119.188 1.00 121.15 400 LEU A O 1
ATOM 2946 N N . ALA A 1 389 ? 89.645 67.534 120.069 1.00 123.48 401 ALA A N 1
ATOM 2947 C CA . ALA A 1 389 ? 89.917 66.758 121.274 1.00 123.48 401 ALA A CA 1
ATOM 2948 C C . ALA A 1 389 ? 88.669 66.589 122.130 1.00 123.48 401 ALA A C 1
ATOM 2949 O O . ALA A 1 389 ? 88.520 65.569 122.812 1.00 123.48 401 ALA A O 1
ATOM 2951 N N . GLN A 1 390 ? 87.767 67.573 122.111 1.00 118.52 402 GLN A N 1
ATOM 2952 C CA . GLN A 1 390 ? 86.532 67.493 122.882 1.00 118.52 402 GLN A CA 1
ATOM 2953 C C . GLN A 1 390 ? 85.574 66.432 122.353 1.00 118.52 402 GLN A C 1
ATOM 2954 O O . GLN A 1 390 ? 84.698 65.986 123.101 1.00 118.52 402 GLN A O 1
ATOM 2960 N N . GLY A 1 391 ? 85.727 66.008 121.101 1.00 125.88 403 GLY A N 1
ATOM 2961 C CA . GLY A 1 391 ? 84.854 65.004 120.530 1.00 125.88 403 GLY A CA 1
ATOM 2962 C C . GLY A 1 391 ? 83.570 65.525 119.928 1.00 125.88 403 GLY A C 1
ATOM 2963 O O . GLY A 1 391 ? 82.678 64.723 119.628 1.00 125.88 403 GLY A O 1
ATOM 2964 N N . GLY A 1 392 ? 83.443 66.837 119.745 1.00 126.04 404 GLY A N 1
ATOM 2965 C CA . GLY A 1 392 ? 82.235 67.371 119.141 1.00 126.04 404 GLY A CA 1
ATOM 2966 C C . GLY A 1 392 ? 82.093 66.924 117.696 1.00 126.04 404 GLY A C 1
ATOM 2967 O O . GLY A 1 392 ? 83.081 66.729 116.983 1.00 126.04 404 GLY A O 1
ATOM 2968 N N . ARG A 1 393 ? 80.845 66.758 117.265 1.00 125.28 405 ARG A N 1
ATOM 2969 C CA . ARG A 1 393 ? 80.574 66.305 115.908 1.00 125.28 405 ARG A CA 1
ATOM 2970 C C . ARG A 1 393 ? 80.949 67.384 114.898 1.00 125.28 405 ARG A C 1
ATOM 2971 O O . ARG A 1 393 ? 80.712 68.575 115.118 1.00 125.28 405 ARG A O 1
ATOM 2979 N N . LEU A 1 394 ? 81.540 66.957 113.781 1.00 123.12 406 LEU A N 1
ATOM 2980 C CA . LEU A 1 394 ? 81.981 67.894 112.755 1.00 123.12 406 LEU A CA 1
ATOM 2981 C C . LEU A 1 394 ? 80.830 68.467 111.939 1.00 123.12 406 LEU A C 1
ATOM 2982 O O . LEU A 1 394 ? 80.975 69.555 111.369 1.00 123.12 406 LEU A O 1
ATOM 2987 N N . GLU A 1 395 ? 79.695 67.768 111.865 1.00 127.72 407 GLU A N 1
ATOM 2988 C CA . GLU A 1 395 ? 78.569 68.260 111.080 1.00 127.72 407 GLU A CA 1
ATOM 2989 C C . GLU A 1 395 ? 77.833 69.402 111.768 1.00 127.72 407 GLU A C 1
ATOM 2990 O O . GLU A 1 395 ? 77.085 70.128 111.104 1.00 127.72 407 GLU A O 1
ATOM 2996 N N . ASP A 1 396 ? 78.023 69.578 113.078 1.00 126.18 408 ASP A N 1
ATOM 2997 C CA . ASP A 1 396 ? 77.340 70.648 113.795 1.00 126.18 408 ASP A CA 1
ATOM 2998 C C . ASP A 1 396 ? 77.901 72.025 113.465 1.00 126.18 408 ASP A C 1
ATOM 2999 O O . ASP A 1 396 ? 77.209 73.027 113.675 1.00 126.18 408 ASP A O 1
ATOM 3004 N N . LEU A 1 397 ? 79.128 72.100 112.964 1.00 119.02 409 LEU A N 1
ATOM 3005 C CA . LEU A 1 397 ? 79.725 73.391 112.642 1.00 119.02 409 LEU A CA 1
ATOM 3006 C C . LEU A 1 397 ? 79.025 74.001 111.433 1.00 119.02 409 LEU A C 1
ATOM 3007 O O . LEU A 1 397 ? 78.874 73.327 110.406 1.00 119.02 409 LEU A O 1
ATOM 3012 N N . PRO A 1 398 ? 78.572 75.256 111.515 1.00 111.88 410 PRO A N 1
ATOM 3013 C CA . PRO A 1 398 ? 77.954 75.884 110.334 1.00 111.88 410 PRO A CA 1
ATOM 3014 C C . PRO A 1 398 ? 78.881 75.949 109.133 1.00 111.88 410 PRO A C 1
ATOM 3015 O O . PRO A 1 398 ? 78.425 75.797 107.993 1.00 111.88 410 PRO A O 1
ATOM 3019 N N . TYR A 1 399 ? 80.175 76.171 109.356 1.00 107.16 411 TYR A N 1
ATOM 3020 C CA . TYR A 1 399 ? 81.136 76.245 108.262 1.00 107.16 411 TYR A CA 1
ATOM 3021 C C . TYR A 1 399 ? 82.419 75.510 108.633 1.00 107.16 411 TYR A C 1
ATOM 3022 O O . TYR A 1 399 ? 82.584 75.078 109.779 1.00 107.16 411 TYR A O 1
ATOM 3031 N N . ARG A 1 400 ? 83.333 75.367 107.674 1.00 110.03 412 ARG A N 1
ATOM 3032 C CA . ARG A 1 400 ? 84.564 74.617 107.894 1.00 110.03 412 ARG A CA 1
ATOM 3033 C C . ARG A 1 400 ? 85.647 75.045 106.913 1.00 110.03 412 ARG A C 1
ATOM 3034 O O . ARG A 1 400 ? 85.479 76.022 106.177 1.00 110.03 412 ARG A O 1
ATOM 3042 N N . ALA A 1 401 ? 86.759 74.316 106.896 1.00 113.36 413 ALA A N 1
ATOM 3043 C CA . ALA A 1 401 ? 87.864 74.601 105.992 1.00 113.36 413 ALA A CA 1
ATOM 3044 C C . ALA A 1 401 ? 88.080 73.382 105.102 1.00 113.36 413 ALA A C 1
ATOM 3045 O O . ALA A 1 401 ? 87.730 72.255 105.466 1.00 113.36 413 ALA A O 1
ATOM 3047 N N . LYS A 1 402 ? 88.665 73.608 103.927 1.00 110.03 414 LYS A N 1
ATOM 3048 C CA . LYS A 1 402 ? 88.869 72.532 102.965 1.00 110.03 414 LYS A CA 1
ATOM 3049 C C . LYS A 1 402 ? 90.054 71.660 103.362 1.00 110.03 414 LYS A C 1
ATOM 3050 O O . LYS A 1 402 ? 89.899 70.454 103.576 1.00 110.03 414 LYS A O 1
ATOM 3056 N N . LEU A 1 403 ? 91.240 72.259 103.462 1.00 112.68 415 LEU A N 1
ATOM 3057 C CA . LEU A 1 403 ? 92.439 71.513 103.827 1.00 112.68 415 LEU A CA 1
ATOM 3058 C C . LEU A 1 403 ? 92.933 71.917 105.211 1.00 112.68 415 LEU A C 1
ATOM 3059 O O . LEU A 1 403 ? 93.337 73.065 105.421 1.00 112.68 415 LEU A O 1
ATOM 3064 N N . PHE A 1 404 ? 92.903 70.981 106.159 1.00 107.77 416 PHE A N 1
ATOM 3065 C CA . PHE A 1 404 ? 93.391 71.221 107.507 1.00 107.77 416 PHE A CA 1
ATOM 3066 C C . PHE A 1 404 ? 94.334 70.103 107.922 1.00 107.77 416 PHE A C 1
ATOM 3067 O O . PHE A 1 404 ? 94.065 68.933 107.620 1.00 107.77 416 PHE A O 1
ATOM 3075 N N . PRO A 1 405 ? 95.441 70.411 108.614 1.00 109.24 417 PRO A N 1
ATOM 3076 C CA . PRO A 1 405 ? 95.900 71.743 109.023 1.00 109.24 417 PRO A CA 1
ATOM 3077 C C . PRO A 1 405 ? 96.800 72.400 107.982 1.00 109.24 417 PRO A C 1
ATOM 3078 O O . PRO A 1 405 ? 97.748 73.096 108.331 1.00 109.24 417 PRO A O 1
ATOM 3082 N N . PHE A 1 406 ? 96.528 72.194 106.692 1.00 107.00 418 PHE A N 1
ATOM 3083 C CA . PHE A 1 406 ? 97.350 72.803 105.653 1.00 107.00 418 PHE A CA 1
ATOM 3084 C C . PHE A 1 406 ? 97.208 74.319 105.615 1.00 107.00 418 PHE A C 1
ATOM 3085 O O . PHE A 1 406 ? 98.186 75.012 105.316 1.00 107.00 418 PHE A O 1
ATOM 3093 N N . GLY A 1 407 ? 96.022 74.845 105.907 1.00 106.39 419 GLY A N 1
ATOM 3094 C CA . GLY A 1 407 ? 95.786 76.269 105.886 1.00 106.39 419 GLY A CA 1
ATOM 3095 C C . GLY A 1 407 ? 96.605 77.035 106.907 1.00 106.39 419 GLY A C 1
ATOM 3096 O O . GLY A 1 407 ? 97.498 77.812 106.557 1.00 106.39 419 GLY A O 1
ATOM 3097 N N . PRO A 1 408 ? 96.305 76.834 108.202 1.00 103.44 420 PRO A N 1
ATOM 3098 C CA . PRO A 1 408 ? 97.014 77.580 109.255 1.00 103.44 420 PRO A CA 1
ATOM 3099 C C . PRO A 1 408 ? 98.526 77.414 109.218 1.00 103.44 420 PRO A C 1
ATOM 3100 O O . PRO A 1 408 ? 99.260 78.382 109.434 1.00 103.44 420 PRO A O 1
ATOM 3104 N N . LEU A 1 409 ? 99.000 76.198 108.943 1.00 102.23 421 LEU A N 1
ATOM 3105 C CA . LEU A 1 409 ? 100.432 75.919 108.926 1.00 102.23 421 LEU A CA 1
ATOM 3106 C C . LEU A 1 409 ? 101.156 76.661 107.810 1.00 102.23 421 LEU A C 1
ATOM 3107 O O . LEU A 1 409 ? 102.199 77.280 108.048 1.00 102.23 421 LEU A O 1
ATOM 3112 N N . PHE A 1 410 ? 100.621 76.595 106.587 1.00 105.15 422 PHE A N 1
ATOM 3113 C CA . PHE A 1 410 ? 101.283 77.237 105.454 1.00 105.15 422 PHE A CA 1
ATOM 3114 C C . PHE A 1 410 ? 101.347 78.748 105.631 1.00 105.15 422 PHE A C 1
ATOM 3115 O O . PHE A 1 410 ? 102.397 79.364 105.407 1.00 105.15 422 PHE A O 1
ATOM 3123 N N . ALA A 1 411 ? 100.231 79.362 106.033 1.00 103.29 423 ALA A N 1
ATOM 3124 C CA . ALA A 1 411 ? 100.214 80.804 106.247 1.00 103.29 423 ALA A CA 1
ATOM 3125 C C . ALA A 1 411 ? 101.159 81.203 107.372 1.00 103.29 423 ALA A C 1
ATOM 3126 O O . ALA A 1 411 ? 101.880 82.202 107.262 1.00 103.29 423 ALA A O 1
ATOM 3128 N N . PHE A 1 412 ? 101.171 80.431 108.461 1.00 98.68 424 PHE A N 1
ATOM 3129 C CA . PHE A 1 412 ? 102.066 80.725 109.576 1.00 98.68 424 PHE A CA 1
ATOM 3130 C C . PHE A 1 412 ? 103.523 80.669 109.137 1.00 98.68 424 PHE A C 1
ATOM 3131 O O . PHE A 1 412 ? 104.310 81.573 109.441 1.00 98.68 424 PHE A O 1
ATOM 3139 N N . ALA A 1 413 ? 103.898 79.614 108.409 1.00 98.44 425 ALA A N 1
ATOM 3140 C CA . ALA A 1 413 ? 105.283 79.466 107.974 1.00 98.44 425 ALA A CA 1
ATOM 3141 C C . ALA A 1 413 ? 105.679 80.578 107.010 1.00 98.44 425 ALA A C 1
ATOM 3142 O O . ALA A 1 413 ? 106.768 81.156 107.124 1.00 98.44 425 ALA A O 1
ATOM 3144 N N . LEU A 1 414 ? 104.803 80.894 106.051 1.00 101.57 426 LEU A N 1
ATOM 3145 C CA . LEU A 1 414 ? 105.111 81.949 105.090 1.00 101.57 426 LEU A CA 1
ATOM 3146 C C . LEU A 1 414 ? 105.262 83.297 105.781 1.00 101.57 426 LEU A C 1
ATOM 3147 O O . LEU A 1 414 ? 106.209 84.044 105.504 1.00 101.57 426 LEU A O 1
ATOM 3152 N N . CYS A 1 415 ? 104.346 83.623 106.696 1.00 102.55 427 CYS A N 1
ATOM 3153 C CA . CYS A 1 415 ? 104.438 84.886 107.416 1.00 102.55 427 CYS A CA 1
ATOM 3154 C C . CYS A 1 415 ? 105.703 84.951 108.262 1.00 102.55 427 CYS A C 1
ATOM 3155 O O . CYS A 1 415 ? 106.383 85.983 108.292 1.00 102.55 427 CYS A O 1
ATOM 3158 N N . MET A 1 416 ? 106.039 83.854 108.946 1.00 102.00 428 MET A N 1
ATOM 3159 C CA . MET A 1 416 ? 107.223 83.847 109.796 1.00 102.00 428 MET A CA 1
ATOM 3160 C C . MET A 1 416 ? 108.491 84.032 108.972 1.00 102.00 428 MET A C 1
ATOM 3161 O O . MET A 1 416 ? 109.377 84.811 109.345 1.00 102.00 428 MET A O 1
ATOM 3166 N N . VAL A 1 417 ? 108.593 83.335 107.837 1.00 100.38 429 VAL A N 1
ATOM 3167 C CA . VAL A 1 417 ? 109.803 83.452 107.028 1.00 100.38 429 VAL A CA 1
ATOM 3168 C C . VAL A 1 417 ? 109.893 84.837 106.394 1.00 100.38 429 VAL A C 1
ATOM 3169 O O . VAL A 1 417 ? 110.984 85.412 106.291 1.00 100.38 429 VAL A O 1
ATOM 3173 N N . ILE A 1 418 ? 108.755 85.408 105.982 1.00 99.40 430 ILE A N 1
ATOM 3174 C CA . ILE A 1 418 ? 108.768 86.758 105.423 1.00 99.40 430 ILE A CA 1
ATOM 3175 C C . ILE A 1 418 ? 109.221 87.766 106.471 1.00 99.40 430 ILE A C 1
ATOM 3176 O O . ILE A 1 418 ? 110.030 88.658 106.187 1.00 99.40 430 ILE A O 1
ATOM 3181 N N . THR A 1 419 ? 108.713 87.639 107.700 1.00 97.79 431 THR A N 1
ATOM 3182 C CA . THR A 1 419 ? 109.122 88.552 108.763 1.00 97.79 431 THR A CA 1
ATOM 3183 C C . THR A 1 419 ? 110.601 88.390 109.099 1.00 97.79 431 THR A C 1
ATOM 3184 O O . THR A 1 419 ? 111.305 89.382 109.319 1.00 97.79 431 THR A O 1
ATOM 3188 N N . LEU A 1 420 ? 111.092 87.149 109.136 1.00 101.75 432 LEU A N 1
ATOM 3189 C CA . LEU A 1 420 ? 112.466 86.906 109.563 1.00 101.75 432 LEU A CA 1
ATOM 3190 C C . LEU A 1 420 ? 113.493 87.267 108.495 1.00 101.75 432 LEU A C 1
ATOM 3191 O O . LEU A 1 420 ? 114.603 87.690 108.836 1.00 101.75 432 LEU A O 1
ATOM 3196 N N . GLY A 1 421 ? 113.159 87.114 107.215 1.00 107.91 433 GLY A N 1
ATOM 3197 C CA . GLY A 1 421 ? 114.140 87.336 106.170 1.00 107.91 433 GLY A CA 1
ATOM 3198 C C . GLY A 1 421 ? 114.242 88.765 105.677 1.00 107.91 433 GLY A C 1
ATOM 3199 O O . GLY A 1 421 ? 114.853 89.021 104.635 1.00 107.91 433 GLY A O 1
ATOM 3200 N N . GLN A 1 422 ? 113.652 89.709 106.414 1.00 102.51 434 GLN A N 1
ATOM 3201 C CA . GLN A 1 422 ? 113.671 91.104 105.982 1.00 102.51 434 GLN A CA 1
ATOM 3202 C C . GLN A 1 422 ? 115.079 91.687 106.035 1.00 102.51 434 GLN A C 1
ATOM 3203 O O . GLN A 1 422 ? 115.518 92.359 105.094 1.00 102.51 434 GLN A O 1
ATOM 3209 N N . ASN A 1 423 ? 115.803 91.445 107.125 1.00 107.85 435 ASN A N 1
ATOM 3210 C CA . ASN A 1 423 ? 117.129 92.018 107.336 1.00 107.85 435 ASN A CA 1
ATOM 3211 C C . ASN A 1 423 ? 118.088 90.963 107.875 1.00 107.85 435 ASN A C 1
ATOM 3212 O O . ASN A 1 423 ? 118.802 91.174 108.858 1.00 107.85 435 ASN A O 1
ATOM 3217 N N . TYR A 1 424 ? 118.109 89.795 107.228 1.00 117.37 436 TYR A N 1
ATOM 3218 C CA . TYR A 1 424 ? 118.960 88.701 107.682 1.00 117.37 436 TYR A CA 1
ATOM 3219 C C . TYR A 1 424 ? 120.445 88.997 107.504 1.00 117.37 436 TYR A C 1
ATOM 3220 O O . TYR A 1 424 ? 121.269 88.395 108.201 1.00 117.37 436 TYR A O 1
ATOM 3229 N N . GLN A 1 425 ? 120.805 89.903 106.593 1.00 119.65 437 GLN A N 1
ATOM 3230 C CA . GLN A 1 425 ? 122.210 90.153 106.291 1.00 119.65 437 GLN A CA 1
ATOM 3231 C C . GLN A 1 425 ? 122.945 90.876 107.412 1.00 119.65 437 GLN A C 1
ATOM 3232 O O . GLN A 1 425 ? 124.181 90.895 107.401 1.00 119.65 437 GLN A O 1
ATOM 3238 N N . ALA A 1 426 ? 122.228 91.476 108.365 1.00 119.70 438 ALA A N 1
ATOM 3239 C CA . ALA A 1 426 ? 122.892 92.184 109.456 1.00 119.70 438 ALA A CA 1
ATOM 3240 C C . ALA A 1 426 ? 123.695 91.227 110.328 1.00 119.70 438 ALA A C 1
ATOM 3241 O O . ALA A 1 426 ? 124.838 91.517 110.698 1.00 119.70 438 ALA A O 1
ATOM 3243 N N . LEU A 1 427 ? 123.111 90.076 110.668 1.00 126.59 439 LEU A N 1
ATOM 3244 C CA . LEU A 1 427 ? 123.797 89.105 111.511 1.00 126.59 439 LEU A CA 1
ATOM 3245 C C . LEU A 1 427 ? 124.878 88.336 110.763 1.00 126.59 439 LEU A C 1
ATOM 3246 O O . LEU A 1 427 ? 125.788 87.796 111.402 1.00 126.59 439 LEU A O 1
ATOM 3251 N N . VAL A 1 428 ? 124.798 88.271 109.433 1.00 131.44 440 VAL A N 1
ATOM 3252 C CA . VAL A 1 428 ? 125.806 87.551 108.661 1.00 131.44 440 VAL A CA 1
ATOM 3253 C C . VAL A 1 428 ? 127.154 88.256 108.747 1.00 131.44 440 VAL A C 1
ATOM 3254 O O . VAL A 1 428 ? 128.194 87.616 108.943 1.00 131.44 440 VAL A O 1
ATOM 3258 N N . GLY A 1 429 ? 127.161 89.582 108.605 1.00 136.35 441 GLY A N 1
ATOM 3259 C CA . GLY A 1 429 ? 128.398 90.330 108.637 1.00 136.35 441 GLY A CA 1
ATOM 3260 C C . GLY A 1 429 ? 128.941 90.519 110.042 1.00 136.35 441 GLY A C 1
ATOM 3261 O O . GLY A 1 429 ? 128.306 90.187 111.042 1.00 136.35 441 GLY A O 1
ATOM 3262 N N . GLU A 1 430 ? 130.157 91.068 110.103 1.00 134.02 442 GLU A N 1
ATOM 3263 C CA . GLU A 1 430 ? 130.796 91.309 111.393 1.00 134.02 442 GLU A CA 1
ATOM 3264 C C . GLU A 1 430 ? 130.097 92.416 112.171 1.00 134.02 442 GLU A C 1
ATOM 3265 O O . GLU A 1 430 ? 130.065 92.378 113.407 1.00 134.02 442 GLU A O 1
ATOM 3271 N N . ARG A 1 431 ? 129.535 93.403 111.477 1.00 132.92 443 ARG A N 1
ATOM 3272 C CA . ARG A 1 431 ? 128.833 94.498 112.134 1.00 132.92 443 ARG A CA 1
ATOM 3273 C C . ARG A 1 431 ? 127.457 94.022 112.582 1.00 132.92 443 ARG A C 1
ATOM 3274 O O . ARG A 1 431 ? 126.692 93.474 111.782 1.00 132.92 443 ARG A O 1
ATOM 3282 N N . ILE A 1 432 ? 127.142 94.236 113.859 1.00 133.05 444 ILE A N 1
ATOM 3283 C CA . ILE A 1 432 ? 125.829 93.894 114.393 1.00 133.05 444 ILE A CA 1
ATOM 3284 C C . ILE A 1 432 ? 125.161 95.164 114.901 1.00 133.05 444 ILE A C 1
ATOM 3285 O O . ILE A 1 432 ? 124.110 95.570 114.392 1.00 133.05 444 ILE A O 1
ATOM 3290 N N . ASP A 1 433 ? 125.778 95.799 115.889 1.00 130.07 445 ASP A N 1
ATOM 3291 C CA . ASP A 1 433 ? 125.321 97.060 116.482 1.00 130.07 445 ASP A CA 1
ATOM 3292 C C . ASP A 1 433 ? 123.854 96.927 116.902 1.00 130.07 445 ASP A C 1
ATOM 3293 O O . ASP A 1 433 ? 123.366 95.825 117.173 1.00 130.07 445 ASP A O 1
ATOM 3298 N N . TRP A 1 434 ? 123.142 98.052 116.981 1.00 125.94 446 TRP A N 1
ATOM 3299 C CA . TRP A 1 434 ? 121.722 98.040 117.307 1.00 125.94 446 TRP A CA 1
ATOM 3300 C C . TRP A 1 434 ? 120.881 98.974 116.451 1.00 125.94 446 TRP A C 1
ATOM 3301 O O . TRP A 1 434 ? 119.653 98.930 116.565 1.00 125.94 446 TRP A O 1
ATOM 3312 N N . ILE A 1 435 ? 121.485 99.814 115.608 1.00 117.27 447 ILE A N 1
ATOM 3313 C CA . ILE A 1 435 ? 120.711 100.780 114.833 1.00 117.27 447 ILE A CA 1
ATOM 3314 C C . ILE A 1 435 ? 119.821 100.067 113.822 1.00 117.27 447 ILE A C 1
ATOM 3315 O O . ILE A 1 435 ? 118.622 100.350 113.718 1.00 117.27 447 ILE A O 1
ATOM 3320 N N . GLY A 1 436 ? 120.392 99.126 113.068 1.00 110.25 448 GLY A N 1
ATOM 3321 C CA . GLY A 1 436 ? 119.613 98.431 112.055 1.00 110.25 448 GLY A CA 1
ATOM 3322 C C . GLY A 1 436 ? 118.515 97.565 112.642 1.00 110.25 448 GLY A C 1
ATOM 3323 O O . GLY A 1 436 ? 117.392 97.541 112.132 1.00 110.25 448 GLY A O 1
ATOM 3324 N N . LEU A 1 437 ? 118.824 96.840 113.721 1.00 112.49 449 LEU A N 1
ATOM 3325 C CA . LEU A 1 437 ? 117.826 95.974 114.341 1.00 112.49 449 LEU A CA 1
ATOM 3326 C C . LEU A 1 437 ? 116.666 96.783 114.908 1.00 112.49 449 LEU A C 1
ATOM 3327 O O . LEU A 1 437 ? 115.502 96.389 114.775 1.00 112.49 449 LEU A O 1
ATOM 3332 N N . LEU A 1 438 ? 116.963 97.914 115.551 1.00 104.72 450 LEU A N 1
ATOM 3333 C CA . LEU A 1 438 ? 115.899 98.766 116.072 1.00 104.72 450 LEU A CA 1
ATOM 3334 C C . LEU A 1 438 ? 115.097 99.404 114.944 1.00 104.72 450 LEU A C 1
ATOM 3335 O O . LEU A 1 438 ? 113.869 99.520 115.037 1.00 104.72 450 LEU A O 1
ATOM 3340 N N . ALA A 1 439 ? 115.773 99.831 113.874 1.00 96.82 451 ALA A N 1
ATOM 3341 C CA . ALA A 1 439 ? 115.077 100.469 112.761 1.00 96.82 451 ALA A CA 1
ATOM 3342 C C . ALA A 1 439 ? 114.144 99.495 112.052 1.00 96.82 451 ALA A C 1
ATOM 3343 O O . ALA A 1 439 ? 113.023 99.861 111.679 1.00 96.82 451 ALA A O 1
ATOM 3345 N N . THR A 1 440 ? 114.584 98.252 111.857 1.00 98.37 452 THR A N 1
ATOM 3346 C CA . THR A 1 440 ? 113.793 97.270 111.121 1.00 98.37 452 THR A CA 1
ATOM 3347 C C . THR A 1 440 ? 112.771 96.576 112.018 1.00 98.37 452 THR A C 1
ATOM 3348 O O . THR A 1 440 ? 111.566 96.633 111.758 1.00 98.37 452 THR A O 1
ATOM 3352 N N . TYR A 1 441 ? 113.240 95.918 113.076 1.00 96.91 453 TYR A N 1
ATOM 3353 C CA . TYR A 1 441 ? 112.380 95.156 113.980 1.00 96.91 453 TYR A CA 1
ATOM 3354 C C . TYR A 1 441 ? 112.104 96.005 115.216 1.00 96.91 453 TYR A C 1
ATOM 3355 O O . TYR A 1 441 ? 112.957 96.134 116.097 1.00 96.91 453 TYR A O 1
ATOM 3364 N N . ILE A 1 442 ? 110.906 96.584 115.280 1.00 90.02 454 ILE A N 1
ATOM 3365 C CA . ILE A 1 442 ? 110.503 97.370 116.442 1.00 90.02 454 ILE A CA 1
ATOM 3366 C C . ILE A 1 442 ? 109.199 96.897 117.066 1.00 90.02 454 ILE A C 1
ATOM 3367 O O . ILE A 1 442 ? 108.994 97.089 118.279 1.00 90.02 454 ILE A O 1
ATOM 3372 N N . SER A 1 443 ? 108.294 96.263 116.316 1.00 87.10 455 SER A N 1
ATOM 3373 C CA . SER A 1 443 ? 107.045 95.787 116.899 1.00 87.10 455 SER A CA 1
ATOM 3374 C C . SER A 1 443 ? 107.250 94.511 117.707 1.00 87.10 455 SER A C 1
ATOM 3375 O O . SER A 1 443 ? 106.595 94.315 118.737 1.00 87.10 455 SER A O 1
ATOM 3378 N N . LEU A 1 444 ? 108.139 93.630 117.247 1.00 89.37 456 LEU A N 1
ATOM 3379 C CA . LEU A 1 444 ? 108.383 92.375 117.957 1.00 89.37 456 LEU A CA 1
ATOM 3380 C C . LEU A 1 444 ? 108.925 92.577 119.368 1.00 89.37 456 LEU A C 1
ATOM 3381 O O . LEU A 1 444 ? 108.407 91.933 120.298 1.00 89.37 456 LEU A O 1
ATOM 3386 N N . PRO A 1 445 ? 109.960 93.398 119.606 1.00 86.56 457 PRO A N 1
ATOM 3387 C CA . PRO A 1 445 ? 110.408 93.588 120.997 1.00 86.56 457 PRO A CA 1
ATOM 3388 C C . PRO A 1 445 ? 109.341 94.187 121.894 1.00 86.56 457 PRO A C 1
ATOM 3389 O O . PRO A 1 445 ? 109.223 93.786 123.057 1.00 86.56 457 PRO A O 1
ATOM 3393 N N . LEU A 1 446 ? 108.546 95.129 121.380 1.00 86.83 458 LEU A N 1
ATOM 3394 C CA . LEU A 1 446 ? 107.474 95.708 122.184 1.00 86.83 458 LEU A CA 1
ATOM 3395 C C . LEU A 1 446 ? 106.415 94.668 122.523 1.00 86.83 458 LEU A C 1
ATOM 3396 O O . LEU A 1 446 ? 105.941 94.604 123.664 1.00 86.83 458 LEU A O 1
ATOM 3401 N N . PHE A 1 447 ? 106.035 93.843 121.544 1.00 86.27 459 PHE A N 1
ATOM 3402 C CA . PHE A 1 447 ? 105.056 92.789 121.789 1.00 86.27 459 PHE A CA 1
ATOM 3403 C C . PHE A 1 447 ? 105.567 91.805 122.834 1.00 86.27 459 PHE A C 1
ATOM 3404 O O . PHE A 1 447 ? 104.839 91.427 123.762 1.00 86.27 459 PHE A O 1
ATOM 3412 N N . LEU A 1 448 ? 106.830 91.389 122.703 1.00 92.28 460 LEU A N 1
ATOM 3413 C CA . LEU A 1 448 ? 107.405 90.452 123.663 1.00 92.28 460 LEU A CA 1
ATOM 3414 C C . LEU A 1 448 ? 107.475 91.061 125.057 1.00 92.28 460 LEU A C 1
ATOM 3415 O O . LEU A 1 448 ? 107.171 90.390 126.050 1.00 92.28 460 LEU A O 1
ATOM 3420 N N . ALA A 1 449 ? 107.877 92.332 125.153 1.00 93.70 461 ALA A N 1
ATOM 3421 C CA . ALA A 1 449 ? 107.956 92.988 126.454 1.00 93.70 461 ALA A CA 1
ATOM 3422 C C . ALA A 1 449 ? 106.582 93.100 127.102 1.00 93.70 461 ALA A C 1
ATOM 3423 O O . ALA A 1 449 ? 106.435 92.851 128.303 1.00 93.70 461 ALA A O 1
ATOM 3425 N N . ILE A 1 450 ? 105.563 93.471 126.322 1.00 90.64 462 ILE A N 1
ATOM 3426 C CA . ILE A 1 450 ? 104.214 93.591 126.869 1.00 90.64 462 ILE A CA 1
ATOM 3427 C C . ILE A 1 450 ? 103.715 92.236 127.354 1.00 90.64 462 ILE A C 1
ATOM 3428 O O . ILE A 1 450 ? 103.149 92.116 128.449 1.00 90.64 462 ILE A O 1
ATOM 3433 N N . TRP A 1 451 ? 103.922 91.190 126.546 1.00 94.50 463 TRP A N 1
ATOM 3434 C CA . TRP A 1 451 ? 103.472 89.859 126.938 1.00 94.50 463 TRP A CA 1
ATOM 3435 C C . TRP A 1 451 ? 104.182 89.386 128.201 1.00 94.50 463 TRP A C 1
ATOM 3436 O O . TRP A 1 451 ? 103.545 88.851 129.118 1.00 94.50 463 TRP A O 1
ATOM 3447 N N . LEU A 1 452 ? 105.502 89.584 128.273 1.00 100.35 464 LEU A N 1
ATOM 3448 C CA . LEU A 1 452 ? 106.254 89.156 129.447 1.00 100.35 464 LEU A CA 1
ATOM 3449 C C . LEU A 1 452 ? 105.826 89.925 130.689 1.00 100.35 464 LEU A C 1
ATOM 3450 O O . LEU A 1 452 ? 105.680 89.339 131.768 1.00 100.35 464 LEU A O 1
ATOM 3455 N N . GLY A 1 453 ? 105.617 91.237 130.558 1.00 107.97 465 GLY A N 1
ATOM 3456 C CA . GLY A 1 453 ? 105.172 92.020 131.698 1.00 107.97 465 GLY A CA 1
ATOM 3457 C C . GLY A 1 453 ? 103.802 91.601 132.194 1.00 107.97 465 GLY A C 1
ATOM 3458 O O . GLY A 1 453 ? 103.579 91.484 133.402 1.00 107.97 465 GLY A O 1
ATOM 3459 N N . TYR A 1 454 ? 102.867 91.365 131.270 1.00 109.80 466 TYR A N 1
ATOM 3460 C CA . TYR A 1 454 ? 101.536 90.922 131.673 1.00 109.80 466 TYR A CA 1
ATOM 3461 C C . TYR A 1 454 ? 101.593 89.555 132.344 1.00 109.80 466 TYR A C 1
ATOM 3462 O O . TYR A 1 454 ? 100.926 89.327 133.361 1.00 109.80 466 TYR A O 1
ATOM 3471 N N . ARG A 1 455 ? 102.390 88.634 131.794 1.00 110.07 467 ARG A N 1
ATOM 3472 C CA . ARG A 1 455 ? 102.506 87.308 132.391 1.00 110.07 467 ARG A CA 1
ATOM 3473 C C . ARG A 1 455 ? 103.136 87.378 133.776 1.00 110.07 467 ARG A C 1
ATOM 3474 O O . ARG A 1 455 ? 102.735 86.644 134.687 1.00 110.07 467 ARG A O 1
ATOM 3482 N N . TRP A 1 456 ? 104.132 88.249 133.953 1.00 116.50 468 TRP A N 1
ATOM 3483 C CA . TRP A 1 456 ? 104.775 88.380 135.256 1.00 116.50 468 TRP A CA 1
ATOM 3484 C C . TRP A 1 456 ? 103.840 89.017 136.278 1.00 116.50 468 TRP A C 1
ATOM 3485 O O . TRP A 1 456 ? 103.816 88.606 137.444 1.00 116.50 468 TRP A O 1
ATOM 3496 N N . LYS A 1 457 ? 103.062 90.018 135.863 1.00 110.54 469 LYS A N 1
ATOM 3497 C CA . LYS A 1 457 ? 102.189 90.728 136.790 1.00 110.54 469 LYS A CA 1
ATOM 3498 C C . LYS A 1 457 ? 100.869 90.013 137.048 1.00 110.54 469 LYS A C 1
ATOM 3499 O O . LYS A 1 457 ? 100.176 90.366 138.008 1.00 110.54 469 LYS A O 1
ATOM 3505 N N . LYS A 1 458 ? 100.501 89.026 136.228 1.00 115.23 470 LYS A N 1
ATOM 3506 C CA . LYS A 1 458 ? 99.249 88.308 136.424 1.00 115.23 470 LYS A CA 1
ATOM 3507 C C . LYS A 1 458 ? 99.426 86.849 136.814 1.00 115.23 470 LYS A C 1
ATOM 3508 O O . LYS A 1 458 ? 98.493 86.266 137.376 1.00 115.23 470 LYS A O 1
ATOM 3514 N N . ARG A 1 459 ? 100.586 86.252 136.537 1.00 122.94 471 ARG A N 1
ATOM 3515 C CA . ARG A 1 459 ? 100.864 84.849 136.846 1.00 122.94 471 ARG A CA 1
ATOM 3516 C C . ARG A 1 459 ? 99.817 83.936 136.201 1.00 122.94 471 ARG A C 1
ATOM 3517 O O . ARG A 1 459 ? 99.048 83.242 136.871 1.00 122.94 471 ARG A O 1
ATOM 3525 N N . ALA A 1 460 ? 99.794 83.961 134.872 1.00 118.59 472 ALA A N 1
ATOM 3526 C CA . ALA A 1 460 ? 98.853 83.181 134.086 1.00 118.59 472 ALA A CA 1
ATOM 3527 C C . ALA A 1 460 ? 99.607 82.226 133.170 1.00 118.59 472 ALA A C 1
ATOM 3528 O O . ALA A 1 460 ? 100.710 82.526 132.703 1.00 118.59 472 ALA A O 1
ATOM 3530 N N . ARG A 1 461 ? 98.999 81.074 132.918 1.00 123.96 473 ARG A N 1
ATOM 3531 C CA . ARG A 1 461 ? 99.577 80.032 132.082 1.00 123.96 473 ARG A CA 1
ATOM 3532 C C . ARG A 1 461 ? 98.625 79.724 130.926 1.00 123.96 473 ARG A C 1
ATOM 3533 O O . ARG A 1 461 ? 97.599 80.384 130.742 1.00 123.96 473 ARG A O 1
ATOM 3541 N N . PHE A 1 462 ? 98.976 78.707 130.143 1.00 115.13 474 PHE A N 1
ATOM 3542 C CA . PHE A 1 462 ? 98.150 78.314 129.015 1.00 115.13 474 PHE A CA 1
ATOM 3543 C C . PHE A 1 462 ? 96.873 77.629 129.500 1.00 115.13 474 PHE A C 1
ATOM 3544 O O . PHE A 1 462 ? 96.757 77.198 130.651 1.00 115.13 474 PHE A O 1
ATOM 3552 N N . VAL A 1 463 ? 95.903 77.531 128.595 1.00 119.18 475 VAL A N 1
ATOM 3553 C CA . VAL A 1 463 ? 94.592 76.968 128.894 1.00 119.18 475 VAL A CA 1
ATOM 3554 C C . VAL A 1 463 ? 94.588 75.504 128.481 1.00 119.18 475 VAL A C 1
ATOM 3555 O O . VAL A 1 463 ? 95.023 75.161 127.374 1.00 119.18 475 VAL A O 1
ATOM 3559 N N . ARG A 1 464 ? 94.102 74.641 129.370 1.00 125.92 476 ARG A N 1
ATOM 3560 C CA . ARG A 1 464 ? 94.085 73.211 129.103 1.00 125.92 476 ARG A CA 1
ATOM 3561 C C . ARG A 1 464 ? 93.130 72.883 127.960 1.00 125.92 476 ARG A C 1
ATOM 3562 O O . ARG A 1 464 ? 92.131 73.572 127.735 1.00 125.92 476 ARG A O 1
ATOM 3570 N N . TYR A 1 465 ? 93.455 71.815 127.227 1.00 119.78 477 TYR A N 1
ATOM 3571 C CA . TYR A 1 465 ? 92.613 71.395 126.111 1.00 119.78 477 TYR A CA 1
ATOM 3572 C C . TYR A 1 465 ? 91.239 70.941 126.588 1.00 119.78 477 TYR A C 1
ATOM 3573 O O . TYR A 1 465 ? 90.224 71.242 125.950 1.00 119.78 477 TYR A O 1
ATOM 3582 N N . HIS A 1 466 ? 91.184 70.215 127.702 1.00 129.75 478 HIS A N 1
ATOM 3583 C CA . HIS A 1 466 ? 89.929 69.682 128.215 1.00 129.75 478 HIS A CA 1
ATOM 3584 C C . HIS A 1 466 ? 89.155 70.685 129.061 1.00 129.75 478 HIS A C 1
ATOM 3585 O O . HIS A 1 466 ? 88.047 70.370 129.507 1.00 129.75 478 HIS A O 1
ATOM 3592 N N . GLU A 1 467 ? 89.704 71.875 129.293 1.00 129.20 479 GLU A N 1
ATOM 3593 C CA . GLU A 1 467 ? 89.037 72.925 130.062 1.00 129.20 479 GLU A CA 1
ATOM 3594 C C . GLU A 1 467 ? 88.994 74.184 129.200 1.00 129.20 479 GLU A C 1
ATOM 3595 O O . GLU A 1 467 ? 89.859 75.056 129.314 1.00 129.20 479 GLU A O 1
ATOM 3601 N N . MET A 1 468 ? 87.974 74.281 128.350 1.00 124.03 480 MET A N 1
ATOM 3602 C CA . MET A 1 468 ? 87.792 75.433 127.479 1.00 124.03 480 MET A CA 1
ATOM 3603 C C . MET A 1 468 ? 86.308 75.619 127.205 1.00 124.03 480 MET A C 1
ATOM 3604 O O . MET A 1 468 ? 85.502 74.703 127.390 1.00 124.03 480 MET A O 1
ATOM 3609 N N . ASP A 1 469 ? 85.954 76.822 126.761 1.00 127.85 481 ASP A N 1
ATOM 3610 C CA . ASP A 1 469 ? 84.576 77.127 126.400 1.00 127.85 481 ASP A CA 1
ATOM 3611 C C . ASP A 1 469 ? 84.292 76.593 125.000 1.00 127.85 481 ASP A C 1
ATOM 3612 O O . ASP A 1 469 ? 84.977 76.954 124.037 1.00 127.85 481 ASP A O 1
ATOM 3617 N N . VAL A 1 470 ? 83.289 75.719 124.891 1.00 138.25 482 VAL A N 1
ATOM 3618 C CA . VAL A 1 470 ? 82.937 75.075 123.634 1.00 138.25 482 VAL A CA 1
ATOM 3619 C C . VAL A 1 470 ? 81.520 75.420 123.196 1.00 138.25 482 VAL A C 1
ATOM 3620 O O . VAL A 1 470 ? 81.279 75.675 122.010 1.00 138.25 482 VAL A O 1
ATOM 3624 N N . SER A 1 471 ? 80.573 75.436 124.127 1.00 148.48 483 SER A N 1
ATOM 3625 C CA . SER A 1 471 ? 79.182 75.682 123.776 1.00 148.48 483 SER A CA 1
ATOM 3626 C C . SER A 1 471 ? 79.017 77.101 123.236 1.00 148.48 483 SER A C 1
ATOM 3627 O O . SER A 1 471 ? 79.458 78.061 123.884 1.00 148.48 483 SER A O 1
ATOM 3630 N N . PRO A 1 472 ? 78.403 77.276 122.070 1.00 153.70 484 PRO A N 1
ATOM 3631 C CA . PRO A 1 472 ? 78.214 78.624 121.527 1.00 153.70 484 PRO A CA 1
ATOM 3632 C C . PRO A 1 472 ? 77.186 79.412 122.324 1.00 153.70 484 PRO A C 1
ATOM 3633 O O . PRO A 1 472 ? 76.320 78.859 123.006 1.00 153.70 484 PRO A O 1
ATOM 3637 N N . THR A 1 473 ? 77.297 80.733 122.226 1.00 162.13 485 THR A N 1
ATOM 3638 C CA . THR A 1 473 ? 76.397 81.656 122.901 1.00 162.13 485 THR A CA 1
ATOM 3639 C C . THR A 1 473 ? 75.553 82.397 121.873 1.00 162.13 485 THR A C 1
ATOM 3640 O O . THR A 1 473 ? 76.054 82.803 120.820 1.00 162.13 485 THR A O 1
ATOM 3644 N N . ASN A 1 474 ? 74.271 82.567 122.184 1.00 174.82 486 ASN A N 1
ATOM 3645 C CA . ASN A 1 474 ? 73.330 83.238 121.298 1.00 174.82 486 ASN A CA 1
ATOM 3646 C C . ASN A 1 474 ? 73.112 84.669 121.772 1.00 174.82 486 ASN A C 1
ATOM 3647 O O . ASN A 1 474 ? 72.781 84.897 122.941 1.00 174.82 486 ASN A O 1
ATOM 3652 N N . THR A 1 475 ? 73.298 85.623 120.867 1.00 180.35 487 THR A N 1
ATOM 3653 C CA . THR A 1 475 ? 73.124 87.034 121.192 1.00 180.35 487 THR A CA 1
ATOM 3654 C C . THR A 1 475 ? 71.915 87.617 120.468 1.00 180.35 487 THR A C 1
ATOM 3655 O O . THR A 1 475 ? 71.443 87.064 119.474 1.00 180.35 487 THR A O 1
ATOM 3660 N N . GLN B 2 3 ? 114.308 124.008 76.950 1.00 97.56 3 GLN B N 1
ATOM 3661 C CA . GLN B 2 3 ? 113.901 122.643 77.263 1.00 97.56 3 GLN B CA 1
ATOM 3662 C C . GLN B 2 3 ? 115.086 121.684 77.236 1.00 97.56 3 GLN B C 1
ATOM 3663 O O . GLN B 2 3 ? 115.211 120.816 78.098 1.00 97.56 3 GLN B O 1
ATOM 3669 N N . LEU B 2 4 ? 115.952 121.840 76.238 1.00 103.70 4 LEU B N 1
ATOM 3670 C CA . LEU B 2 4 ? 117.115 120.981 76.071 1.00 103.70 4 LEU B CA 1
ATOM 3671 C C . LEU B 2 4 ? 118.351 121.833 75.821 1.00 103.70 4 LEU B C 1
ATOM 3672 O O . LEU B 2 4 ? 118.286 122.871 75.158 1.00 103.70 4 LEU B O 1
ATOM 3677 N N . GLN B 2 5 ? 119.483 121.382 76.362 1.00 114.21 5 GLN B N 1
ATOM 3678 C CA . GLN B 2 5 ? 120.748 122.092 76.223 1.00 114.21 5 GLN B CA 1
ATOM 3679 C C . GLN B 2 5 ? 121.846 121.087 75.913 1.00 114.21 5 GLN B C 1
ATOM 3680 O O . GLN B 2 5 ? 121.837 119.973 76.445 1.00 114.21 5 GLN B O 1
ATOM 3686 N N . GLU B 2 6 ? 122.785 121.478 75.055 1.00 119.07 6 GLU B N 1
ATOM 3687 C CA . GLU B 2 6 ? 123.894 120.625 74.649 1.00 119.07 6 GLU B CA 1
ATOM 3688 C C . GLU B 2 6 ? 125.210 121.350 74.889 1.00 119.07 6 GLU B C 1
ATOM 3689 O O . GLU B 2 6 ? 125.292 122.573 74.736 1.00 119.07 6 GLU B O 1
ATOM 3695 N N . SER B 2 7 ? 126.241 120.594 75.264 1.00 120.28 7 SER B N 1
ATOM 3696 C CA . SER B 2 7 ? 127.552 121.180 75.507 1.00 120.28 7 SER B CA 1
ATOM 3697 C C . SER B 2 7 ? 128.631 120.130 75.283 1.00 120.28 7 SER B C 1
ATOM 3698 O O . SER B 2 7 ? 128.360 118.927 75.239 1.00 120.28 7 SER B O 1
ATOM 3701 N N . GLY B 2 8 ? 129.867 120.609 75.136 1.00 128.02 8 GLY B N 1
ATOM 3702 C CA . GLY B 2 8 ? 131.022 119.752 74.953 1.00 128.02 8 GLY B CA 1
ATOM 3703 C C . GLY B 2 8 ? 131.656 119.806 73.580 1.00 128.02 8 GLY B C 1
ATOM 3704 O O . GLY B 2 8 ? 132.685 119.151 73.371 1.00 128.02 8 GLY B O 1
ATOM 3705 N N . GLY B 2 9 ? 131.093 120.562 72.643 1.00 133.56 9 GLY B N 1
ATOM 3706 C CA . GLY B 2 9 ? 131.621 120.596 71.295 1.00 133.56 9 GLY B CA 1
ATOM 3707 C C . GLY B 2 9 ? 132.910 121.388 71.185 1.00 133.56 9 GLY B C 1
ATOM 3708 O O . GLY B 2 9 ? 133.329 122.107 72.093 1.00 133.56 9 GLY B O 1
ATOM 3709 N N . GLY B 2 10 ? 133.550 121.247 70.030 1.00 140.65 10 GLY B N 1
ATOM 3710 C CA . GLY B 2 10 ? 134.805 121.929 69.777 1.00 140.65 10 GLY B CA 1
ATOM 3711 C C . GLY B 2 10 ? 135.495 121.339 68.558 1.00 140.65 10 GLY B C 1
ATOM 3712 O O . GLY B 2 10 ? 134.875 120.649 67.752 1.00 140.65 10 GLY B O 1
ATOM 3713 N N . LEU B 2 11 ? 136.787 121.633 68.452 1.00 146.86 11 LEU B N 1
ATOM 3714 C CA . LEU B 2 11 ? 137.618 121.152 67.356 1.00 146.86 11 LEU B CA 1
ATOM 3715 C C . LEU B 2 11 ? 138.442 119.962 67.828 1.00 146.86 11 LEU B C 1
ATOM 3716 O O . LEU B 2 11 ? 139.151 120.051 68.836 1.00 146.86 11 LEU B O 1
ATOM 3721 N N . VAL B 2 12 ? 138.346 118.852 67.099 1.00 149.17 12 VAL B N 1
ATOM 3722 C CA . VAL B 2 12 ? 139.033 117.613 67.443 1.00 149.17 12 VAL B CA 1
ATOM 3723 C C . VAL B 2 12 ? 139.872 117.177 66.251 1.00 149.17 12 VAL B C 1
ATOM 3724 O O . VAL B 2 12 ? 139.385 117.165 65.115 1.00 149.17 12 VAL B O 1
ATOM 3728 N N . GLN B 2 13 ? 141.131 116.822 66.511 1.00 154.63 13 GLN B N 1
ATOM 3729 C CA . GLN B 2 13 ? 142.024 116.338 65.466 1.00 154.63 13 GLN B CA 1
ATOM 3730 C C . GLN B 2 13 ? 141.718 114.909 65.034 1.00 154.63 13 GLN B C 1
ATOM 3731 O O . GLN B 2 13 ? 142.301 114.441 64.051 1.00 154.63 13 GLN B O 1
ATOM 3737 N N . GLY B 2 14 ? 140.829 114.211 65.736 1.00 154.28 14 GLY B N 1
ATOM 3738 C CA . GLY B 2 14 ? 140.495 112.845 65.383 1.00 154.28 14 GLY B CA 1
ATOM 3739 C C . GLY B 2 14 ? 140.623 111.874 66.539 1.00 154.28 14 GLY B C 1
ATOM 3740 O O . GLY B 2 14 ? 140.701 110.660 66.332 1.00 154.28 14 GLY B O 1
ATOM 3741 N N . GLY B 2 15 ? 140.643 112.399 67.761 1.00 147.27 15 GLY B N 1
ATOM 3742 C CA . GLY B 2 15 ? 140.754 111.563 68.940 1.00 147.27 15 GLY B CA 1
ATOM 3743 C C . GLY B 2 15 ? 139.411 111.130 69.492 1.00 147.27 15 GLY B C 1
ATOM 3744 O O . GLY B 2 15 ? 138.581 110.578 68.764 1.00 147.27 15 GLY B O 1
ATOM 3745 N N . SER B 2 16 ? 139.187 111.376 70.781 1.00 138.68 16 SER B N 1
ATOM 3746 C CA . SER B 2 16 ? 137.947 111.011 71.448 1.00 138.68 16 SER B CA 1
ATOM 3747 C C . SER B 2 16 ? 137.392 112.221 72.185 1.00 138.68 16 SER B C 1
ATOM 3748 O O . SER B 2 16 ? 138.143 113.076 72.660 1.00 138.68 16 SER B O 1
ATOM 3751 N N . LEU B 2 17 ? 136.064 112.285 72.276 1.00 125.31 17 LEU B N 1
ATOM 3752 C CA . LEU B 2 17 ? 135.417 113.424 72.916 1.00 125.31 17 LEU B CA 1
ATOM 3753 C C . LEU B 2 17 ? 134.053 113.021 73.457 1.00 125.31 17 LEU B C 1
ATOM 3754 O O . LEU B 2 17 ? 133.338 112.232 72.837 1.00 125.31 17 LEU B O 1
ATOM 3759 N N . ARG B 2 18 ? 133.694 113.583 74.608 1.00 117.94 18 ARG B N 1
ATOM 3760 C CA . ARG B 2 18 ? 132.398 113.349 75.230 1.00 117.94 18 ARG B CA 1
ATOM 3761 C C . ARG B 2 18 ? 131.548 114.611 75.153 1.00 117.94 18 ARG B C 1
ATOM 3762 O O . ARG B 2 18 ? 132.039 115.720 75.389 1.00 117.94 18 ARG B O 1
ATOM 3770 N N . LEU B 2 19 ? 130.275 114.434 74.811 1.00 112.85 19 LEU B N 1
ATOM 3771 C CA . LEU B 2 19 ? 129.320 115.528 74.698 1.00 112.85 19 LEU B CA 1
ATOM 3772 C C . LEU B 2 19 ? 128.144 115.265 75.628 1.00 112.85 19 LEU B C 1
ATOM 3773 O O . LEU B 2 19 ? 127.658 114.134 75.721 1.00 112.85 19 LEU B O 1
ATOM 3778 N N . SER B 2 20 ? 127.680 116.310 76.310 1.00 110.95 20 SER B N 1
ATOM 3779 C CA . SER B 2 20 ? 126.634 116.176 77.312 1.00 110.95 20 SER B CA 1
ATOM 3780 C C . SER B 2 20 ? 125.374 116.917 76.881 1.00 110.95 20 SER B C 1
ATOM 3781 O O . SER B 2 20 ? 125.436 117.956 76.214 1.00 110.95 20 SER B O 1
ATOM 3784 N N . CYS B 2 21 ? 124.227 116.357 77.264 1.00 109.34 21 CYS B N 1
ATOM 3785 C CA . CYS B 2 21 ? 122.922 116.951 77.017 1.00 109.34 21 CYS B CA 1
ATOM 3786 C C . CYS B 2 21 ? 122.123 116.950 78.312 1.00 109.34 21 CYS B C 1
ATOM 3787 O O . CYS B 2 21 ? 122.139 115.969 79.064 1.00 109.34 21 CYS B O 1
ATOM 3790 N N . ALA B 2 22 ? 121.422 118.053 78.562 1.00 109.52 22 ALA B N 1
ATOM 3791 C CA . ALA B 2 22 ? 120.657 118.245 79.784 1.00 109.52 22 ALA B CA 1
ATOM 3792 C C . ALA B 2 22 ? 119.262 118.752 79.443 1.00 109.52 22 ALA B C 1
ATOM 3793 O O . ALA B 2 22 ? 119.032 119.339 78.382 1.00 109.52 22 ALA B O 1
ATOM 3795 N N . ALA B 2 23 ? 118.332 118.519 80.364 1.00 116.57 23 ALA B N 1
ATOM 3796 C CA . ALA B 2 23 ? 116.937 118.886 80.188 1.00 116.57 23 ALA B CA 1
ATOM 3797 C C . ALA B 2 23 ? 116.513 119.888 81.255 1.00 116.57 23 ALA B C 1
ATOM 3798 O O . ALA B 2 23 ? 117.131 120.000 82.317 1.00 116.57 23 ALA B O 1
ATOM 3800 N N . SER B 2 24 ? 115.443 120.616 80.953 1.00 115.29 24 SER B N 1
ATOM 3801 C CA . SER B 2 24 ? 114.893 121.625 81.845 1.00 115.29 24 SER B CA 1
ATOM 3802 C C . SER B 2 24 ? 113.915 120.960 82.817 1.00 115.29 24 SER B C 1
ATOM 3803 O O . SER B 2 24 ? 113.894 119.733 82.952 1.00 115.29 24 SER B O 1
ATOM 3806 N N . GLY B 2 25 ? 113.108 121.760 83.511 1.00 117.95 25 GLY B N 1
ATOM 3807 C CA . GLY B 2 25 ? 112.154 121.247 84.477 1.00 117.95 25 GLY B CA 1
ATOM 3808 C C . GLY B 2 25 ? 111.088 120.343 83.890 1.00 117.95 25 GLY B C 1
ATOM 3809 O O . GLY B 2 25 ? 111.106 120.047 82.691 1.00 117.95 25 GLY B O 1
ATOM 3810 N N . ARG B 2 26 ? 110.153 119.903 84.736 1.00 111.65 26 ARG B N 1
ATOM 3811 C CA . ARG B 2 26 ? 109.121 118.940 84.361 1.00 111.65 26 ARG B CA 1
ATOM 3812 C C . ARG B 2 26 ? 109.742 117.616 83.932 1.00 111.65 26 ARG B C 1
ATOM 3813 O O . ARG B 2 26 ? 110.250 116.866 84.771 1.00 111.65 26 ARG B O 1
ATOM 3821 N N . THR B 2 27 ? 109.687 117.327 82.628 1.00 108.93 27 THR B N 1
ATOM 3822 C CA . THR B 2 27 ? 110.233 116.098 82.037 1.00 108.93 27 THR B CA 1
ATOM 3823 C C . THR B 2 27 ? 109.748 114.844 82.763 1.00 108.93 27 THR B C 1
ATOM 3824 O O . THR B 2 27 ? 110.466 113.845 82.853 1.00 108.93 27 THR B O 1
ATOM 3828 N N . PHE B 2 28 ? 108.525 114.885 83.288 1.00 106.73 28 PHE B N 1
ATOM 3829 C CA . PHE B 2 28 ? 107.885 113.706 83.854 1.00 106.73 28 PHE B CA 1
ATOM 3830 C C . PHE B 2 28 ? 106.867 113.089 82.904 1.00 106.73 28 PHE B C 1
ATOM 3831 O O . PHE B 2 28 ? 106.162 112.151 83.287 1.00 106.73 28 PHE B O 1
ATOM 3839 N N . SER B 2 29 ? 106.776 113.596 81.678 1.00 96.72 29 SER B N 1
ATOM 3840 C CA . SER B 2 29 ? 105.912 113.055 80.637 1.00 96.72 29 SER B CA 1
ATOM 3841 C C . SER B 2 29 ? 106.734 112.659 79.417 1.00 96.72 29 SER B C 1
ATOM 3842 O O . SER B 2 29 ? 106.329 112.873 78.273 1.00 96.72 29 SER B O 1
ATOM 3845 N N . ILE B 2 30 ? 107.909 112.076 79.655 1.00 90.67 30 ILE B N 1
ATOM 3846 C CA . ILE B 2 30 ? 108.852 111.748 78.597 1.00 90.67 30 ILE B CA 1
ATOM 3847 C C . ILE B 2 30 ? 109.337 110.319 78.803 1.00 90.67 30 ILE B C 1
ATOM 3848 O O . ILE B 2 30 ? 109.263 109.764 79.902 1.00 90.67 30 ILE B O 1
ATOM 3853 N N . TYR B 2 31 ? 109.827 109.716 77.719 1.00 84.78 31 TYR B N 1
ATOM 3854 C CA . TYR B 2 31 ? 110.233 108.316 77.730 1.00 84.78 31 TYR B CA 1
ATOM 3855 C C . TYR B 2 31 ? 111.734 108.141 77.537 1.00 84.78 31 TYR B C 1
ATOM 3856 O O . TYR B 2 31 ? 112.396 107.519 78.373 1.00 84.78 31 TYR B O 1
ATOM 3865 N N . GLY B 2 32 ? 112.296 108.674 76.455 1.00 81.92 32 GLY B N 1
ATOM 3866 C CA . GLY B 2 32 ? 113.709 108.487 76.189 1.00 81.92 32 GLY B CA 1
ATOM 3867 C C . GLY B 2 32 ? 114.228 109.490 75.187 1.00 81.92 32 GLY B C 1
ATOM 3868 O O . GLY B 2 32 ? 113.474 110.049 74.383 1.00 81.92 32 GLY B O 1
ATOM 3869 N N . MET B 2 33 ? 115.542 109.692 75.226 1.00 85.58 33 MET B N 1
ATOM 3870 C CA . MET B 2 33 ? 116.206 110.707 74.425 1.00 85.58 33 MET B CA 1
ATOM 3871 C C . MET B 2 33 ? 116.974 110.062 73.278 1.00 85.58 33 MET B C 1
ATOM 3872 O O . MET B 2 33 ? 117.074 108.836 73.163 1.00 85.58 33 MET B O 1
ATOM 3877 N N . ALA B 2 34 ? 117.518 110.919 72.418 1.00 92.38 34 ALA B N 1
ATOM 3878 C CA . ALA B 2 34 ? 118.240 110.481 71.235 1.00 92.38 34 ALA B CA 1
ATOM 3879 C C . ALA B 2 34 ? 119.116 111.623 70.743 1.00 92.38 34 ALA B C 1
ATOM 3880 O O . ALA B 2 34 ? 118.903 112.789 71.085 1.00 92.38 34 ALA B O 1
ATOM 3882 N N . TRP B 2 35 ? 120.113 111.266 69.939 1.00 102.32 35 TRP B N 1
ATOM 3883 C CA . TRP B 2 35 ? 120.994 112.220 69.281 1.00 102.32 35 TRP B CA 1
ATOM 3884 C C . TRP B 2 35 ? 120.962 111.952 67.784 1.00 102.32 35 TRP B C 1
ATOM 3885 O O . TRP B 2 35 ? 121.107 110.800 67.354 1.00 102.32 35 TRP B O 1
ATOM 3896 N N . VAL B 2 36 ? 120.766 113.010 66.998 1.00 109.71 36 VAL B N 1
ATOM 3897 C CA . VAL B 2 36 ? 120.629 112.899 65.549 1.00 109.71 36 VAL B CA 1
ATOM 3898 C C . VAL B 2 36 ? 121.515 113.948 64.889 1.00 109.71 36 VAL B C 1
ATOM 3899 O O . VAL B 2 36 ? 121.478 115.123 65.266 1.00 109.71 36 VAL B O 1
ATOM 3903 N N . ARG B 2 37 ? 122.307 113.530 63.906 1.00 113.58 37 ARG B N 1
ATOM 3904 C CA . ARG B 2 37 ? 123.238 114.423 63.233 1.00 113.58 37 ARG B CA 1
ATOM 3905 C C . ARG B 2 37 ? 122.685 114.864 61.884 1.00 113.58 37 ARG B C 1
ATOM 3906 O O . ARG B 2 37 ? 121.808 114.218 61.303 1.00 113.58 37 ARG B O 1
ATOM 3914 N N . GLN B 2 38 ? 123.209 115.986 61.394 1.00 123.53 38 GLN B N 1
ATOM 3915 C CA . GLN B 2 38 ? 122.949 116.403 60.024 1.00 123.53 38 GLN B CA 1
ATOM 3916 C C . GLN B 2 38 ? 124.110 117.261 59.540 1.00 123.53 38 GLN B C 1
ATOM 3917 O O . GLN B 2 38 ? 124.685 118.035 60.311 1.00 123.53 38 GLN B O 1
ATOM 3923 N N . ALA B 2 39 ? 124.458 117.106 58.266 1.00 131.70 39 ALA B N 1
ATOM 3924 C CA . ALA B 2 39 ? 125.575 117.827 57.682 1.00 131.70 39 ALA B CA 1
ATOM 3925 C C . ALA B 2 39 ? 125.095 119.135 57.057 1.00 131.70 39 ALA B C 1
ATOM 3926 O O . ALA B 2 39 ? 123.913 119.484 57.105 1.00 131.70 39 ALA B O 1
ATOM 3928 N N . SER B 2 40 ? 126.029 119.873 56.461 1.00 135.53 40 SER B N 1
ATOM 3929 C CA . SER B 2 40 ? 125.711 121.147 55.825 1.00 135.53 40 SER B CA 1
ATOM 3930 C C . SER B 2 40 ? 124.919 120.893 54.548 1.00 135.53 40 SER B C 1
ATOM 3931 O O . SER B 2 40 ? 125.466 120.397 53.558 1.00 135.53 40 SER B O 1
ATOM 3934 N N . GLY B 2 41 ? 123.635 121.236 54.567 1.00 131.64 41 GLY B N 1
ATOM 3935 C CA . GLY B 2 41 ? 122.784 121.017 53.408 1.00 131.64 41 GLY B CA 1
ATOM 3936 C C . GLY B 2 41 ? 122.603 119.559 53.048 1.00 131.64 41 GLY B C 1
ATOM 3937 O O . GLY B 2 41 ? 122.625 119.206 51.862 1.00 131.64 41 GLY B O 1
ATOM 3938 N N . LYS B 2 42 ? 122.422 118.699 54.047 1.00 129.32 42 LYS B N 1
ATOM 3939 C CA . LYS B 2 42 ? 122.257 117.270 53.833 1.00 129.32 42 LYS B CA 1
ATOM 3940 C C . LYS B 2 42 ? 121.077 116.761 54.651 1.00 129.32 42 LYS B C 1
ATOM 3941 O O . LYS B 2 42 ? 120.650 117.388 55.624 1.00 129.32 42 LYS B O 1
ATOM 3947 N N . GLU B 2 43 ? 120.553 115.611 54.234 1.00 125.09 43 GLU B N 1
ATOM 3948 C CA . GLU B 2 43 ? 119.404 115.017 54.902 1.00 125.09 43 GLU B CA 1
ATOM 3949 C C . GLU B 2 43 ? 119.758 114.607 56.327 1.00 125.09 43 GLU B C 1
ATOM 3950 O O . GLU B 2 43 ? 120.872 114.155 56.604 1.00 125.09 43 GLU B O 1
ATOM 3956 N N . ARG B 2 44 ? 118.797 114.775 57.235 1.00 116.16 44 ARG B N 1
ATOM 3957 C CA . ARG B 2 44 ? 119.000 114.401 58.628 1.00 116.16 44 ARG B CA 1
ATOM 3958 C C . ARG B 2 44 ? 119.205 112.895 58.749 1.00 116.16 44 ARG B C 1
ATOM 3959 O O . ARG B 2 44 ? 118.507 112.103 58.110 1.00 116.16 44 ARG B O 1
ATOM 3967 N N . GLU B 2 45 ? 120.172 112.500 59.576 1.00 111.81 45 GLU B N 1
ATOM 3968 C CA . GLU B 2 45 ? 120.526 111.097 59.751 1.00 111.81 45 GLU B CA 1
ATOM 3969 C C . GLU B 2 45 ? 120.531 110.746 61.232 1.00 111.81 45 GLU B C 1
ATOM 3970 O O . GLU B 2 45 ? 121.189 111.419 62.031 1.00 111.81 45 GLU B O 1
ATOM 3976 N N . PHE B 2 46 ? 119.808 109.686 61.585 1.00 100.91 46 PHE B N 1
ATOM 3977 C CA . PHE B 2 46 ? 119.759 109.212 62.961 1.00 100.91 46 PHE B CA 1
ATOM 3978 C C . PHE B 2 46 ? 121.123 108.691 63.403 1.00 100.91 46 PHE B C 1
ATOM 3979 O O . PHE B 2 46 ? 121.871 108.098 62.620 1.00 100.91 46 PHE B O 1
ATOM 3987 N N . VAL B 2 47 ? 121.445 108.918 64.677 1.00 100.86 47 VAL B N 1
ATOM 3988 C CA . VAL B 2 47 ? 122.733 108.499 65.221 1.00 100.86 47 VAL B CA 1
ATOM 3989 C C . VAL B 2 47 ? 122.540 107.517 66.370 1.00 100.86 47 VAL B C 1
ATOM 3990 O O . VAL B 2 47 ? 122.985 106.367 66.292 1.00 100.86 47 VAL B O 1
ATOM 3994 N N . ALA B 2 48 ? 121.882 107.954 67.443 1.00 93.84 48 ALA B N 1
ATOM 3995 C CA . ALA B 2 48 ? 121.756 107.098 68.616 1.00 93.84 48 ALA B CA 1
ATOM 3996 C C . ALA B 2 48 ? 120.471 107.419 69.362 1.00 93.84 48 ALA B C 1
ATOM 3997 O O . ALA B 2 48 ? 119.897 108.499 69.216 1.00 93.84 48 ALA B O 1
ATOM 3999 N N . ALA B 2 49 ? 120.030 106.456 70.172 1.00 85.96 49 ALA B N 1
ATOM 4000 C CA . ALA B 2 49 ? 118.833 106.609 70.987 1.00 85.96 49 ALA B CA 1
ATOM 4001 C C . ALA B 2 49 ? 118.958 105.746 72.235 1.00 85.96 49 ALA B C 1
ATOM 4002 O O . ALA B 2 49 ? 119.569 104.672 72.207 1.00 85.96 49 ALA B O 1
ATOM 4004 N N . MET B 2 50 ? 118.360 106.224 73.333 1.00 84.02 50 MET B N 1
ATOM 4005 C CA . MET B 2 50 ? 118.446 105.544 74.620 1.00 84.02 50 MET B CA 1
ATOM 4006 C C . MET B 2 50 ? 117.385 106.068 75.584 1.00 84.02 50 MET B C 1
ATOM 4007 O O . MET B 2 50 ? 117.139 107.281 75.642 1.00 84.02 50 MET B O 1
ATOM 4012 N N . PRO B 2 51 ? 116.732 105.189 76.345 1.00 80.07 51 PRO B N 1
ATOM 4013 C CA . PRO B 2 51 ? 115.825 105.648 77.405 1.00 80.07 51 PRO B CA 1
ATOM 4014 C C . PRO B 2 51 ? 116.588 106.336 78.530 1.00 80.07 51 PRO B C 1
ATOM 4015 O O . PRO B 2 51 ? 117.779 106.108 78.746 1.00 80.07 51 PRO B O 1
ATOM 4019 N N . ARG B 2 52 ? 115.868 107.196 79.259 1.00 78.65 52 ARG B N 1
ATOM 4020 C CA . ARG B 2 52 ? 116.484 107.942 80.356 1.00 78.65 52 ARG B CA 1
ATOM 4021 C C . ARG B 2 52 ? 116.979 107.010 81.450 1.00 78.65 52 ARG B C 1
ATOM 4022 O O . ARG B 2 52 ? 118.101 107.158 81.947 1.00 78.65 52 ARG B O 1
ATOM 4030 N N . GLY B 2 53 ? 116.152 106.040 81.840 1.00 87.27 53 GLY B N 1
ATOM 4031 C CA . GLY B 2 53 ? 116.594 105.061 82.818 1.00 87.27 53 GLY B CA 1
ATOM 4032 C C . GLY B 2 53 ? 117.729 104.204 82.292 1.00 87.27 53 GLY B C 1
ATOM 4033 O O . GLY B 2 53 ? 118.707 103.939 82.999 1.00 87.27 53 GLY B O 1
ATOM 4034 N N . GLY B 2 54 ? 117.608 103.758 81.045 1.00 85.49 54 GLY B N 1
ATOM 4035 C CA . GLY B 2 54 ? 118.696 103.105 80.347 1.00 85.49 54 GLY B CA 1
ATOM 4036 C C . GLY B 2 54 ? 118.709 101.602 80.518 1.00 85.49 54 GLY B C 1
ATOM 4037 O O . GLY B 2 54 ? 119.325 101.086 81.455 1.00 85.49 54 GLY B O 1
ATOM 4038 N N . GLY B 2 55 ? 118.040 100.891 79.614 1.00 89.95 55 GLY B N 1
ATOM 4039 C CA . GLY B 2 55 ? 118.014 99.442 79.638 1.00 89.95 55 GLY B CA 1
ATOM 4040 C C . GLY B 2 55 ? 118.542 98.883 78.337 1.00 89.95 55 GLY B C 1
ATOM 4041 O O . GLY B 2 55 ? 119.037 97.754 78.274 1.00 89.95 55 GLY B O 1
ATOM 4042 N N . THR B 2 56 ? 118.457 99.696 77.290 1.00 88.04 56 THR B N 1
ATOM 4043 C CA . THR B 2 56 ? 118.985 99.337 75.987 1.00 88.04 56 THR B CA 1
ATOM 4044 C C . THR B 2 56 ? 119.495 100.600 75.317 1.00 88.04 56 THR B C 1
ATOM 4045 O O . THR B 2 56 ? 119.170 101.718 75.725 1.00 88.04 56 THR B O 1
ATOM 4049 N N . THR B 2 57 ? 120.323 100.407 74.299 1.00 86.48 57 THR B N 1
ATOM 4050 C CA . THR B 2 57 ? 120.781 101.490 73.447 1.00 86.48 57 THR B CA 1
ATOM 4051 C C . THR B 2 57 ? 120.609 101.075 71.996 1.00 86.48 57 THR B C 1
ATOM 4052 O O . THR B 2 57 ? 120.756 99.899 71.651 1.00 86.48 57 THR B O 1
ATOM 4056 N N . ASN B 2 58 ? 120.283 102.048 71.147 1.00 92.48 58 ASN B N 1
ATOM 4057 C CA . ASN B 2 58 ? 120.122 101.812 69.719 1.00 92.48 58 ASN B CA 1
ATOM 4058 C C . ASN B 2 58 ? 121.058 102.734 68.953 1.00 92.48 58 ASN B C 1
ATOM 4059 O O . ASN B 2 58 ? 121.113 103.936 69.231 1.00 92.48 58 ASN B O 1
ATOM 4064 N N . TYR B 2 59 ? 121.784 102.175 67.991 1.00 89.73 59 TYR B N 1
ATOM 4065 C CA . TYR B 2 59 ? 122.736 102.924 67.182 1.00 89.73 59 TYR B CA 1
ATOM 4066 C C . TYR B 2 59 ? 122.341 102.846 65.706 1.00 89.73 59 TYR B C 1
ATOM 4067 O O . TYR B 2 59 ? 121.299 102.291 65.346 1.00 89.73 59 TYR B O 1
ATOM 4076 N N . ALA B 2 60 ? 123.187 103.414 64.852 1.00 101.03 60 ALA B N 1
ATOM 4077 C CA . ALA B 2 60 ? 123.033 103.332 63.408 1.00 101.03 60 ALA B CA 1
ATOM 4078 C C . ALA B 2 60 ? 124.041 102.341 62.841 1.00 101.03 60 ALA B C 1
ATOM 4079 O O . ALA B 2 60 ? 125.098 102.094 63.428 1.00 101.03 60 ALA B O 1
ATOM 4081 N N . ASP B 2 61 ? 123.702 101.780 61.677 1.00 119.12 61 ASP B N 1
ATOM 4082 C CA . ASP B 2 61 ? 124.510 100.706 61.105 1.00 119.12 61 ASP B CA 1
ATOM 4083 C C . ASP B 2 61 ? 125.930 101.169 60.798 1.00 119.12 61 ASP B C 1
ATOM 4084 O O . ASP B 2 61 ? 126.895 100.435 61.038 1.00 119.12 61 ASP B O 1
ATOM 4089 N N . SER B 2 62 ? 126.079 102.383 60.266 1.00 112.08 62 SER B N 1
ATOM 4090 C CA . SER B 2 62 ? 127.393 102.873 59.869 1.00 112.08 62 SER B CA 1
ATOM 4091 C C . SER B 2 62 ? 128.262 103.292 61.050 1.00 112.08 62 SER B C 1
ATOM 4092 O O . SER B 2 62 ? 129.460 103.526 60.856 1.00 112.08 62 SER B O 1
ATOM 4095 N N . VAL B 2 63 ? 127.703 103.390 62.256 1.00 114.77 63 VAL B N 1
ATOM 4096 C CA . VAL B 2 63 ? 128.457 103.879 63.406 1.00 114.77 63 VAL B CA 1
ATOM 4097 C C . VAL B 2 63 ? 128.421 102.864 64.542 1.00 114.77 63 VAL B C 1
ATOM 4098 O O . VAL B 2 63 ? 128.707 103.200 65.697 1.00 114.77 63 VAL B O 1
ATOM 4102 N N . LYS B 2 64 ? 128.071 101.619 64.228 1.00 112.51 64 LYS B N 1
ATOM 4103 C CA . LYS B 2 64 ? 128.020 100.581 65.249 1.00 112.51 64 LYS B CA 1
ATOM 4104 C C . LYS B 2 64 ? 129.414 100.272 65.780 1.00 112.51 64 LYS B C 1
ATOM 4105 O O . LYS B 2 64 ? 130.379 100.160 65.018 1.00 112.51 64 LYS B O 1
ATOM 4111 N N . GLY B 2 65 ? 129.515 100.135 67.101 1.00 119.33 65 GLY B N 1
ATOM 4112 C CA . GLY B 2 65 ? 130.755 99.738 67.734 1.00 119.33 65 GLY B CA 1
ATOM 4113 C C . GLY B 2 65 ? 131.781 100.832 67.921 1.00 119.33 65 GLY B C 1
ATOM 4114 O O . GLY B 2 65 ? 132.934 100.524 68.241 1.00 119.33 65 GLY B O 1
ATOM 4115 N N . ARG B 2 66 ? 131.410 102.095 67.734 1.00 117.92 66 ARG B N 1
ATOM 4116 C CA . ARG B 2 66 ? 132.357 103.197 67.870 1.00 117.92 66 ARG B CA 1
ATOM 4117 C C . ARG B 2 66 ? 131.918 104.256 68.867 1.00 117.92 66 ARG B C 1
ATOM 4118 O O . ARG B 2 66 ? 132.769 104.886 69.501 1.00 117.92 66 ARG B O 1
ATOM 4126 N N . PHE B 2 67 ? 130.617 104.474 69.028 1.00 119.54 67 PHE B N 1
ATOM 4127 C CA . PHE B 2 67 ? 130.095 105.482 69.937 1.00 119.54 67 PHE B CA 1
ATOM 4128 C C . PHE B 2 67 ? 129.430 104.809 71.132 1.00 119.54 67 PHE B C 1
ATOM 4129 O O . PHE B 2 67 ? 128.876 103.712 71.017 1.00 119.54 67 PHE B O 1
ATOM 4137 N N . SER B 2 68 ? 129.491 105.475 72.284 1.00 116.01 68 SER B N 1
ATOM 4138 C CA . SER B 2 68 ? 128.922 104.930 73.514 1.00 116.01 68 SER B CA 1
ATOM 4139 C C . SER B 2 68 ? 128.041 105.984 74.166 1.00 116.01 68 SER B C 1
ATOM 4140 O O . SER B 2 68 ? 128.531 107.043 74.563 1.00 116.01 68 SER B O 1
ATOM 4143 N N . ILE B 2 69 ? 126.750 105.692 74.293 1.00 101.90 69 ILE B N 1
ATOM 4144 C CA . ILE B 2 69 ? 125.786 106.616 74.879 1.00 101.90 69 ILE B CA 1
ATOM 4145 C C . ILE B 2 69 ? 125.357 106.073 76.235 1.00 101.90 69 ILE B C 1
ATOM 4146 O O . ILE B 2 69 ? 124.980 104.901 76.351 1.00 101.90 69 ILE B O 1
ATOM 4151 N N . SER B 2 70 ? 125.432 106.918 77.260 1.00 105.14 70 SER B N 1
ATOM 4152 C CA . SER B 2 70 ? 125.063 106.527 78.615 1.00 105.14 70 SER B CA 1
ATOM 4153 C C . SER B 2 70 ? 124.568 107.766 79.354 1.00 105.14 70 SER B C 1
ATOM 4154 O O . SER B 2 70 ? 124.318 108.813 78.750 1.00 105.14 70 SER B O 1
ATOM 4157 N N . ARG B 2 71 ? 124.431 107.648 80.672 1.00 107.55 71 ARG B N 1
ATOM 4158 C CA . ARG B 2 71 ? 123.970 108.745 81.508 1.00 107.55 71 ARG B CA 1
ATOM 4159 C C . ARG B 2 71 ? 124.902 108.904 82.701 1.00 107.55 71 ARG B C 1
ATOM 4160 O O . ARG B 2 71 ? 125.597 107.968 83.103 1.00 107.55 71 ARG B O 1
ATOM 4168 N N . ASP B 2 72 ? 124.912 110.112 83.262 1.00 114.51 72 ASP B N 1
ATOM 4169 C CA . ASP B 2 72 ? 125.723 110.429 84.429 1.00 114.51 72 ASP B CA 1
ATOM 4170 C C . ASP B 2 72 ? 124.834 111.067 85.485 1.00 114.51 72 ASP B C 1
ATOM 4171 O O . ASP B 2 72 ? 124.081 112.001 85.186 1.00 114.51 72 ASP B O 1
ATOM 4176 N N . ASN B 2 73 ? 124.921 110.555 86.714 1.00 115.57 73 ASN B N 1
ATOM 4177 C CA . ASN B 2 73 ? 124.144 111.077 87.830 1.00 115.57 73 ASN B CA 1
ATOM 4178 C C . ASN B 2 73 ? 124.820 112.241 88.539 1.00 115.57 73 ASN B C 1
ATOM 4179 O O . ASN B 2 73 ? 124.170 112.914 89.347 1.00 115.57 73 ASN B O 1
ATOM 4184 N N . ALA B 2 74 ? 126.104 112.487 88.267 1.00 117.00 74 ALA B N 1
ATOM 4185 C CA . ALA B 2 74 ? 126.787 113.620 88.884 1.00 117.00 74 ALA B CA 1
ATOM 4186 C C . ALA B 2 74 ? 126.151 114.936 88.456 1.00 117.00 74 ALA B C 1
ATOM 4187 O O . ALA B 2 74 ? 125.931 115.833 89.279 1.00 117.00 74 ALA B O 1
ATOM 4189 N N . LYS B 2 75 ? 125.847 115.067 87.168 1.00 117.72 75 LYS B N 1
ATOM 4190 C CA . LYS B 2 75 ? 125.113 116.208 86.642 1.00 117.72 75 LYS B CA 1
ATOM 4191 C C . LYS B 2 75 ? 123.727 115.830 86.142 1.00 117.72 75 LYS B C 1
ATOM 4192 O O . LYS B 2 75 ? 122.989 116.709 85.686 1.00 117.72 75 LYS B O 1
ATOM 4198 N N . ASN B 2 76 ? 123.358 114.550 86.226 1.00 118.59 76 ASN B N 1
ATOM 4199 C CA . ASN B 2 76 ? 122.079 114.048 85.723 1.00 118.59 76 ASN B CA 1
ATOM 4200 C C . ASN B 2 76 ? 121.902 114.402 84.248 1.00 118.59 76 ASN B C 1
ATOM 4201 O O . ASN B 2 76 ? 120.892 114.975 83.833 1.00 118.59 76 ASN B O 1
ATOM 4206 N N . THR B 2 77 ? 122.909 114.055 83.446 1.00 115.63 77 THR B N 1
ATOM 4207 C CA . THR B 2 77 ? 122.941 114.426 82.039 1.00 115.63 77 THR B CA 1
ATOM 4208 C C . THR B 2 77 ? 123.240 113.207 81.177 1.00 115.63 77 THR B C 1
ATOM 4209 O O . THR B 2 77 ? 123.904 112.263 81.613 1.00 115.63 77 THR B O 1
ATOM 4213 N N . VAL B 2 78 ? 122.756 113.245 79.940 1.00 108.26 78 VAL B N 1
ATOM 4214 C CA . VAL B 2 78 ? 122.978 112.161 78.988 1.00 108.26 78 VAL B CA 1
ATOM 4215 C C . VAL B 2 78 ? 124.268 112.449 78.233 1.00 108.26 78 VAL B C 1
ATOM 4216 O O . VAL B 2 78 ? 124.404 113.499 77.597 1.00 108.26 78 VAL B O 1
ATOM 4220 N N . ASP B 2 79 ? 125.215 111.519 78.299 1.00 112.76 79 ASP B N 1
ATOM 4221 C CA . ASP B 2 79 ? 126.539 111.705 77.726 1.00 112.76 79 ASP B CA 1
ATOM 4222 C C . ASP B 2 79 ? 126.743 110.761 76.549 1.00 112.76 79 ASP B C 1
ATOM 4223 O O . ASP B 2 79 ? 126.265 109.622 76.558 1.00 112.76 79 ASP B O 1
ATOM 4228 N N . LEU B 2 80 ? 127.438 111.255 75.528 1.00 118.82 80 LEU B N 1
ATOM 4229 C CA . LEU B 2 80 ? 127.802 110.468 74.358 1.00 118.82 80 LEU B CA 1
ATOM 4230 C C . LEU B 2 80 ? 129.302 110.593 74.143 1.00 118.82 80 LEU B C 1
ATOM 4231 O O . LEU B 2 80 ? 129.815 111.702 73.959 1.00 118.82 80 LEU B O 1
ATOM 4236 N N . GLN B 2 81 ? 129.999 109.462 74.176 1.00 126.71 81 GLN B N 1
ATOM 4237 C CA . GLN B 2 81 ? 131.433 109.403 73.941 1.00 126.71 81 GLN B CA 1
ATOM 4238 C C . GLN B 2 81 ? 131.683 108.926 72.518 1.00 126.71 81 GLN B C 1
ATOM 4239 O O . GLN B 2 81 ? 131.254 107.828 72.140 1.00 126.71 81 GLN B O 1
ATOM 4245 N N . MET B 2 82 ? 132.364 109.757 71.735 1.00 129.92 82 MET B N 1
ATOM 4246 C CA . MET B 2 82 ? 132.733 109.451 70.361 1.00 129.92 82 MET B CA 1
ATOM 4247 C C . MET B 2 82 ? 134.225 109.152 70.326 1.00 129.92 82 MET B C 1
ATOM 4248 O O . MET B 2 82 ? 135.033 109.954 70.812 1.00 129.92 82 MET B O 1
ATOM 4253 N N . ASN B 2 83 ? 134.581 108.003 69.757 1.00 137.07 83 ASN B N 1
ATOM 4254 C CA . ASN B 2 83 ? 135.964 107.568 69.646 1.00 137.07 83 ASN B CA 1
ATOM 4255 C C . ASN B 2 83 ? 136.296 107.326 68.181 1.00 137.07 83 ASN B C 1
ATOM 4256 O O . ASN B 2 83 ? 135.417 107.035 67.365 1.00 137.07 83 ASN B O 1
ATOM 4261 N N . SER B 2 84 ? 137.585 107.448 67.860 1.00 148.48 84 SER B N 1
ATOM 4262 C CA . SER B 2 84 ? 138.074 107.304 66.487 1.00 148.48 84 SER B CA 1
ATOM 4263 C C . SER B 2 84 ? 137.343 108.260 65.547 1.00 148.48 84 SER B C 1
ATOM 4264 O O . SER B 2 84 ? 136.857 107.872 64.481 1.00 148.48 84 SER B O 1
ATOM 4267 N N . LEU B 2 85 ? 137.255 109.523 65.957 1.00 149.13 85 LEU B N 1
ATOM 4268 C CA . LEU B 2 85 ? 136.562 110.531 65.165 1.00 149.13 85 LEU B CA 1
ATOM 4269 C C . LEU B 2 85 ? 137.284 110.753 63.842 1.00 149.13 85 LEU B C 1
ATOM 4270 O O . LEU B 2 85 ? 138.517 110.774 63.789 1.00 149.13 85 LEU B O 1
ATOM 4275 N N . LYS B 2 86 ? 136.513 110.921 62.775 1.00 149.37 86 LYS B N 1
ATOM 4276 C CA . LYS B 2 86 ? 137.023 111.080 61.425 1.00 149.37 86 LYS B CA 1
ATOM 4277 C C . LYS B 2 86 ? 136.464 112.349 60.793 1.00 149.37 86 LYS B C 1
ATOM 4278 O O . LYS B 2 86 ? 135.412 112.848 61.210 1.00 149.37 86 LYS B O 1
ATOM 4284 N N . PRO B 2 87 ? 137.149 112.905 59.790 1.00 149.47 87 PRO B N 1
ATOM 4285 C CA . PRO B 2 87 ? 136.653 114.141 59.158 1.00 149.47 87 PRO B CA 1
ATOM 4286 C C . PRO B 2 87 ? 135.291 113.999 58.500 1.00 149.47 87 PRO B C 1
ATOM 4287 O O . PRO B 2 87 ? 134.615 115.015 58.294 1.00 149.47 87 PRO B O 1
ATOM 4291 N N . GLU B 2 88 ? 134.865 112.782 58.159 1.00 146.94 88 GLU B N 1
ATOM 4292 C CA . GLU B 2 88 ? 133.561 112.595 57.533 1.00 146.94 88 GLU B CA 1
ATOM 4293 C C . GLU B 2 88 ? 132.403 112.827 58.495 1.00 146.94 88 GLU B C 1
ATOM 4294 O O . GLU B 2 88 ? 131.251 112.872 58.048 1.00 146.94 88 GLU B O 1
ATOM 4300 N N . ASP B 2 89 ? 132.672 112.974 59.791 1.00 140.76 89 ASP B N 1
ATOM 4301 C CA . ASP B 2 89 ? 131.634 113.162 60.795 1.00 140.76 89 ASP B CA 1
ATOM 4302 C C . ASP B 2 89 ? 131.393 114.630 61.130 1.00 140.76 89 ASP B C 1
ATOM 4303 O O . ASP B 2 89 ? 130.636 114.924 62.061 1.00 140.76 89 ASP B O 1
ATOM 4308 N N . THR B 2 90 ? 132.022 115.552 60.404 1.00 139.96 90 THR B N 1
ATOM 4309 C CA . THR B 2 90 ? 131.787 116.975 60.621 1.00 139.96 90 THR B CA 1
ATOM 4310 C C . THR B 2 90 ? 130.334 117.316 60.321 1.00 139.96 90 THR B C 1
ATOM 4311 O O . THR B 2 90 ? 129.892 117.225 59.171 1.00 139.96 90 THR B O 1
ATOM 4315 N N . ALA B 2 91 ? 129.595 117.716 61.352 1.00 130.64 91 ALA B N 1
ATOM 4316 C CA . ALA B 2 91 ? 128.155 117.929 61.225 1.00 130.64 91 ALA B CA 1
ATOM 4317 C C . ALA B 2 91 ? 127.655 118.599 62.499 1.00 130.64 91 ALA B C 1
ATOM 4318 O O . ALA B 2 91 ? 128.416 118.824 63.444 1.00 130.64 91 ALA B O 1
ATOM 4320 N N . VAL B 2 92 ? 126.361 118.910 62.524 1.00 124.72 92 VAL B N 1
ATOM 4321 C CA . VAL B 2 92 ? 125.710 119.484 63.695 1.00 124.72 92 VAL B CA 1
ATOM 4322 C C . VAL B 2 92 ? 124.793 118.427 64.296 1.00 124.72 92 VAL B C 1
ATOM 4323 O O . VAL B 2 92 ? 124.019 117.780 63.577 1.00 124.72 92 VAL B O 1
ATOM 4327 N N . TYR B 2 93 ? 124.904 118.238 65.608 1.00 121.25 93 TYR B N 1
ATOM 4328 C CA . TYR B 2 93 ? 124.141 117.245 66.346 1.00 121.25 93 TYR B CA 1
ATOM 4329 C C . TYR B 2 93 ? 123.007 117.923 67.103 1.00 121.25 93 TYR B C 1
ATOM 4330 O O . TYR B 2 93 ? 123.188 119.004 67.677 1.00 121.25 93 TYR B O 1
ATOM 4339 N N . TYR B 2 94 ? 121.842 117.281 67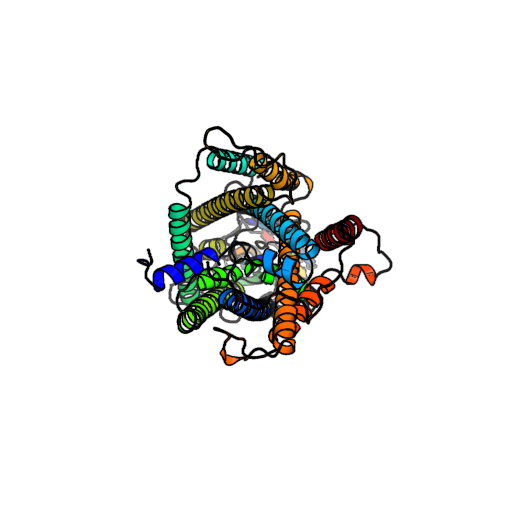.099 1.00 110.15 94 TYR B N 1
ATOM 4340 C CA . TYR B 2 94 ? 120.678 117.716 67.854 1.00 110.15 94 TYR B CA 1
ATOM 4341 C C . TYR B 2 94 ? 120.346 116.657 68.895 1.00 110.15 94 TYR B C 1
ATOM 4342 O O . TYR B 2 94 ? 120.244 115.466 68.568 1.00 110.15 94 TYR B O 1
ATOM 4351 N N . CYS B 2 95 ? 120.194 117.095 70.142 1.00 100.83 95 CYS B N 1
ATOM 4352 C CA . CYS B 2 95 ? 119.728 116.242 71.228 1.00 100.83 95 CYS B CA 1
ATOM 4353 C C . CYS B 2 95 ? 118.215 116.389 71.337 1.00 100.83 95 CYS B C 1
ATOM 4354 O O . CYS B 2 95 ? 117.715 117.467 71.675 1.00 100.83 95 CYS B O 1
ATOM 4357 N N . VAL B 2 96 ? 117.491 115.310 71.044 1.00 93.77 96 VAL B N 1
ATOM 4358 C CA . VAL B 2 96 ? 116.037 115.313 71.018 1.00 93.77 96 VAL B CA 1
ATOM 4359 C C . VAL B 2 96 ? 115.536 114.260 71.997 1.00 93.77 96 VAL B C 1
ATOM 4360 O O . VAL B 2 96 ? 116.311 113.514 72.592 1.00 93.77 96 VAL B O 1
ATOM 4364 N N . ALA B 2 97 ? 114.216 114.205 72.154 1.00 93.61 97 ALA B N 1
ATOM 4365 C CA . ALA B 2 97 ? 113.604 113.222 73.036 1.00 93.61 97 ALA B CA 1
ATOM 4366 C C . ALA B 2 97 ? 112.180 112.967 72.570 1.00 93.61 97 ALA B C 1
ATOM 4367 O O . ALA B 2 97 ? 111.599 113.764 71.827 1.00 93.61 97 ALA B O 1
ATOM 4369 N N . ASP B 2 98 ? 111.622 111.844 73.016 1.00 94.16 98 ASP B N 1
ATOM 4370 C CA . ASP B 2 98 ? 110.292 111.426 72.601 1.00 94.16 98 ASP B CA 1
ATOM 4371 C C . ASP B 2 98 ? 109.439 111.098 73.818 1.00 94.16 98 ASP B C 1
ATOM 4372 O O . ASP B 2 98 ? 109.944 110.730 74.882 1.00 94.16 98 ASP B O 1
ATOM 4377 N N . ARG B 2 99 ? 108.128 111.238 73.639 1.00 90.76 99 ARG B N 1
ATOM 4378 C CA . ARG B 2 99 ? 107.142 110.957 74.673 1.00 90.76 99 ARG B CA 1
ATOM 4379 C C . ARG B 2 99 ? 106.252 109.812 74.215 1.00 90.76 99 ARG B C 1
ATOM 4380 O O . ARG B 2 99 ? 105.741 109.830 73.090 1.00 90.76 99 ARG B O 1
ATOM 4388 N N . GLY B 2 100 ? 106.072 108.824 75.078 1.00 86.28 100 GLY B N 1
ATOM 4389 C CA . GLY B 2 100 ? 105.247 107.678 74.767 1.00 86.28 100 GLY B CA 1
ATOM 4390 C C . GLY B 2 100 ? 105.630 106.498 75.639 1.00 86.28 100 GLY B C 1
ATOM 4391 O O . GLY B 2 100 ? 106.306 106.653 76.652 1.00 86.28 100 GLY B O 1
ATOM 4392 N N . PHE B 2 101 ? 105.179 105.318 75.219 1.00 81.98 101 PHE B N 1
ATOM 4393 C CA . PHE B 2 101 ? 105.448 104.079 75.934 1.00 81.98 101 PHE B CA 1
ATOM 4394 C C . PHE B 2 101 ? 106.499 103.214 75.252 1.00 81.98 101 PHE B C 1
ATOM 4395 O O . PHE B 2 101 ? 106.897 102.188 75.814 1.00 81.98 101 PHE B O 1
ATOM 4403 N N . THR B 2 102 ? 106.956 103.596 74.062 1.00 83.09 102 THR B N 1
ATOM 4404 C CA . THR B 2 102 ? 107.928 102.819 73.309 1.00 83.09 102 THR B CA 1
ATOM 4405 C C . THR B 2 102 ? 109.031 103.737 72.805 1.00 83.09 102 THR B C 1
ATOM 4406 O O . THR B 2 102 ? 108.809 104.928 72.567 1.00 83.09 102 THR B O 1
ATOM 4410 N N . LEU B 2 103 ? 110.226 103.173 72.648 1.00 84.30 103 LEU B N 1
ATOM 4411 C CA . LEU B 2 103 ? 111.373 103.919 72.135 1.00 84.30 103 LEU B CA 1
ATOM 4412 C C . LEU B 2 103 ? 111.151 104.184 70.652 1.00 84.30 103 LEU B C 1
ATOM 4413 O O . LEU B 2 103 ? 111.343 103.302 69.813 1.00 84.30 103 LEU B O 1
ATOM 4418 N N . ARG B 2 104 ? 110.737 105.406 70.324 1.00 91.30 104 ARG B N 1
ATOM 4419 C CA . ARG B 2 104 ? 110.482 105.764 68.936 1.00 91.30 104 ARG B CA 1
ATOM 4420 C C . ARG B 2 104 ? 111.795 105.977 68.192 1.00 91.30 104 ARG B C 1
ATOM 4421 O O . ARG B 2 104 ? 112.704 106.647 68.691 1.00 91.30 104 ARG B O 1
ATOM 4429 N N . LEU B 2 105 ? 111.891 105.407 66.996 1.00 93.84 105 LEU B N 1
ATOM 4430 C CA . LEU B 2 105 ? 113.049 105.554 66.128 1.00 93.84 105 LEU B CA 1
ATOM 4431 C C . LEU B 2 105 ? 112.707 106.481 64.965 1.00 93.84 105 LEU B C 1
ATOM 4432 O O . LEU B 2 105 ? 111.613 107.048 64.886 1.00 93.84 105 LEU B O 1
ATOM 4437 N N . GLY B 2 106 ? 113.661 106.632 64.053 1.00 98.21 106 GLY B N 1
ATOM 4438 C CA . GLY B 2 106 ? 113.496 107.492 62.897 1.00 98.21 106 GLY B CA 1
ATOM 4439 C C . GLY B 2 106 ? 114.143 108.848 63.098 1.00 98.21 106 GLY B C 1
ATOM 4440 O O . GLY B 2 106 ? 114.755 109.147 64.128 1.00 98.21 106 GLY B O 1
ATOM 4441 N N . ILE B 2 107 ? 113.996 109.686 62.071 1.00 104.57 107 ILE B N 1
ATOM 4442 C CA . ILE B 2 107 ? 114.569 111.026 62.072 1.00 104.57 107 ILE B CA 1
ATOM 4443 C C . ILE B 2 107 ? 113.539 112.089 62.439 1.00 104.57 107 ILE B C 1
ATOM 4444 O O . ILE B 2 107 ? 113.816 113.285 62.312 1.00 104.57 107 ILE B O 1
ATOM 4449 N N . GLN B 2 108 ? 112.357 111.682 62.893 1.00 102.55 108 GLN B N 1
ATOM 4450 C CA . GLN B 2 108 ? 111.292 112.604 63.264 1.00 102.55 108 GLN B CA 1
ATOM 4451 C C . GLN B 2 108 ? 111.138 112.608 64.778 1.00 102.55 108 GLN B C 1
ATOM 4452 O O . GLN B 2 108 ? 111.025 111.545 65.398 1.00 102.55 108 GLN B O 1
ATOM 4458 N N . HIS B 2 109 ? 111.132 113.802 65.367 1.00 100.20 109 HIS B N 1
ATOM 4459 C CA . HIS B 2 109 ? 111.019 113.950 66.811 1.00 100.20 109 HIS B CA 1
ATOM 4460 C C . HIS B 2 109 ? 110.197 115.195 67.116 1.00 100.20 109 HIS B C 1
ATOM 4461 O O . HIS B 2 109 ? 110.010 116.067 66.264 1.00 100.20 109 HIS B O 1
ATOM 4468 N N . ASP B 2 110 ? 109.705 115.267 68.353 1.00 102.33 110 ASP B N 1
ATOM 4469 C CA . ASP B 2 110 ? 108.825 116.349 68.785 1.00 102.33 110 ASP B CA 1
ATOM 4470 C C . ASP B 2 110 ? 109.604 117.542 69.332 1.00 102.33 110 ASP B C 1
ATOM 4471 O O . ASP B 2 110 ? 109.406 118.675 68.884 1.00 102.33 110 ASP B O 1
ATOM 4476 N N . TYR B 2 111 ? 110.489 117.307 70.297 1.00 98.02 111 TYR B N 1
ATOM 4477 C CA . TYR B 2 111 ? 111.246 118.369 70.947 1.00 98.02 111 TYR B CA 1
ATOM 4478 C C . TYR B 2 111 ? 112.629 118.472 70.319 1.00 98.02 111 TYR B C 1
ATOM 4479 O O . TYR B 2 111 ? 113.273 117.452 70.053 1.00 98.02 111 TYR B O 1
ATOM 4488 N N . TRP B 2 112 ? 113.080 119.702 70.087 1.00 99.16 112 TRP B N 1
ATOM 4489 C CA . TRP B 2 112 ? 114.371 119.966 69.473 1.00 99.16 112 TRP B CA 1
ATOM 4490 C C . TRP B 2 112 ? 115.162 120.954 70.321 1.00 99.16 112 TRP B C 1
ATOM 4491 O O . TRP B 2 112 ? 114.596 121.781 71.041 1.00 99.16 112 TRP B O 1
ATOM 4502 N N . GLY B 2 113 ? 116.488 120.853 70.228 1.00 105.58 113 GLY B N 1
ATOM 4503 C CA . GLY B 2 113 ? 117.387 121.715 70.954 1.00 105.58 113 GLY B CA 1
ATOM 4504 C C . GLY B 2 113 ? 118.210 122.609 70.044 1.00 105.58 113 GLY B C 1
ATOM 4505 O O . GLY B 2 113 ? 118.052 122.625 68.822 1.00 105.58 113 GLY B O 1
ATOM 4506 N N . GLN B 2 114 ? 119.108 123.370 70.675 1.00 113.70 114 GLN B N 1
ATOM 4507 C CA . GLN B 2 114 ? 119.963 124.283 69.922 1.00 113.70 114 GLN B CA 1
ATOM 4508 C C . GLN B 2 114 ? 120.925 123.524 69.016 1.00 113.70 114 GLN B C 1
ATOM 4509 O O . GLN B 2 114 ? 121.148 123.922 67.866 1.00 113.70 114 GLN B O 1
ATOM 4515 N N . GLY B 2 115 ? 121.502 122.434 69.512 1.00 118.14 115 GLY B N 1
ATOM 4516 C CA . GLY B 2 115 ? 122.449 121.650 68.750 1.00 118.14 115 GLY B CA 1
ATOM 4517 C C . GLY B 2 115 ? 123.875 122.150 68.898 1.00 118.14 115 GLY B C 1
ATOM 4518 O O . GLY B 2 115 ? 124.145 123.247 69.391 1.00 118.14 115 GLY B O 1
ATOM 4519 N N . THR B 2 116 ? 124.810 121.314 68.452 1.00 125.19 116 THR B N 1
ATOM 4520 C CA . THR B 2 116 ? 126.226 121.646 68.546 1.00 125.19 116 THR B CA 1
ATOM 4521 C C . THR B 2 116 ? 126.928 121.210 67.270 1.00 125.19 116 THR B C 1
ATOM 4522 O O . THR B 2 116 ? 126.752 120.074 66.824 1.00 125.19 116 THR B O 1
ATOM 4526 N N . GLN B 2 117 ? 127.719 122.109 66.691 1.00 131.13 117 GLN B N 1
ATOM 4527 C CA . GLN B 2 117 ? 128.451 121.826 65.465 1.00 131.13 117 GLN B CA 1
ATOM 4528 C C . GLN B 2 117 ? 129.852 121.330 65.800 1.00 131.13 117 GLN B C 1
ATOM 4529 O O . GLN B 2 117 ? 130.562 121.951 66.598 1.00 131.13 117 GLN B O 1
ATOM 4535 N N . VAL B 2 118 ? 130.245 120.212 65.193 1.00 133.82 118 VAL B N 1
ATOM 4536 C CA . VAL B 2 118 ? 131.566 119.628 65.383 1.00 133.82 118 VAL B CA 1
ATOM 4537 C C . VAL B 2 118 ? 132.238 119.503 64.022 1.00 133.82 118 VAL B C 1
ATOM 4538 O O . VAL B 2 118 ? 131.628 119.016 63.059 1.00 133.82 118 VAL B O 1
ATOM 4542 N N . THR B 2 119 ? 133.486 119.961 63.947 1.00 144.63 119 THR B N 1
ATOM 4543 C CA . THR B 2 119 ? 134.288 119.922 62.736 1.00 144.63 119 THR B CA 1
ATOM 4544 C C . THR B 2 119 ? 135.638 119.297 63.058 1.00 144.63 119 THR B C 1
ATOM 4545 O O . THR B 2 119 ? 136.187 119.496 64.145 1.00 144.63 119 THR B O 1
ATOM 4549 N N . VAL B 2 120 ? 136.168 118.534 62.106 1.00 154.21 120 VAL B N 1
ATOM 4550 C CA . VAL B 2 120 ? 137.438 117.837 62.262 1.00 154.21 120 VAL B CA 1
ATOM 4551 C C . VAL B 2 120 ? 138.427 118.408 61.256 1.00 154.21 120 VAL B C 1
ATOM 4552 O O . VAL B 2 120 ? 138.126 118.488 60.059 1.00 154.21 120 VAL B O 1
ATOM 4556 N N . SER B 2 121 ? 139.599 118.801 61.741 1.00 163.13 121 SER B N 1
ATOM 4557 C CA . SER B 2 121 ? 140.652 119.359 60.907 1.00 163.13 121 SER B CA 1
ATOM 4558 C C . SER B 2 121 ? 141.766 118.339 60.702 1.00 163.13 121 SER B C 1
ATOM 4559 O O . SER B 2 121 ? 142.017 117.476 61.547 1.00 163.13 121 SER B O 1
ATOM 4562 N N . SER B 2 122 ? 142.433 118.449 59.558 1.00 169.75 122 SER B N 1
ATOM 4563 C CA . SER B 2 122 ? 143.522 117.542 59.214 1.00 169.75 122 SER B CA 1
ATOM 4564 C C . SER B 2 122 ? 144.733 117.768 60.113 1.00 169.75 122 SER B C 1
ATOM 4565 O O . SER B 2 122 ? 144.900 118.840 60.695 1.00 169.75 122 SER B O 1
#

Foldseek 3Di:
DPPDDPVLVLLLLVLQLFDCLLFAVLLVLCLQFFLVLLLVLLVVLLVLLLLLLQLLLLVLQQFPDPPRCLVLLCFQWHVLRSLLLLVLVLVLLLLVLLLLLLVLLQLVPPVCPPDHSLVVSVVLLVVLLVVQVPDCPCLVVVSSVLSVVVVVLLVVLLVVLVDQQVDDDPDDDHCHCPLQDDDDHSRPDDDQSSLLCSLSSNLSRPPSSCVSSVCSPDPQSLPVVVVSSVSNSVVNSVSVSSSSNSLNRVDHSPDLQGQDPDGPDRHHTSSLVVCVVVPNPPPSVVVSVSVSVSSSSVSSSSLNVSLVSVLVCCVDPSDDVVFVDADPVRRTDNSSVVSSVSSVPSSCCVPPNRRLSSSLSSLSSSLSSLSSSLSSLVSSLSLVVLCVVQVDDPVPRSDDDDDPPVSSVVSNVVSVCSLCSNPVVLVVDPHNDCPVVCSRDPSVVVSVVSSVVCCVVPVDDTDDSNDHDNDHDDD/DKDKDFADEDQFFKTKIKMDDDPDCPQFWWKAKWWDADPGDIGGAKIATLVGDDIDGDPVCPPFKDWDADPVRRIIMIMGGRGDQVRFTWMWMAGAGDDDGDDDRDGDDTDPTDTHGHDD

Nearest PDB structures (foldseek):
  6li9-assembly1_B  TM=8.185E-01  e=1.622E-10  Homo sapiens
  7epz-assembly1_B  TM=8.118E-01  e=5.448E-09  Homo sapiens
  5m8j-assembly1_A  TM=5.447E-01  e=4.005E-06  Eremococcus coleocola ACS-139-V-Col8
  5m8a-assembly1_A  TM=5.486E-01  e=7.951E-06  Eremococcus coleocola ACS-139-V-Col8
  5m8k-assembly1_A  TM=5.476E-01  e=1.120E-05  Eremococcus coleocola ACS-139-V-Col8